Protein AF-A0A2V6HH46-F1 (afdb_monomer)

Structure (mmCIF, N/CA/C/O backbone):
data_AF-A0A2V6HH46-F1
#
_entry.id   AF-A0A2V6HH46-F1
#
loop_
_atom_site.group_PDB
_atom_site.id
_atom_site.type_symbol
_atom_site.label_atom_id
_atom_site.label_alt_id
_atom_site.label_comp_id
_atom_site.label_asym_id
_atom_site.label_entity_id
_atom_site.label_seq_id
_atom_site.pdbx_PDB_ins_code
_atom_site.Cartn_x
_atom_site.Cartn_y
_atom_site.Cartn_z
_atom_site.occupancy
_atom_site.B_iso_or_equiv
_atom_site.auth_seq_id
_atom_site.auth_comp_id
_atom_site.auth_asym_id
_atom_site.auth_atom_id
_atom_site.pdbx_PDB_model_num
ATOM 1 N N . MET A 1 1 ? 27.074 6.984 -1.074 1.00 52.50 1 MET A N 1
ATOM 2 C CA . MET A 1 1 ? 26.754 7.491 0.279 1.00 52.50 1 MET A CA 1
ATOM 3 C C . MET A 1 1 ? 25.608 6.676 0.848 1.00 52.50 1 MET A C 1
ATOM 5 O O . MET A 1 1 ? 24.823 6.157 0.064 1.00 52.50 1 MET A O 1
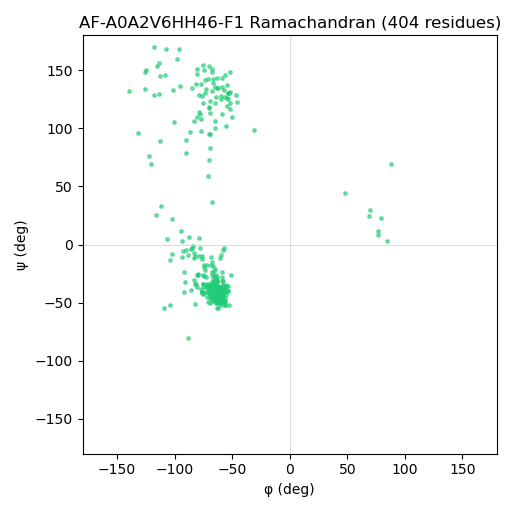ATOM 9 N N . ALA A 1 2 ? 25.541 6.498 2.168 1.00 73.44 2 ALA A N 1
ATOM 10 C CA . ALA A 1 2 ? 24.433 5.781 2.795 1.00 73.44 2 ALA A CA 1
ATOM 11 C C . ALA A 1 2 ? 23.151 6.628 2.731 1.00 73.44 2 ALA A C 1
ATOM 13 O O . ALA A 1 2 ? 23.211 7.841 2.920 1.00 73.44 2 ALA A O 1
ATOM 14 N N . LEU A 1 3 ? 22.002 5.985 2.504 1.00 61.53 3 LEU A N 1
ATOM 15 C CA . LEU A 1 3 ? 20.685 6.637 2.456 1.00 61.53 3 LEU A CA 1
ATOM 16 C C . LEU A 1 3 ? 20.405 7.469 3.715 1.00 61.53 3 LEU A C 1
ATOM 18 O O . LEU A 1 3 ? 19.825 8.542 3.631 1.00 61.53 3 LEU A O 1
ATOM 22 N N . SER A 1 4 ? 20.865 7.000 4.877 1.00 68.00 4 SER A N 1
ATOM 23 C CA . SER A 1 4 ? 20.735 7.722 6.143 1.00 68.00 4 SER A CA 1
ATOM 24 C C . SER A 1 4 ? 21.457 9.069 6.135 1.00 68.00 4 SER A C 1
ATOM 26 O O . SER A 1 4 ? 20.959 10.016 6.723 1.00 68.00 4 SER A O 1
ATOM 28 N N . THR A 1 5 ? 22.613 9.171 5.474 1.00 80.62 5 THR A N 1
ATOM 29 C CA . THR A 1 5 ? 23.376 10.425 5.397 1.00 80.62 5 THR A CA 1
ATOM 30 C C . THR A 1 5 ? 22.644 11.445 4.533 1.00 80.62 5 THR A C 1
ATOM 32 O O . THR A 1 5 ? 22.453 12.563 4.979 1.00 80.62 5 THR A O 1
ATOM 35 N N . GLN A 1 6 ? 22.142 11.027 3.367 1.00 77.62 6 GLN A N 1
ATOM 36 C CA . GLN A 1 6 ? 21.341 11.888 2.485 1.00 77.62 6 GLN A CA 1
ATOM 37 C C . GLN A 1 6 ? 20.013 12.299 3.132 1.00 77.62 6 GLN A C 1
ATOM 39 O O . GLN A 1 6 ? 19.561 13.423 2.980 1.00 77.62 6 GLN A O 1
ATOM 44 N N . LEU A 1 7 ? 19.388 11.397 3.893 1.00 75.50 7 LEU A N 1
ATOM 45 C CA . LEU A 1 7 ? 18.151 11.701 4.601 1.00 75.50 7 LEU A CA 1
ATOM 46 C C . LEU A 1 7 ? 18.378 12.750 5.699 1.00 75.50 7 LEU A C 1
ATOM 48 O O . LEU A 1 7 ? 17.649 13.729 5.759 1.00 75.50 7 LEU A O 1
ATOM 52 N N . PHE A 1 8 ? 19.396 12.580 6.546 1.00 82.50 8 PHE A N 1
ATOM 53 C CA . PHE A 1 8 ? 19.681 13.528 7.632 1.00 82.50 8 PHE A CA 1
ATOM 54 C C . PHE A 1 8 ? 20.399 14.814 7.180 1.00 82.50 8 PHE A C 1
ATOM 56 O O . PHE A 1 8 ? 20.629 15.696 8.005 1.00 82.50 8 PHE A O 1
ATOM 63 N N . GLU A 1 9 ? 20.743 14.935 5.894 1.00 83.81 9 GLU A N 1
ATOM 64 C CA . GLU A 1 9 ? 21.085 16.214 5.254 1.00 83.81 9 GLU A CA 1
ATOM 65 C C . GLU A 1 9 ? 19.829 17.066 5.008 1.00 83.81 9 GLU A C 1
ATOM 67 O O . GLU A 1 9 ? 19.878 18.281 5.180 1.00 83.81 9 GLU A O 1
ATOM 72 N N . GLU A 1 10 ? 18.704 16.429 4.666 1.00 79.19 10 GLU A N 1
ATOM 73 C CA . GLU A 1 10 ? 17.434 17.098 4.342 1.00 79.19 10 GLU A CA 1
ATOM 74 C C . GLU A 1 10 ? 16.523 17.289 5.567 1.00 79.19 10 GLU A C 1
ATOM 76 O O . GLU A 1 10 ? 15.787 18.269 5.652 1.00 79.19 10 GLU A O 1
ATOM 81 N N . ILE A 1 11 ? 16.560 16.367 6.539 1.00 83.88 11 ILE A N 1
ATOM 82 C CA . ILE A 1 11 ? 15.700 16.408 7.732 1.00 83.88 11 ILE A CA 1
ATOM 83 C C . ILE A 1 11 ? 16.492 16.368 9.039 1.00 83.88 11 ILE A C 1
ATOM 85 O O . ILE A 1 11 ? 17.543 15.737 9.160 1.00 83.88 11 ILE A O 1
ATOM 89 N N . ARG A 1 12 ? 15.941 17.000 10.082 1.00 82.56 12 ARG A N 1
ATOM 90 C CA . ARG A 1 12 ? 16.538 17.005 11.427 1.00 82.56 12 ARG A CA 1
ATOM 91 C C . ARG A 1 12 ? 16.594 15.584 11.995 1.00 82.56 12 ARG A C 1
ATOM 93 O O . ARG A 1 12 ? 15.647 14.812 11.867 1.00 82.56 12 ARG A O 1
ATOM 100 N N . SER A 1 13 ? 17.660 15.258 12.725 1.00 82.25 13 SER A N 1
ATOM 101 C CA . SER A 1 13 ? 17.822 13.941 13.366 1.00 82.25 13 SER A CA 1
ATOM 102 C C . SER A 1 13 ? 16.699 13.592 14.353 1.00 82.25 13 SER A C 1
ATOM 104 O O . SER A 1 13 ? 16.388 12.421 14.549 1.00 82.25 13 SER A O 1
ATOM 106 N N . ASP A 1 14 ? 16.068 14.601 14.958 1.00 84.81 14 ASP A N 1
ATOM 107 C CA . ASP A 1 14 ? 14.951 14.437 15.895 1.00 84.81 14 ASP A CA 1
ATOM 108 C C . ASP A 1 14 ? 13.576 14.303 15.211 1.00 84.81 14 ASP A C 1
ATOM 110 O O . ASP A 1 14 ? 12.575 14.125 15.904 1.00 84.81 14 ASP A O 1
ATOM 114 N N . PHE A 1 15 ? 13.490 14.362 13.878 1.00 84.69 15 PHE A N 1
ATOM 115 C CA . PHE A 1 15 ? 12.215 14.376 13.151 1.00 84.69 15 PHE A CA 1
ATOM 116 C C . PHE A 1 15 ? 11.343 13.145 13.457 1.00 84.69 15 PHE A C 1
ATOM 118 O O . PHE A 1 15 ? 10.182 13.270 13.846 1.00 84.69 15 PHE A O 1
ATOM 125 N N . PHE A 1 16 ? 11.913 11.937 13.402 1.00 83.50 16 PHE A N 1
ATOM 126 C CA . PHE A 1 16 ? 11.178 10.698 13.705 1.00 83.50 16 PHE A CA 1
ATOM 127 C C . PHE A 1 16 ? 10.940 10.461 15.197 1.00 83.50 16 PHE A C 1
ATOM 129 O O . PHE A 1 16 ? 10.171 9.572 15.563 1.00 83.50 16 PHE A O 1
ATOM 136 N N . ARG A 1 17 ? 11.570 11.257 16.066 1.00 81.75 17 ARG A N 1
ATOM 137 C CA . ARG A 1 17 ? 11.462 11.108 17.516 1.00 81.75 17 ARG A CA 1
ATOM 138 C C . ARG A 1 17 ? 10.017 11.253 17.982 1.00 81.75 17 ARG A C 1
ATOM 140 O O . ARG A 1 17 ? 9.565 10.527 18.854 1.00 81.75 17 ARG A O 1
ATOM 147 N N . VAL A 1 18 ? 9.264 12.145 17.353 1.00 78.06 18 VAL A N 1
ATOM 148 C CA . VAL A 1 18 ? 7.845 12.371 17.651 1.00 78.06 18 VAL A CA 1
ATOM 149 C C . VAL A 1 18 ? 7.006 11.095 17.492 1.00 78.06 18 VAL A C 1
ATOM 151 O O . VAL A 1 18 ? 6.058 10.888 18.241 1.00 78.06 18 VAL A O 1
ATOM 154 N N . LEU A 1 19 ? 7.390 10.205 16.575 1.00 80.75 19 LEU A N 1
ATOM 155 C CA . LEU A 1 19 ? 6.671 8.964 16.279 1.00 80.75 19 LEU A CA 1
ATOM 156 C C . LEU A 1 19 ? 7.172 7.750 17.079 1.0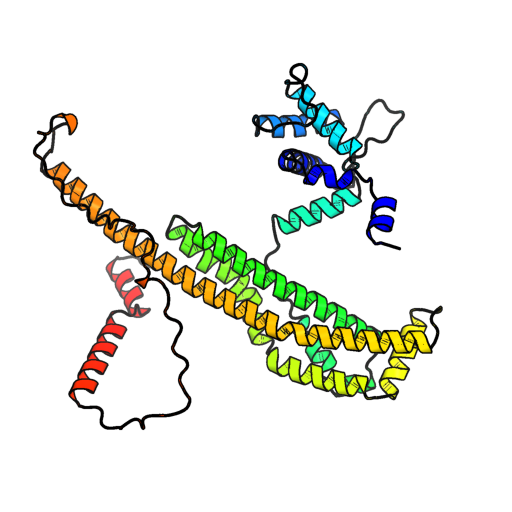0 80.75 19 LEU A C 1
ATOM 158 O O . LEU A 1 19 ? 6.583 6.677 16.975 1.00 80.75 19 LEU A O 1
ATOM 162 N N . SER A 1 20 ? 8.252 7.885 17.855 1.00 77.38 20 SER A N 1
ATOM 163 C CA . SER A 1 20 ? 8.899 6.754 18.538 1.00 77.38 20 SER A CA 1
ATOM 164 C C . SER A 1 20 ? 8.610 6.659 20.039 1.00 77.38 20 SER A C 1
ATOM 166 O O . SER A 1 20 ? 8.950 5.651 20.653 1.00 77.38 20 SER A O 1
ATOM 168 N N . PHE A 1 21 ? 8.045 7.702 20.651 1.00 76.69 21 PHE A N 1
ATOM 169 C CA . PHE A 1 21 ? 7.814 7.771 22.099 1.00 76.69 21 PHE A CA 1
ATOM 170 C C . PHE A 1 21 ? 6.392 7.359 22.506 1.00 76.69 21 PHE A C 1
ATOM 172 O O . PHE A 1 21 ? 5.485 7.262 21.684 1.00 76.69 21 PHE A O 1
ATOM 179 N N . GLU A 1 22 ? 6.186 7.157 23.810 1.00 77.75 22 GLU A N 1
ATOM 180 C CA . GLU A 1 22 ? 4.892 6.791 24.412 1.00 77.75 22 GLU A CA 1
ATOM 181 C C . GLU A 1 22 ? 3.781 7.825 24.135 1.00 77.75 22 GLU A C 1
ATOM 183 O O . GLU A 1 22 ? 2.600 7.494 24.094 1.00 77.75 22 GLU A O 1
ATOM 188 N N . SER A 1 23 ? 4.163 9.074 23.857 1.00 81.88 23 SER A N 1
ATOM 189 C CA . SER A 1 23 ? 3.267 10.182 23.512 1.00 81.88 23 SER A CA 1
ATOM 190 C C . SER A 1 23 ? 3.066 10.394 22.007 1.00 81.88 23 SER A C 1
ATOM 192 O O . SER A 1 23 ? 2.465 11.391 21.608 1.00 81.88 23 SER A O 1
ATOM 194 N N . ALA A 1 24 ? 3.501 9.454 21.160 1.00 85.06 24 ALA A N 1
ATOM 195 C CA . ALA A 1 24 ? 3.399 9.568 19.703 1.00 85.06 24 ALA A CA 1
ATOM 196 C C . ALA A 1 24 ? 1.969 9.818 19.202 1.00 85.06 24 ALA A C 1
ATOM 198 O O . ALA A 1 24 ? 1.775 10.643 18.313 1.00 85.06 24 ALA A O 1
ATOM 199 N N . ALA A 1 25 ? 0.966 9.163 19.799 1.00 85.50 25 ALA A N 1
ATOM 200 C CA . ALA A 1 25 ? -0.435 9.374 19.429 1.00 85.50 25 ALA A CA 1
ATOM 201 C C . ALA A 1 25 ? -0.870 10.830 19.661 1.00 85.50 25 ALA A C 1
ATOM 203 O O . ALA A 1 25 ? -1.444 11.447 18.774 1.00 85.50 25 ALA A O 1
ATOM 204 N N . LEU A 1 26 ? -0.498 11.419 20.804 1.00 87.44 26 LEU A N 1
ATOM 205 C CA . LEU A 1 26 ? -0.824 12.810 21.122 1.00 87.44 26 LEU A CA 1
ATOM 206 C C . LEU A 1 26 ? -0.197 13.778 20.119 1.00 87.44 26 LEU A C 1
ATOM 208 O O . LEU A 1 26 ? -0.859 14.720 19.689 1.00 87.44 26 LEU A O 1
ATOM 212 N N . TYR A 1 27 ? 1.071 13.574 19.765 1.00 89.75 27 TYR A N 1
ATOM 213 C CA . TYR A 1 27 ? 1.738 14.442 18.802 1.00 89.75 27 TYR A CA 1
ATOM 214 C C . TYR A 1 27 ? 1.158 14.301 17.397 1.00 89.75 27 TYR A C 1
ATOM 216 O O . TYR A 1 27 ? 0.977 15.311 16.717 1.00 89.75 27 TYR A O 1
ATOM 224 N N . LEU A 1 28 ? 0.854 13.073 16.974 1.00 88.69 28 LEU A N 1
ATOM 225 C CA . LEU A 1 28 ? 0.257 12.809 15.672 1.00 88.69 28 LEU A CA 1
ATOM 226 C C . LEU A 1 28 ? -1.136 13.434 15.573 1.00 88.69 28 LEU A C 1
ATOM 228 O O . LEU A 1 28 ? -1.381 14.186 14.637 1.00 88.69 28 LEU A O 1
ATOM 232 N N . ASP A 1 29 ? -1.995 13.204 16.568 1.00 89.12 29 ASP A N 1
ATOM 233 C CA . ASP A 1 29 ? -3.342 13.780 16.628 1.00 89.12 29 ASP A CA 1
ATOM 234 C C . ASP A 1 29 ? -3.279 15.314 16.656 1.00 89.12 29 ASP A C 1
ATOM 236 O O . ASP A 1 29 ? -4.030 15.992 15.958 1.00 89.12 29 ASP A O 1
ATOM 240 N N . SER A 1 30 ? -2.335 15.874 17.425 1.00 90.00 30 SER A N 1
ATOM 241 C CA . SER A 1 30 ? -2.097 17.322 17.488 1.00 90.00 30 SER A CA 1
ATOM 242 C C . SER A 1 30 ? -1.685 17.891 16.141 1.00 90.00 30 SER A C 1
ATOM 244 O O . SER A 1 30 ? -2.190 18.932 15.728 1.00 90.00 30 SER A O 1
ATOM 246 N N . THR A 1 31 ? -0.784 17.205 15.443 1.00 90.31 31 THR A N 1
ATOM 247 C CA . THR A 1 31 ? -0.289 17.656 14.142 1.00 90.31 31 THR A CA 1
ATOM 248 C C . THR A 1 31 ? -1.363 17.521 13.070 1.00 90.31 31 THR A C 1
ATOM 250 O O . THR A 1 31 ? -1.533 18.434 12.267 1.00 90.31 31 THR A O 1
ATOM 253 N N . ASP A 1 32 ? -2.132 16.431 13.087 1.00 90.81 32 ASP A N 1
ATOM 254 C CA . ASP A 1 32 ? -3.230 16.202 12.151 1.00 90.81 32 ASP A CA 1
ATOM 255 C C . ASP A 1 32 ? -4.360 17.223 12.321 1.00 90.81 32 ASP A C 1
ATOM 257 O O . ASP A 1 32 ? -4.856 17.767 11.332 1.00 90.81 32 ASP A O 1
ATOM 261 N N . ALA A 1 33 ? -4.723 17.551 13.564 1.00 90.00 33 ALA A N 1
ATOM 262 C CA . ALA A 1 33 ? -5.738 18.559 13.856 1.00 90.00 33 ALA A CA 1
ATOM 263 C C . ALA A 1 33 ? -5.278 19.976 13.491 1.00 90.00 33 ALA A C 1
ATOM 265 O O . ALA A 1 33 ? -6.055 20.748 12.924 1.00 90.00 33 ALA A O 1
ATOM 266 N N . ILE A 1 34 ? -4.011 20.309 13.766 1.00 90.69 34 ILE A N 1
ATOM 267 C CA . ILE A 1 34 ? -3.404 21.571 13.330 1.00 90.69 34 ILE A CA 1
ATOM 268 C C . ILE A 1 34 ? -3.439 21.656 11.802 1.00 90.69 34 ILE A C 1
ATOM 270 O O . ILE A 1 34 ? -3.972 22.624 11.270 1.00 90.69 34 ILE A O 1
ATOM 274 N N . ALA A 1 35 ? -2.950 20.629 11.100 1.00 89.38 35 ALA A N 1
ATOM 275 C CA . ALA A 1 35 ? -2.919 20.583 9.640 1.00 89.38 35 ALA A CA 1
ATOM 276 C C . ALA A 1 35 ? -4.323 20.683 9.023 1.00 89.38 35 ALA A C 1
ATOM 278 O O . ALA A 1 35 ? -4.519 21.404 8.051 1.00 89.38 35 ALA A O 1
ATOM 279 N N . SER A 1 36 ? -5.317 20.014 9.611 1.00 87.50 36 SER A N 1
ATOM 280 C CA . SER A 1 36 ? -6.716 20.072 9.159 1.00 87.50 36 SER A CA 1
ATOM 281 C C . SER A 1 36 ? -7.364 21.445 9.366 1.00 87.50 36 SER A C 1
ATOM 283 O O . SER A 1 36 ? -8.324 21.782 8.677 1.00 87.50 36 SER A O 1
ATOM 285 N N . SER A 1 37 ? -6.842 22.236 10.306 1.00 86.75 37 SER A N 1
ATOM 286 C CA . SER A 1 37 ? -7.300 23.601 10.584 1.00 86.75 37 SER A CA 1
ATOM 287 C C . SER A 1 37 ? -6.573 24.650 9.733 1.00 86.75 37 SER A C 1
ATOM 289 O O . SER A 1 37 ? -6.968 25.816 9.723 1.00 86.75 37 SER A O 1
ATOM 291 N N . MET A 1 38 ? -5.524 24.263 8.995 1.00 88.38 38 MET A N 1
ATOM 292 C CA . MET A 1 38 ? -4.804 25.179 8.113 1.00 88.38 38 MET A CA 1
ATOM 293 C C . MET A 1 38 ? -5.616 25.501 6.845 1.00 88.38 38 MET A C 1
ATOM 295 O O . MET A 1 38 ? -6.247 24.620 6.255 1.00 88.38 38 MET A O 1
ATOM 299 N N . PRO A 1 39 ? -5.582 26.754 6.355 1.00 81.06 39 PRO A N 1
ATOM 300 C CA . PRO A 1 39 ? -6.164 27.105 5.067 1.00 81.06 39 PRO A CA 1
ATOM 301 C C . PRO A 1 39 ? -5.541 26.303 3.915 1.00 81.06 39 PRO A C 1
ATOM 303 O O . PRO A 1 39 ? -4.320 26.271 3.766 1.00 81.06 39 PRO A O 1
ATOM 306 N N . ALA A 1 40 ? -6.377 25.791 3.004 1.00 68.88 40 ALA A N 1
ATOM 307 C CA . ALA A 1 40 ? -5.987 24.965 1.847 1.00 68.88 40 ALA A CA 1
ATOM 308 C C . ALA A 1 40 ? -4.973 25.596 0.859 1.00 68.88 40 ALA A C 1
ATOM 310 O O . ALA A 1 40 ? -4.582 24.963 -0.115 1.00 68.88 40 ALA A O 1
ATOM 311 N N . ARG A 1 41 ? -4.564 26.855 1.062 1.00 61.97 41 ARG A N 1
ATOM 312 C CA . ARG A 1 41 ? -3.581 27.577 0.234 1.00 61.97 41 ARG A CA 1
ATOM 313 C C . ARG A 1 41 ? -2.186 27.649 0.875 1.00 61.97 41 ARG A C 1
ATOM 315 O O . ARG A 1 41 ? -1.433 28.562 0.548 1.00 61.97 41 ARG A O 1
ATOM 322 N N . GLY A 1 42 ? -1.862 26.744 1.801 1.00 63.66 42 GLY A N 1
ATOM 323 C CA . GLY A 1 42 ? -0.582 26.755 2.524 1.00 63.66 42 GLY A CA 1
ATOM 324 C C . GLY A 1 42 ? -0.463 27.924 3.507 1.00 63.66 42 GLY A C 1
ATOM 325 O O . GLY A 1 42 ? 0.622 28.459 3.726 1.00 63.66 42 GLY A O 1
ATOM 326 N N . GLY A 1 43 ? -1.596 28.383 4.048 1.00 76.06 43 GLY A N 1
ATOM 327 C CA . GLY A 1 43 ? -1.608 29.433 5.062 1.00 76.06 43 GLY A CA 1
ATOM 328 C C . GLY A 1 43 ? -1.216 28.873 6.428 1.00 76.06 43 GLY A C 1
ATOM 329 O O . GLY A 1 43 ? -1.679 27.803 6.805 1.00 76.06 43 GLY A O 1
ATOM 330 N N . GLY A 1 44 ? -0.390 29.601 7.177 1.00 84.19 44 GLY A N 1
ATOM 331 C CA . GLY A 1 44 ? -0.127 29.288 8.581 1.00 84.19 44 GLY A CA 1
ATOM 332 C C . GLY A 1 44 ? -1.300 29.700 9.471 1.00 84.19 44 GLY A C 1
ATOM 333 O O . GLY A 1 44 ? -2.043 30.628 9.140 1.00 84.19 44 GLY A O 1
ATOM 334 N N . ILE A 1 45 ? -1.446 29.035 10.614 1.00 90.56 45 ILE A N 1
ATOM 335 C CA . ILE A 1 45 ? -2.431 29.392 11.649 1.00 90.56 45 ILE A CA 1
ATOM 336 C C . ILE A 1 45 ? -1.775 30.225 12.747 1.00 90.56 45 ILE A C 1
ATOM 338 O O . ILE A 1 45 ? -0.552 30.211 12.910 1.00 90.56 45 ILE A O 1
ATOM 342 N N . ALA A 1 46 ? -2.562 30.971 13.520 1.00 90.56 46 ALA A N 1
ATOM 343 C CA . ALA A 1 46 ? -2.008 31.721 14.643 1.00 90.56 46 ALA A CA 1
ATOM 344 C C . ALA A 1 46 ? -1.490 30.761 15.727 1.00 90.56 46 ALA A C 1
ATOM 346 O O . ALA A 1 46 ? -2.128 29.758 16.041 1.00 90.56 46 ALA A O 1
ATOM 347 N N . ARG A 1 47 ? -0.365 31.087 16.379 1.00 89.56 47 ARG A N 1
ATOM 348 C CA . ARG A 1 47 ? 0.187 30.250 17.463 1.00 89.56 47 ARG A CA 1
ATOM 349 C C . ARG A 1 47 ? -0.826 30.004 18.588 1.00 89.56 47 ARG A C 1
ATOM 351 O O . ARG A 1 47 ? -0.853 28.924 19.166 1.00 89.56 47 ARG A O 1
ATOM 358 N N . GLN A 1 48 ? -1.653 31.003 18.899 1.00 89.38 48 GLN A N 1
ATOM 359 C CA . GLN A 1 48 ? -2.697 30.892 19.919 1.00 89.38 48 GLN A CA 1
ATOM 360 C C . GLN A 1 48 ? -3.784 29.881 19.524 1.00 89.38 48 GLN A C 1
ATOM 362 O O . GLN A 1 48 ? -4.175 29.058 20.344 1.00 89.38 48 GLN A O 1
ATOM 367 N N . GLU A 1 49 ? -4.198 29.889 18.259 1.00 90.81 49 GLU A N 1
ATOM 368 C CA . GLU A 1 49 ? -5.149 28.925 17.701 1.00 90.81 49 GLU A CA 1
ATOM 369 C C . GLU A 1 49 ? -4.564 27.503 17.714 1.00 90.81 49 GLU A C 1
ATOM 371 O O . GLU A 1 49 ? -5.214 26.565 18.166 1.00 90.81 49 GLU A O 1
ATOM 376 N N . ALA A 1 50 ? -3.285 27.346 17.349 1.00 90.12 50 ALA A N 1
ATOM 377 C CA . ALA A 1 50 ? -2.583 26.065 17.451 1.00 90.12 50 ALA A CA 1
ATOM 378 C C . ALA A 1 50 ? -2.562 25.523 18.895 1.00 90.12 50 ALA A C 1
ATOM 380 O O . ALA A 1 50 ? -2.777 24.333 19.122 1.00 90.12 50 ALA A O 1
ATOM 381 N N . LEU A 1 51 ? -2.331 26.387 19.892 1.00 91.94 51 LEU A N 1
ATOM 382 C CA . LEU A 1 51 ? -2.362 25.997 21.307 1.00 91.94 51 LEU A CA 1
ATOM 383 C C . LEU A 1 51 ? -3.752 25.561 21.776 1.00 91.94 51 LEU A C 1
ATOM 385 O O . LEU A 1 51 ? -3.850 24.657 22.612 1.00 91.94 51 LEU A O 1
ATOM 389 N N . GLU A 1 52 ? -4.802 26.213 21.279 1.00 92.19 52 GLU A N 1
ATOM 390 C CA . GLU A 1 52 ? -6.191 25.876 21.589 1.00 92.19 52 GLU A CA 1
ATOM 391 C C . GLU A 1 52 ? -6.550 24.495 21.036 1.00 92.19 52 GLU A C 1
ATOM 393 O O . GLU A 1 52 ? -7.011 23.653 21.806 1.00 92.19 52 GLU A O 1
ATOM 398 N N . ILE A 1 53 ? -6.194 24.213 19.778 1.00 91.19 53 ILE A N 1
ATOM 399 C CA . ILE A 1 53 ? -6.379 22.898 19.140 1.00 91.19 53 ILE A CA 1
ATOM 400 C C . ILE A 1 53 ? -5.685 21.788 19.944 1.00 91.19 53 ILE A C 1
ATOM 402 O O . ILE A 1 53 ? -6.292 20.770 20.279 1.00 91.19 53 ILE A O 1
ATOM 406 N N . VAL A 1 54 ? -4.417 21.992 20.320 1.00 90.94 54 VAL A N 1
ATOM 407 C CA . VAL A 1 54 ? -3.679 21.025 21.154 1.00 90.94 54 VAL A CA 1
ATOM 408 C C . VAL A 1 54 ? -4.331 20.874 22.533 1.00 90.94 54 VAL A C 1
ATOM 410 O O . VAL A 1 54 ? -4.402 19.775 23.087 1.00 90.94 54 VAL A O 1
ATOM 413 N N . GLY A 1 55 ? -4.827 21.978 23.097 1.00 89.06 55 GLY A N 1
ATOM 414 C CA . GLY A 1 55 ? -5.545 21.982 24.368 1.00 89.06 55 GLY A CA 1
ATOM 415 C C . GLY A 1 55 ? -6.817 21.141 24.326 1.00 89.06 55 GLY A C 1
ATOM 416 O O . GLY A 1 55 ? -7.088 20.411 25.280 1.00 89.06 55 GLY A O 1
ATOM 417 N N . ASP A 1 56 ? -7.564 21.191 23.228 1.00 91.19 56 ASP A N 1
ATOM 418 C CA . ASP A 1 56 ? -8.768 20.385 23.037 1.00 91.19 56 ASP A CA 1
ATOM 419 C C . ASP A 1 56 ? -8.453 18.889 22.974 1.00 91.19 56 ASP A C 1
ATOM 421 O O . ASP A 1 56 ? -9.107 18.093 23.651 1.00 91.19 56 ASP A O 1
ATOM 425 N N . ILE A 1 57 ? -7.383 18.496 22.283 1.00 88.81 57 ILE A N 1
ATOM 426 C CA . ILE A 1 57 ? -6.940 17.093 22.229 1.00 88.81 57 ILE A CA 1
ATOM 427 C C . ILE A 1 57 ? -6.515 16.592 23.613 1.00 88.81 57 ILE A C 1
ATOM 429 O O . ILE A 1 57 ? -6.877 15.485 24.019 1.00 88.81 57 ILE A O 1
ATOM 433 N N . LEU A 1 58 ? -5.792 17.413 24.378 1.00 87.12 58 LEU A N 1
ATOM 434 C CA . LEU A 1 58 ? -5.401 17.086 25.752 1.00 87.12 58 LEU A CA 1
ATOM 435 C C . LEU A 1 58 ? -6.603 16.971 26.700 1.00 87.12 58 LEU A C 1
ATOM 437 O O . LEU A 1 58 ? -6.564 16.173 27.636 1.00 87.12 58 LEU A O 1
ATOM 441 N N . ARG A 1 59 ? -7.673 17.746 26.477 1.00 87.06 59 ARG A N 1
ATOM 442 C CA . ARG A 1 59 ? -8.927 17.626 27.243 1.00 87.06 59 ARG A CA 1
ATOM 443 C C . ARG A 1 59 ? -9.662 16.329 26.921 1.00 87.06 59 ARG A C 1
ATOM 445 O O . ARG A 1 59 ? -10.229 15.728 27.829 1.00 87.06 59 ARG A O 1
ATOM 452 N N . ILE A 1 60 ? -9.636 15.903 25.658 1.00 85.69 60 ILE A N 1
ATOM 453 C CA . ILE A 1 60 ? -10.210 14.623 25.221 1.00 85.69 60 ILE A CA 1
ATOM 454 C C . ILE A 1 60 ? -9.410 13.451 25.810 1.00 85.69 60 ILE A C 1
ATOM 456 O O . ILE A 1 60 ? -10.000 12.462 26.239 1.00 85.69 60 ILE A O 1
ATOM 460 N N . ASN A 1 61 ? -8.083 13.586 25.906 1.00 80.19 61 ASN A N 1
ATOM 461 C CA . ASN A 1 61 ? -7.175 12.535 26.367 1.00 80.19 61 ASN A CA 1
ATOM 462 C C . ASN A 1 61 ? -6.357 12.955 27.612 1.00 80.19 61 ASN A C 1
ATOM 464 O O . ASN A 1 61 ? -5.131 13.094 27.535 1.00 80.19 61 ASN A O 1
ATOM 468 N N . PRO A 1 62 ? -6.987 13.108 28.796 1.00 73.31 62 PRO A N 1
ATOM 469 C CA . PRO A 1 62 ? -6.336 13.674 29.984 1.00 73.31 62 PRO A CA 1
ATOM 470 C C . PRO A 1 62 ? -5.230 12.789 30.586 1.00 73.31 62 PRO A C 1
ATOM 472 O O . PRO A 1 62 ? -4.407 13.278 31.361 1.00 73.31 62 PRO A O 1
ATOM 475 N N . GLY A 1 63 ? -5.207 11.496 30.244 1.00 70.19 63 GLY A N 1
ATOM 476 C CA . GLY A 1 63 ? -4.230 10.519 30.736 1.00 70.19 63 GLY A CA 1
ATOM 477 C C . GLY A 1 63 ? -2.909 10.469 29.962 1.00 70.19 63 GLY A C 1
ATOM 478 O O . GLY A 1 63 ? -2.025 9.710 30.346 1.00 70.19 63 GLY A O 1
ATOM 479 N N . MET A 1 64 ? -2.759 11.245 28.884 1.00 73.75 64 MET A N 1
ATOM 480 C CA . MET A 1 64 ? -1.549 11.212 28.057 1.00 73.75 64 MET A CA 1
ATOM 481 C C . MET A 1 64 ? -0.372 11.900 28.760 1.00 73.75 64 MET A C 1
ATOM 483 O O . MET A 1 64 ? -0.484 13.028 29.253 1.00 73.75 64 MET A O 1
ATOM 487 N N . ILE A 1 65 ? 0.773 11.216 28.791 1.00 75.12 65 ILE A N 1
ATOM 488 C CA . ILE A 1 65 ? 2.027 11.738 29.346 1.00 75.12 65 ILE A CA 1
ATOM 489 C C . ILE A 1 65 ? 2.657 12.673 28.314 1.00 75.12 65 ILE A C 1
ATOM 491 O O . ILE A 1 65 ? 2.834 12.290 27.163 1.00 75.12 65 ILE A O 1
ATOM 495 N N . VAL A 1 66 ? 3.021 13.893 28.713 1.00 77.81 66 VAL A N 1
ATOM 496 C CA . VAL A 1 66 ? 3.738 14.839 27.842 1.00 77.81 66 VAL A CA 1
ATOM 497 C C . VAL A 1 66 ? 5.218 14.843 28.218 1.00 77.81 66 VAL A C 1
ATOM 499 O O . VAL A 1 66 ? 5.568 14.925 29.396 1.00 77.81 66 VAL A O 1
ATOM 502 N N . GLU A 1 67 ? 6.111 14.765 27.231 1.00 72.69 67 GLU A N 1
ATOM 503 C CA . GLU A 1 67 ? 7.552 14.831 27.496 1.00 72.69 67 GLU A CA 1
ATOM 504 C C . GLU A 1 67 ? 7.950 16.187 28.086 1.00 72.69 67 GLU A C 1
ATOM 506 O O . GLU A 1 67 ? 7.547 17.239 27.594 1.00 72.69 67 GLU A O 1
ATOM 511 N N . GLY A 1 68 ? 8.772 16.167 29.137 1.00 69.88 68 GLY A N 1
ATOM 512 C CA . GLY A 1 68 ? 9.167 17.388 29.843 1.00 69.88 68 GLY A CA 1
ATOM 513 C C . GLY A 1 68 ? 8.081 17.946 30.768 1.00 69.88 68 GLY A C 1
ATOM 514 O O . GLY A 1 68 ? 8.253 19.036 31.313 1.00 69.88 68 GLY A O 1
ATOM 515 N N . GLN A 1 69 ? 6.983 17.210 30.981 1.00 71.75 69 GLN A N 1
ATOM 516 C CA . GLN A 1 69 ? 6.009 17.542 32.014 1.00 71.75 69 GLN A CA 1
ATOM 517 C C . GLN A 1 69 ? 6.655 17.423 33.402 1.00 71.75 69 GLN A C 1
ATOM 519 O O . GLN A 1 69 ? 7.110 16.357 33.812 1.00 71.75 69 GLN A O 1
ATOM 524 N N . THR A 1 70 ? 6.640 18.524 34.148 1.00 72.19 70 THR A N 1
ATOM 525 C CA . THR A 1 70 ? 6.978 18.580 35.575 1.00 72.19 70 THR A CA 1
ATOM 526 C C . THR A 1 70 ? 5.708 18.796 36.403 1.00 72.19 70 THR A C 1
ATOM 528 O O . THR A 1 70 ? 4.650 19.120 35.853 1.00 72.19 70 THR A O 1
ATOM 531 N N . ALA A 1 71 ? 5.790 18.630 37.729 1.00 65.00 71 ALA A N 1
ATOM 532 C CA . ALA A 1 71 ? 4.669 18.922 38.632 1.00 65.00 71 ALA A CA 1
ATOM 533 C C . ALA A 1 71 ? 4.150 20.368 38.462 1.00 65.00 71 ALA A C 1
ATOM 535 O O . ALA A 1 71 ? 2.938 20.598 38.479 1.00 65.00 71 ALA A O 1
ATOM 536 N N . ASP A 1 72 ? 5.065 21.299 38.179 1.00 61.38 72 ASP A N 1
ATOM 537 C CA . ASP A 1 72 ? 4.796 22.731 38.010 1.00 61.38 72 ASP A CA 1
ATOM 538 C C . ASP A 1 72 ? 4.086 23.072 36.684 1.00 61.38 72 ASP A C 1
ATOM 540 O O . ASP A 1 72 ? 3.384 24.076 36.597 1.00 61.38 72 ASP A O 1
ATOM 544 N N . ASN A 1 73 ? 4.187 22.206 35.667 1.00 66.75 73 ASN A N 1
ATOM 545 C CA . ASN A 1 73 ? 3.614 22.408 34.327 1.00 66.75 73 ASN A CA 1
ATOM 546 C C . ASN A 1 73 ? 2.461 21.435 34.021 1.00 66.75 73 ASN A C 1
ATOM 548 O O . ASN A 1 73 ? 2.259 21.009 32.884 1.00 66.75 73 ASN A O 1
ATOM 552 N N . SER A 1 74 ? 1.688 21.068 35.045 1.00 73.31 74 SER A N 1
ATOM 553 C CA . SER A 1 74 ? 0.568 20.125 34.921 1.00 73.31 74 SER A CA 1
ATOM 554 C C . SER A 1 74 ? -0.697 20.721 34.285 1.00 73.31 74 SER A C 1
ATOM 556 O O . SER A 1 74 ? -1.592 19.966 33.897 1.00 73.31 74 SER A O 1
ATOM 558 N N . THR A 1 75 ? -0.779 22.049 34.137 1.00 83.62 75 THR A N 1
ATOM 559 C CA . THR A 1 75 ? -1.931 22.713 33.508 1.00 83.62 75 THR A CA 1
ATOM 560 C C . THR A 1 75 ? -2.023 22.384 32.017 1.00 83.62 75 THR A C 1
ATOM 562 O O . THR A 1 75 ? -1.010 22.216 31.338 1.00 83.62 75 THR A O 1
ATOM 565 N N . VAL A 1 76 ? -3.246 22.336 31.475 1.00 84.31 76 VAL A N 1
ATOM 566 C CA . VAL A 1 76 ? -3.472 22.072 30.040 1.00 84.31 76 VAL A CA 1
ATOM 567 C C . VAL A 1 76 ? -2.739 23.098 29.173 1.00 84.31 76 VAL A C 1
ATOM 569 O O . VAL A 1 76 ? -2.084 22.716 28.217 1.00 84.31 76 VAL A O 1
ATOM 572 N N . ALA A 1 77 ? -2.750 24.379 29.551 1.00 85.81 77 ALA A N 1
ATOM 573 C CA . ALA A 1 77 ? -2.051 25.430 28.811 1.00 85.81 77 ALA A CA 1
ATOM 574 C C . ALA A 1 77 ? -0.522 25.235 28.781 1.00 85.81 77 ALA A C 1
ATOM 576 O O . ALA A 1 77 ? 0.113 25.457 27.746 1.00 85.81 77 ALA A O 1
ATOM 577 N N . ALA A 1 78 ? 0.082 24.805 29.895 1.00 85.50 78 ALA A N 1
ATOM 578 C CA . ALA A 1 78 ? 1.512 24.507 29.943 1.00 85.50 78 ALA A CA 1
ATOM 579 C C . ALA A 1 78 ? 1.850 23.270 29.097 1.00 85.50 78 ALA A C 1
ATOM 581 O O . ALA A 1 78 ? 2.800 23.299 28.314 1.00 85.50 78 ALA A O 1
ATOM 582 N N . LYS A 1 79 ? 1.022 22.221 29.176 1.00 86.62 79 LYS A N 1
ATOM 583 C CA . LYS A 1 79 ? 1.152 21.017 28.345 1.00 86.62 79 LYS A CA 1
ATOM 584 C C . LYS A 1 79 ? 1.004 21.314 26.851 1.00 86.62 79 LYS A C 1
ATOM 586 O O . LYS A 1 79 ? 1.836 20.852 26.077 1.00 86.62 79 LYS A O 1
ATOM 591 N N . SER A 1 80 ? 0.026 22.127 26.446 1.00 88.44 80 SER A N 1
ATOM 592 C CA . SER A 1 80 ? -0.144 22.535 25.045 1.00 88.44 80 SER A CA 1
ATOM 593 C C . SER A 1 80 ? 1.089 23.258 24.511 1.00 88.44 80 SER A C 1
ATOM 595 O O . SER A 1 80 ? 1.524 22.994 23.394 1.00 88.44 80 SER A O 1
ATOM 597 N N . ASN A 1 81 ? 1.701 24.128 25.323 1.00 90.00 81 ASN A N 1
ATOM 598 C CA . ASN A 1 81 ? 2.946 24.795 24.944 1.00 90.00 81 ASN A CA 1
ATOM 599 C C . ASN A 1 81 ? 4.118 23.817 24.815 1.00 90.00 81 ASN A C 1
ATOM 601 O O . ASN A 1 81 ? 4.899 23.949 23.878 1.00 90.00 81 ASN A O 1
ATOM 605 N N . LEU A 1 82 ? 4.244 22.838 25.718 1.00 89.56 82 LEU A N 1
ATOM 606 C CA . LEU A 1 82 ? 5.282 21.806 25.621 1.00 89.56 82 LEU A CA 1
ATOM 607 C C . LEU A 1 82 ? 5.139 20.990 24.333 1.00 89.56 82 LEU A C 1
ATOM 609 O O . LEU A 1 82 ? 6.124 20.809 23.619 1.00 89.56 82 LEU A O 1
ATOM 613 N N . VAL A 1 83 ? 3.917 20.562 24.008 1.00 89.25 83 VAL A N 1
ATOM 614 C CA . VAL A 1 83 ? 3.620 19.813 22.780 1.00 89.25 83 VAL A CA 1
ATOM 615 C C . VAL A 1 83 ? 3.946 20.644 21.540 1.00 89.25 83 VAL A C 1
ATOM 617 O O . VAL A 1 83 ? 4.694 20.183 20.681 1.00 89.25 83 VAL A O 1
ATOM 620 N N . LEU A 1 84 ? 3.462 21.887 21.469 1.00 90.38 84 LEU A N 1
ATOM 621 C CA . LEU A 1 84 ? 3.697 22.758 20.318 1.00 90.38 84 LEU A CA 1
ATOM 622 C C . LEU A 1 84 ? 5.190 23.059 20.121 1.00 90.38 84 LEU A C 1
ATOM 624 O O . LEU A 1 84 ? 5.715 22.922 19.018 1.00 90.38 84 LEU A O 1
ATOM 628 N N . ASN A 1 85 ? 5.902 23.399 21.198 1.00 90.69 85 ASN A N 1
ATOM 629 C CA . ASN A 1 85 ? 7.339 23.665 21.136 1.00 90.69 85 ASN A CA 1
ATOM 630 C C . ASN A 1 85 ? 8.130 22.416 20.733 1.00 90.69 85 ASN A C 1
ATOM 632 O O . ASN A 1 85 ? 9.141 22.530 20.044 1.00 90.69 85 ASN A O 1
ATOM 636 N N . LYS A 1 86 ? 7.681 21.223 21.141 1.00 89.25 86 LYS A N 1
ATOM 637 C CA . LYS A 1 86 ? 8.301 19.963 20.732 1.00 89.25 86 LYS A CA 1
ATOM 638 C C . LYS A 1 86 ? 8.131 19.719 19.236 1.00 89.25 86 LYS A C 1
ATOM 640 O O . LYS A 1 86 ? 9.125 19.403 18.589 1.00 89.25 86 LYS A O 1
ATOM 645 N N . LEU A 1 87 ? 6.925 19.913 18.698 1.00 90.44 87 LEU A N 1
ATOM 646 C CA . LEU A 1 87 ? 6.646 19.777 17.264 1.00 90.44 87 LEU A CA 1
ATOM 647 C C . LEU A 1 87 ? 7.517 20.734 16.434 1.00 90.44 87 LEU A C 1
ATOM 649 O O . LEU A 1 87 ? 8.147 20.302 15.465 1.00 90.44 87 LEU A O 1
ATOM 653 N N . ILE A 1 88 ? 7.661 21.986 16.884 1.00 90.81 88 ILE A N 1
ATOM 654 C CA . ILE A 1 88 ? 8.557 22.975 16.263 1.00 90.81 88 ILE A CA 1
ATOM 655 C C . ILE A 1 88 ? 10.029 22.540 16.369 1.00 90.81 88 ILE A C 1
ATOM 657 O O . ILE A 1 88 ? 10.765 22.522 15.383 1.00 90.81 88 ILE A O 1
ATOM 661 N N . ALA A 1 89 ? 10.477 22.120 17.555 1.00 89.06 89 ALA A N 1
ATOM 662 C CA . ALA A 1 89 ? 11.856 21.682 17.773 1.00 89.06 89 ALA A CA 1
ATOM 663 C C . ALA A 1 89 ? 12.228 20.436 16.951 1.00 89.06 89 ALA A C 1
ATOM 665 O O . ALA A 1 89 ? 13.384 20.286 16.563 1.00 89.06 89 ALA A O 1
ATOM 666 N N . SER A 1 90 ? 11.265 19.557 16.670 1.00 87.81 90 SER A N 1
ATOM 667 C CA . SER A 1 90 ? 11.457 18.372 15.828 1.00 87.81 90 SER A CA 1
ATOM 668 C C . SER A 1 90 ? 11.377 18.643 14.322 1.00 87.81 90 SER A C 1
ATOM 670 O O . SER A 1 90 ? 11.726 17.759 13.547 1.00 87.81 90 SER A O 1
ATOM 672 N N . GLY A 1 91 ? 10.956 19.841 13.903 1.00 86.69 91 GLY A N 1
ATOM 673 C CA . GLY A 1 91 ? 10.795 20.189 12.486 1.00 86.69 91 GLY A CA 1
ATOM 674 C C . GLY A 1 91 ? 9.510 19.657 11.847 1.00 86.69 91 GLY A C 1
ATOM 675 O O . GLY A 1 91 ? 9.471 19.479 10.641 1.00 86.69 91 GLY A O 1
ATOM 676 N N . TRP A 1 92 ? 8.472 19.368 12.638 1.00 90.44 92 TRP A N 1
ATOM 677 C CA . TRP A 1 92 ? 7.137 19.077 12.096 1.00 90.44 92 TRP A CA 1
ATOM 678 C C . TRP A 1 92 ? 6.349 20.357 11.808 1.00 90.44 92 TRP A C 1
ATOM 680 O O . TRP A 1 92 ? 5.515 20.392 10.910 1.00 90.44 92 TRP A O 1
ATOM 690 N N . LEU A 1 93 ? 6.616 21.403 12.590 1.00 90.44 93 LEU A N 1
ATOM 691 C CA . LEU A 1 93 ? 6.016 22.721 12.451 1.00 90.44 93 LEU A CA 1
ATOM 692 C C . LEU A 1 93 ? 7.118 23.775 12.348 1.00 90.44 93 LEU A C 1
ATOM 694 O O . LEU A 1 93 ? 8.167 23.650 12.980 1.00 90.44 93 LEU A O 1
ATOM 698 N N . GLU A 1 94 ? 6.847 24.843 11.614 1.00 89.56 94 GLU A N 1
ATOM 699 C CA . GLU A 1 94 ? 7.742 25.983 11.461 1.00 89.56 94 GLU A CA 1
ATOM 700 C C . GLU A 1 94 ? 7.086 27.250 12.017 1.00 89.56 94 GLU A C 1
ATOM 702 O O . GLU A 1 94 ? 5.957 27.592 11.669 1.00 89.56 94 GLU A O 1
ATOM 707 N N . GLU A 1 95 ? 7.800 27.969 12.882 1.00 87.75 95 GLU A N 1
ATOM 708 C CA . GLU A 1 95 ? 7.420 29.308 13.350 1.00 87.75 95 GLU A CA 1
ATOM 709 C C . GLU A 1 95 ? 8.453 30.298 12.783 1.00 87.75 95 GLU A C 1
ATOM 711 O O . GLU A 1 95 ? 9.490 30.515 13.413 1.00 87.75 95 GLU A O 1
ATOM 716 N N . PRO A 1 96 ? 8.246 30.853 11.570 1.00 82.62 96 PRO A N 1
ATOM 717 C CA . PRO A 1 96 ? 9.188 31.797 10.986 1.00 82.62 96 PRO A CA 1
ATOM 718 C C . PRO A 1 96 ? 9.252 33.073 11.828 1.00 82.62 96 PRO A C 1
ATOM 720 O O . PRO A 1 96 ? 8.222 33.636 12.211 1.00 82.62 96 PRO A O 1
ATOM 723 N N . GLU A 1 97 ? 10.468 33.560 12.078 1.00 69.25 97 GLU A N 1
ATOM 724 C CA . GLU A 1 97 ? 10.713 34.817 12.789 1.00 69.25 97 GLU A CA 1
ATOM 725 C C . GLU A 1 97 ? 10.273 36.008 11.920 1.00 69.25 97 GLU A C 1
ATOM 727 O O . GLU A 1 97 ? 11.060 36.622 11.201 1.00 69.25 97 GLU A O 1
ATOM 732 N N . ARG A 1 98 ? 8.975 36.327 11.939 1.00 66.62 98 ARG A N 1
ATOM 733 C CA . ARG A 1 98 ? 8.452 37.562 11.346 1.00 66.62 98 ARG A CA 1
ATOM 734 C C . ARG A 1 98 ? 8.668 38.742 12.292 1.00 66.62 98 ARG A C 1
ATOM 736 O O . ARG A 1 98 ? 8.569 38.614 13.508 1.00 66.62 98 ARG A O 1
ATOM 743 N N . SER A 1 99 ? 8.897 39.917 11.706 1.00 57.97 99 SER A N 1
ATOM 744 C CA . SER A 1 99 ? 8.919 41.209 12.409 1.00 57.97 99 SER A CA 1
ATOM 745 C C . SER A 1 99 ? 7.548 41.629 12.948 1.00 57.97 99 SER A C 1
ATOM 747 O O . SER A 1 99 ? 7.459 42.536 13.775 1.00 57.97 99 SER A O 1
ATOM 749 N N . ASP A 1 100 ? 6.484 40.981 12.475 1.00 60.44 100 ASP A N 1
ATOM 750 C CA . ASP A 1 100 ? 5.119 41.231 12.913 1.00 60.44 100 ASP A CA 1
ATOM 751 C C . ASP A 1 100 ? 4.845 40.489 14.225 1.00 60.44 100 ASP A C 1
ATOM 753 O O . ASP A 1 100 ? 5.185 39.321 14.388 1.00 60.44 100 ASP A O 1
ATOM 757 N N . TYR A 1 101 ? 4.155 41.148 15.158 1.00 63.00 101 TYR A N 1
ATOM 758 C CA . TYR A 1 101 ? 3.771 40.585 16.463 1.00 63.00 101 TYR A CA 1
ATOM 759 C C . TYR A 1 101 ? 2.884 39.319 16.358 1.00 63.00 101 TYR A C 1
ATOM 761 O O . TYR A 1 101 ? 2.622 38.641 17.352 1.00 63.00 101 TYR A O 1
ATOM 769 N N . GLN A 1 102 ? 2.410 38.985 15.155 1.00 69.12 102 GLN A N 1
ATOM 770 C CA . GLN A 1 102 ? 1.613 37.797 14.880 1.00 69.12 102 GLN A CA 1
ATOM 771 C C . GLN A 1 102 ? 2.512 36.589 14.596 1.00 69.12 102 GLN A C 1
ATOM 773 O O . GLN A 1 102 ? 2.951 36.360 13.470 1.00 69.12 102 GLN A O 1
ATOM 778 N N . ARG A 1 103 ? 2.738 35.780 15.634 1.00 82.19 103 ARG A N 1
ATOM 779 C CA . ARG A 1 103 ? 3.376 34.464 15.516 1.00 82.19 103 ARG A CA 1
ATOM 780 C C . ARG A 1 103 ? 2.436 33.501 14.797 1.00 82.19 103 ARG A C 1
ATOM 782 O O . ARG A 1 103 ? 1.374 33.161 15.327 1.00 82.19 103 ARG A O 1
ATOM 789 N N . GLN A 1 104 ? 2.827 33.086 13.599 1.00 88.00 104 GLN A N 1
ATOM 790 C CA . GLN A 1 104 ? 2.125 32.083 12.804 1.00 88.00 104 GLN A CA 1
ATOM 791 C C . GLN A 1 104 ? 2.928 30.789 12.773 1.00 88.00 104 GLN A C 1
ATOM 793 O O . GLN A 1 104 ? 4.156 30.820 12.763 1.00 88.00 104 GLN A O 1
ATOM 798 N N . VAL A 1 105 ? 2.216 29.669 12.754 1.00 8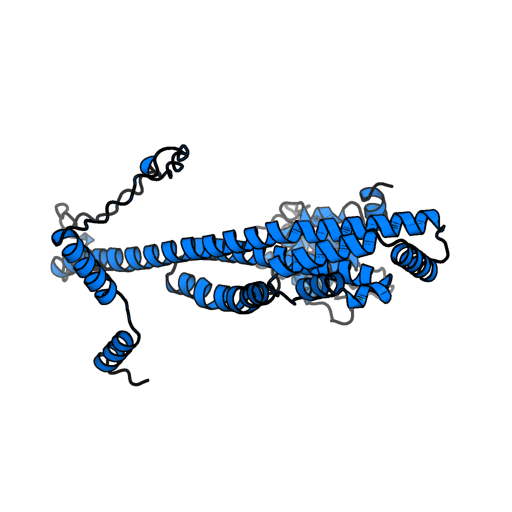9.06 105 VAL A N 1
ATOM 799 C CA . VAL A 1 105 ? 2.780 28.326 12.682 1.00 89.06 105 VAL A CA 1
ATOM 800 C C . VAL A 1 105 ? 2.389 27.710 11.343 1.00 89.06 105 VAL A C 1
ATOM 802 O O . VAL A 1 105 ? 1.215 27.729 10.967 1.00 89.06 105 VAL A O 1
ATOM 805 N N . PHE A 1 106 ? 3.376 27.175 10.638 1.00 89.94 106 PHE A N 1
ATOM 806 C CA . PHE A 1 106 ? 3.249 26.501 9.350 1.00 89.94 106 PHE A CA 1
ATOM 807 C C . PHE A 1 106 ? 3.591 25.020 9.511 1.00 89.94 106 PHE A C 1
ATOM 809 O O . PHE A 1 106 ? 4.288 24.637 10.451 1.00 89.94 106 PHE A O 1
ATOM 816 N N . LEU A 1 107 ? 3.075 24.186 8.614 1.00 90.00 107 LEU A N 1
ATOM 817 C CA . LEU A 1 107 ? 3.459 22.782 8.525 1.00 90.00 107 LEU A CA 1
ATOM 818 C C . LEU A 1 107 ? 4.716 22.668 7.657 1.00 90.00 107 LEU A C 1
ATOM 820 O O . LEU A 1 107 ? 4.780 23.292 6.599 1.00 90.00 107 LEU A O 1
ATOM 824 N N . ASP A 1 108 ? 5.697 21.883 8.100 1.00 90.00 108 ASP A N 1
ATOM 825 C CA . ASP A 1 108 ? 6.875 21.587 7.280 1.00 90.00 108 ASP A CA 1
ATOM 826 C C . ASP A 1 108 ? 6.469 20.745 6.044 1.00 90.00 108 ASP A C 1
ATOM 828 O O . ASP A 1 108 ? 5.657 19.821 6.180 1.00 90.00 108 ASP A O 1
ATOM 832 N N . PRO A 1 109 ? 7.016 20.999 4.838 1.00 87.75 109 PRO A N 1
ATOM 833 C CA . PRO A 1 109 ? 6.655 20.243 3.634 1.00 87.75 109 PRO A CA 1
ATOM 834 C C . PRO A 1 109 ? 6.908 18.730 3.738 1.00 87.75 109 PRO A C 1
ATOM 836 O O . PRO A 1 109 ? 6.131 17.925 3.219 1.00 87.75 109 PRO A O 1
ATOM 839 N N . ASN A 1 110 ? 7.974 18.308 4.423 1.00 88.56 110 ASN A N 1
ATOM 840 C CA . ASN A 1 110 ? 8.253 16.889 4.648 1.00 88.56 110 ASN A CA 1
ATOM 841 C C . ASN A 1 110 ? 7.271 16.290 5.660 1.00 88.56 110 ASN A C 1
ATOM 843 O O . ASN A 1 110 ? 6.877 15.126 5.526 1.00 88.56 110 ASN A O 1
ATOM 847 N N . ALA A 1 111 ? 6.848 17.079 6.653 1.00 87.06 111 ALA A N 1
ATOM 848 C CA . ALA A 1 111 ? 5.799 16.687 7.588 1.00 87.06 111 ALA A CA 1
ATOM 849 C C . ALA A 1 111 ? 4.446 16.512 6.889 1.00 87.06 111 ALA A C 1
ATOM 851 O O . ALA A 1 111 ? 3.746 15.549 7.192 1.00 87.06 111 ALA A O 1
ATOM 852 N N . GLU A 1 112 ? 4.102 17.363 5.919 1.00 88.44 112 GLU A N 1
ATOM 853 C CA . GLU A 1 112 ? 2.890 17.219 5.101 1.00 88.44 112 GLU A CA 1
ATOM 854 C C . GLU A 1 112 ? 2.881 15.890 4.331 1.00 88.44 112 GLU A C 1
ATOM 856 O O . GLU A 1 112 ? 1.936 15.107 4.451 1.00 88.44 112 GLU A O 1
ATOM 861 N N . ILE A 1 113 ? 3.976 15.570 3.629 1.00 87.75 113 ILE A N 1
ATOM 862 C CA . ILE A 1 113 ? 4.119 14.306 2.885 1.00 87.75 113 ILE A CA 1
ATOM 863 C C . ILE A 1 113 ? 3.985 13.097 3.820 1.00 87.75 113 ILE A C 1
ATOM 865 O O . ILE A 1 113 ? 3.311 12.114 3.490 1.00 87.75 113 ILE A O 1
ATOM 869 N N . LEU A 1 114 ? 4.634 13.144 4.987 1.00 89.44 114 LEU A N 1
ATOM 870 C CA . LEU A 1 114 ? 4.582 12.050 5.951 1.00 89.44 114 LEU A CA 1
ATOM 871 C C . LEU A 1 114 ? 3.191 11.914 6.577 1.00 89.44 114 LEU A C 1
ATOM 873 O O . LEU A 1 114 ? 2.700 10.795 6.727 1.00 89.44 114 LEU A O 1
ATOM 877 N N . LEU A 1 115 ? 2.544 13.027 6.914 1.00 88.62 115 LEU A N 1
ATOM 878 C CA . LEU A 1 115 ? 1.196 13.042 7.466 1.00 88.62 115 LEU A CA 1
ATOM 879 C C . LEU A 1 115 ? 0.193 12.470 6.461 1.00 88.62 115 LEU A C 1
ATOM 881 O O . LEU A 1 115 ? -0.618 11.622 6.826 1.00 88.62 115 LEU A O 1
ATOM 885 N N . ASP A 1 116 ? 0.308 12.825 5.185 1.00 86.50 116 ASP A N 1
ATOM 886 C CA . ASP A 1 116 ? -0.498 12.238 4.115 1.00 86.50 116 ASP A CA 1
ATOM 887 C C . ASP A 1 116 ? -0.231 10.743 3.931 1.00 86.50 116 ASP A C 1
ATOM 889 O O . ASP A 1 116 ? -1.165 9.958 3.737 1.00 86.50 116 ASP A O 1
ATOM 893 N N . ALA A 1 117 ? 1.025 10.304 4.047 1.00 85.81 117 ALA A N 1
ATOM 894 C CA . ALA A 1 117 ? 1.349 8.882 4.048 1.00 85.81 117 ALA A CA 1
ATOM 895 C C . ALA A 1 117 ? 0.698 8.155 5.239 1.00 85.81 117 ALA A C 1
ATOM 897 O O . ALA A 1 117 ? 0.113 7.084 5.061 1.00 85.81 117 ALA A O 1
ATOM 898 N N . ILE A 1 118 ? 0.737 8.743 6.439 1.00 87.31 118 ILE A N 1
ATOM 899 C CA . ILE A 1 118 ? 0.093 8.195 7.639 1.00 87.31 118 ILE A CA 1
ATOM 900 C C . ILE A 1 118 ? -1.431 8.155 7.468 1.00 87.31 118 ILE A C 1
ATOM 902 O O . ILE A 1 118 ? -2.039 7.120 7.748 1.00 87.31 118 ILE A O 1
ATOM 906 N N . ARG A 1 119 ? -2.052 9.214 6.934 1.00 86.00 119 ARG A N 1
ATOM 907 C CA . ARG A 1 119 ? -3.490 9.263 6.620 1.00 86.00 119 ARG A CA 1
ATOM 908 C C . ARG A 1 119 ? -3.888 8.166 5.645 1.00 86.00 119 ARG A C 1
ATOM 910 O O . ARG A 1 119 ? -4.846 7.449 5.912 1.00 86.00 119 ARG A O 1
ATOM 917 N N . ARG A 1 120 ? -3.117 7.955 4.574 1.00 83.31 120 ARG A N 1
ATOM 918 C CA . ARG A 1 120 ? -3.340 6.856 3.615 1.00 83.31 120 ARG A CA 1
ATOM 919 C C . ARG A 1 120 ? -3.195 5.475 4.253 1.00 83.31 120 ARG A C 1
ATOM 921 O O . ARG A 1 120 ? -3.864 4.534 3.840 1.00 83.31 120 ARG A O 1
ATOM 928 N N . ILE A 1 121 ? -2.334 5.319 5.257 1.00 81.62 121 ILE A N 1
ATOM 929 C CA . ILE A 1 121 ? -2.209 4.058 6.001 1.00 81.62 121 ILE A CA 1
ATOM 930 C C . ILE A 1 121 ? -3.405 3.861 6.944 1.00 81.62 121 ILE A C 1
ATOM 932 O O . ILE A 1 121 ? -3.930 2.748 7.045 1.00 81.62 121 ILE A O 1
ATOM 936 N N . ALA A 1 122 ? -3.837 4.922 7.630 1.00 78.38 122 ALA A N 1
ATOM 937 C CA . ALA A 1 122 ? -4.953 4.898 8.572 1.00 78.38 122 ALA A CA 1
ATOM 938 C C . ALA A 1 122 ? -6.304 4.696 7.863 1.00 78.38 122 ALA A C 1
ATOM 940 O O . ALA A 1 122 ? -7.139 3.900 8.302 1.00 78.38 122 ALA A O 1
ATOM 941 N N . GLN A 1 123 ? -6.489 5.372 6.732 1.00 75.56 123 GLN A N 1
ATOM 942 C CA . GLN A 1 123 ? -7.660 5.322 5.867 1.00 75.56 123 GLN A CA 1
ATOM 943 C C . GLN A 1 123 ? -7.221 4.887 4.465 1.00 75.56 123 GLN A C 1
ATOM 945 O O . GLN A 1 123 ? -7.102 5.716 3.565 1.00 75.56 123 GLN A O 1
ATOM 950 N N . PRO A 1 124 ? -6.938 3.587 4.262 1.00 68.44 124 PRO A N 1
ATOM 951 C CA . PRO A 1 124 ? -6.530 3.117 2.954 1.00 68.44 124 PRO A CA 1
ATOM 952 C C . PRO A 1 124 ? -7.705 3.230 1.992 1.00 68.44 124 PRO A C 1
ATOM 954 O O . PRO A 1 124 ? -8.813 2.773 2.305 1.00 68.44 124 PRO A O 1
ATOM 957 N N . ASP A 1 125 ? -7.424 3.796 0.822 1.00 67.81 125 ASP A N 1
ATOM 958 C CA . ASP A 1 125 ? -8.350 3.826 -0.300 1.00 67.81 125 ASP A CA 1
ATOM 959 C C . ASP A 1 125 ? -8.867 2.412 -0.603 1.00 67.81 125 ASP A C 1
ATOM 961 O O . ASP A 1 125 ? -8.149 1.418 -0.397 1.00 67.81 125 ASP A O 1
ATOM 965 N N . PRO A 1 126 ? -10.116 2.279 -1.091 1.00 65.44 126 PRO A N 1
ATOM 966 C CA . PRO A 1 126 ? -10.608 0.988 -1.537 1.00 65.44 126 PRO A CA 1
ATOM 967 C C . PRO A 1 126 ? -9.646 0.461 -2.601 1.00 65.44 126 PRO A C 1
ATOM 969 O O . PRO A 1 126 ? -9.343 1.163 -3.567 1.00 65.44 126 PRO A O 1
ATOM 972 N N . ALA A 1 127 ? -9.158 -0.768 -2.413 1.00 68.06 127 ALA A N 1
ATOM 973 C CA . ALA A 1 127 ? -8.313 -1.413 -3.407 1.00 68.06 127 ALA A CA 1
ATOM 974 C C . ALA A 1 127 ? -9.045 -1.377 -4.757 1.00 68.06 127 ALA A C 1
ATOM 976 O O . ALA A 1 127 ? -10.227 -1.715 -4.826 1.00 68.06 127 ALA A O 1
ATOM 977 N N . GLN A 1 128 ? -8.357 -0.928 -5.801 1.00 70.56 128 GLN A N 1
ATOM 978 C CA . GLN A 1 128 ? -8.851 -0.918 -7.172 1.00 70.56 128 GLN A CA 1
ATOM 979 C C . GLN A 1 128 ? -7.833 -1.654 -8.027 1.00 70.56 128 GLN A C 1
ATOM 981 O O . GLN A 1 128 ? -6.633 -1.436 -7.879 1.00 70.56 128 GLN A O 1
ATOM 986 N N . PHE A 1 129 ? -8.322 -2.541 -8.888 1.00 77.56 129 PHE A N 1
ATOM 987 C CA . PHE A 1 129 ? -7.511 -3.161 -9.922 1.00 77.56 129 PHE A CA 1
ATOM 988 C C . PHE A 1 129 ? -7.813 -2.439 -11.230 1.00 77.56 129 PHE A C 1
ATOM 990 O O . PHE A 1 129 ? -8.894 -2.592 -11.794 1.00 77.56 129 PHE A O 1
ATOM 997 N N . THR A 1 130 ? -6.886 -1.604 -11.684 1.00 76.31 130 THR A N 1
ATOM 998 C CA . THR A 1 130 ? -7.098 -0.696 -12.826 1.00 76.31 130 THR A CA 1
ATOM 999 C C . THR A 1 130 ? -6.821 -1.367 -14.173 1.00 76.31 130 THR A C 1
ATOM 1001 O O . THR A 1 130 ? -7.022 -0.776 -15.233 1.00 76.31 130 THR A O 1
ATOM 1004 N N . GLY A 1 131 ? -6.363 -2.622 -14.156 1.00 80.75 131 GLY A N 1
ATOM 1005 C CA . GLY A 1 131 ? -6.016 -3.365 -15.363 1.00 80.75 131 GLY A CA 1
ATOM 1006 C C . GLY A 1 131 ? -4.672 -2.958 -15.973 1.00 80.75 131 GLY A C 1
ATOM 1007 O O . GLY A 1 131 ? -4.371 -3.403 -17.078 1.00 80.75 131 GLY A O 1
ATOM 1008 N N . LEU A 1 132 ? -3.839 -2.182 -15.268 1.00 85.50 132 LEU A N 1
ATOM 1009 C CA . LEU A 1 132 ? -2.492 -1.805 -15.725 1.00 85.50 132 LEU A CA 1
ATOM 1010 C C . LEU A 1 132 ? -1.599 -3.023 -15.996 1.00 85.50 132 LEU A C 1
ATOM 1012 O O . LEU A 1 132 ? -0.879 -3.037 -16.990 1.00 85.50 132 LEU A O 1
ATOM 1016 N N . LEU A 1 133 ? -1.713 -4.092 -15.194 1.00 85.69 133 LEU A N 1
ATOM 1017 C CA . LEU A 1 133 ? -1.011 -5.355 -15.476 1.00 85.69 133 LEU A CA 1
ATOM 1018 C C . LEU A 1 133 ? -1.430 -5.959 -16.815 1.00 85.69 133 LEU A C 1
ATOM 1020 O O . LEU A 1 133 ? -0.596 -6.490 -17.540 1.00 85.69 133 LEU A O 1
ATOM 1024 N N . ARG A 1 134 ? -2.721 -5.875 -17.152 1.00 87.19 134 ARG A N 1
ATOM 1025 C CA . ARG A 1 134 ? -3.248 -6.389 -18.420 1.00 87.19 134 ARG A CA 1
ATOM 1026 C C . ARG A 1 134 ? -2.708 -5.584 -19.598 1.00 87.19 134 ARG A C 1
ATOM 1028 O O . ARG A 1 134 ? -2.424 -6.183 -20.626 1.00 87.19 134 ARG A O 1
ATOM 1035 N N . ILE A 1 135 ? -2.581 -4.264 -19.444 1.00 88.56 135 ILE A N 1
ATOM 1036 C CA . ILE A 1 135 ? -1.979 -3.380 -20.450 1.00 88.56 135 ILE A CA 1
ATOM 1037 C C . ILE A 1 135 ? -0.513 -3.772 -20.649 1.00 88.56 135 ILE A C 1
ATOM 1039 O O . ILE A 1 135 ? -0.159 -4.194 -21.739 1.00 88.56 135 ILE A O 1
ATOM 1043 N N . ALA A 1 136 ? 0.283 -3.813 -19.576 1.00 87.94 136 ALA A N 1
ATOM 1044 C CA . ALA A 1 136 ? 1.691 -4.208 -19.653 1.00 87.94 136 ALA A CA 1
ATOM 1045 C C . ALA A 1 136 ? 1.900 -5.596 -20.289 1.00 87.94 136 ALA A C 1
ATOM 1047 O O . ALA A 1 136 ? 2.772 -5.770 -21.135 1.00 87.94 136 ALA A O 1
ATOM 1048 N N . CYS A 1 137 ? 1.083 -6.590 -19.922 1.00 87.94 137 CYS A N 1
ATOM 1049 C CA . CYS A 1 137 ? 1.195 -7.927 -20.509 1.00 87.94 137 CYS A CA 1
ATOM 1050 C C . CYS A 1 137 ? 0.787 -7.959 -21.989 1.00 87.94 137 CYS A C 1
ATOM 1052 O O . CYS A 1 137 ? 1.351 -8.733 -22.754 1.00 87.94 137 CYS A O 1
ATOM 1054 N N . ASN A 1 138 ? -0.193 -7.147 -22.394 1.00 88.50 138 ASN A N 1
ATOM 1055 C CA . ASN A 1 138 ? -0.589 -7.034 -23.796 1.00 88.50 138 ASN A CA 1
ATOM 1056 C C . ASN A 1 138 ? 0.500 -6.362 -24.632 1.00 88.50 138 ASN A C 1
ATOM 1058 O O . ASN A 1 138 ? 0.818 -6.866 -25.701 1.00 88.50 138 ASN A O 1
ATOM 1062 N N . ASP A 1 139 ? 1.070 -5.266 -24.134 1.00 88.12 139 ASP A N 1
ATOM 1063 C CA . ASP A 1 139 ? 2.088 -4.493 -24.848 1.00 88.12 139 ASP A CA 1
ATOM 1064 C C . ASP A 1 139 ? 3.348 -5.336 -25.091 1.00 88.12 139 ASP A C 1
ATOM 1066 O O . ASP A 1 139 ? 3.937 -5.287 -26.167 1.00 88.12 139 ASP A O 1
ATOM 1070 N N . LEU A 1 140 ? 3.733 -6.162 -24.110 1.00 87.44 140 LEU A N 1
ATOM 1071 C CA . LEU A 1 140 ? 4.841 -7.110 -24.253 1.00 87.44 140 LEU A CA 1
ATOM 1072 C C . LEU A 1 140 ? 4.485 -8.328 -25.109 1.00 87.44 140 LEU A C 1
ATOM 1074 O O . LEU A 1 140 ? 5.354 -8.879 -25.773 1.00 87.44 140 LEU A O 1
ATOM 1078 N N . GLY A 1 141 ? 3.235 -8.789 -25.049 1.00 85.44 141 GLY A N 1
ATOM 1079 C CA . GLY A 1 141 ? 2.781 -9.997 -25.735 1.00 85.44 141 GLY A CA 1
ATOM 1080 C C . GLY A 1 141 ? 2.406 -9.793 -27.204 1.00 85.44 141 GLY A C 1
ATOM 1081 O O . GLY A 1 141 ? 2.196 -10.790 -27.893 1.00 85.44 141 GLY A O 1
ATOM 1082 N N . ASP A 1 142 ? 2.296 -8.549 -27.681 1.00 86.75 142 ASP A N 1
ATOM 1083 C CA . ASP A 1 142 ? 1.918 -8.233 -29.060 1.00 86.75 142 ASP A CA 1
ATOM 1084 C C . ASP A 1 142 ? 3.101 -8.428 -30.032 1.00 86.75 142 ASP A C 1
ATOM 1086 O O . ASP A 1 142 ? 4.056 -7.642 -30.027 1.00 86.75 142 ASP A O 1
ATOM 1090 N N . PRO A 1 143 ? 3.047 -9.427 -30.937 1.00 75.31 143 PRO A N 1
ATOM 1091 C CA . PRO A 1 143 ? 4.114 -9.663 -31.905 1.00 75.31 143 PRO A CA 1
ATOM 1092 C C . PRO A 1 143 ? 4.293 -8.504 -32.895 1.00 75.31 143 PRO A C 1
ATOM 1094 O O . PRO A 1 143 ? 5.390 -8.319 -33.425 1.00 75.31 143 PRO A O 1
ATOM 1097 N N . ALA A 1 144 ? 3.233 -7.730 -33.158 1.00 78.19 144 ALA A N 1
ATOM 1098 C CA . ALA A 1 144 ? 3.277 -6.594 -34.075 1.00 78.19 144 ALA A CA 1
ATOM 1099 C C . ALA A 1 144 ? 4.012 -5.389 -33.467 1.00 78.19 144 ALA A C 1
ATOM 1101 O O . ALA A 1 144 ? 4.628 -4.609 -34.195 1.00 78.19 144 ALA A O 1
ATOM 1102 N N . ALA A 1 145 ? 4.014 -5.269 -32.136 1.00 75.81 145 ALA A N 1
ATOM 1103 C CA . ALA A 1 145 ? 4.670 -4.176 -31.428 1.00 75.81 145 ALA A CA 1
ATOM 1104 C C . ALA A 1 145 ? 6.205 -4.274 -31.462 1.00 75.81 145 ALA A C 1
ATOM 1106 O O . ALA A 1 145 ? 6.890 -3.273 -31.261 1.00 75.81 145 ALA A O 1
ATOM 1107 N N . VAL A 1 146 ? 6.772 -5.446 -31.775 1.00 75.25 146 VAL A N 1
ATOM 1108 C CA . VAL A 1 146 ? 8.226 -5.686 -31.732 1.00 75.25 146 VAL A CA 1
ATOM 1109 C C . VAL A 1 146 ? 9.004 -4.768 -32.682 1.00 75.25 146 VAL A C 1
ATOM 1111 O O . VAL A 1 146 ? 10.102 -4.299 -32.364 1.00 75.25 146 VAL A O 1
ATOM 1114 N N . GLU A 1 147 ? 8.446 -4.471 -33.855 1.00 76.94 147 GLU A N 1
ATOM 1115 C CA . GLU A 1 147 ? 9.118 -3.616 -34.834 1.00 76.94 147 GLU A CA 1
ATOM 1116 C C . GLU A 1 147 ? 9.095 -2.136 -34.458 1.00 76.94 147 GLU A C 1
ATOM 1118 O O . GLU A 1 147 ? 10.028 -1.426 -34.831 1.00 76.94 147 GLU A O 1
ATOM 1123 N N . SER A 1 148 ? 8.111 -1.682 -33.683 1.00 82.44 148 SER A N 1
ATOM 1124 C CA . SER A 1 148 ? 7.972 -0.291 -33.231 1.00 82.44 148 SER A CA 1
ATOM 1125 C C . SER A 1 148 ? 8.407 -0.058 -31.783 1.00 82.44 148 SER A C 1
ATOM 1127 O O . SER A 1 148 ? 8.506 1.097 -31.381 1.00 82.44 148 SER A O 1
ATOM 1129 N N . PHE A 1 149 ? 8.705 -1.120 -31.025 1.00 86.00 149 PHE A N 1
ATOM 1130 C CA . PHE A 1 149 ? 8.989 -1.049 -29.592 1.00 86.00 149 PHE A CA 1
ATOM 1131 C C . PHE A 1 149 ? 10.102 -0.044 -29.275 1.00 86.00 149 PHE A C 1
ATOM 1133 O O . PHE A 1 149 ? 11.203 -0.109 -29.847 1.00 86.00 149 PHE A O 1
ATOM 1140 N N . SER A 1 150 ? 9.792 0.894 -28.383 1.00 89.75 150 SER A N 1
ATOM 1141 C CA . SER A 1 150 ? 10.626 2.036 -28.022 1.00 89.75 150 SER A CA 1
ATOM 1142 C C . SER A 1 150 ? 11.033 2.019 -26.544 1.00 89.75 150 SER A C 1
ATOM 1144 O O . SER A 1 150 ? 10.551 1.229 -25.732 1.00 89.75 150 SER A O 1
ATOM 1146 N N . TRP A 1 151 ? 11.960 2.908 -26.178 1.00 90.00 151 TRP A N 1
ATOM 1147 C CA . TRP A 1 151 ? 12.404 3.053 -24.788 1.00 90.00 151 TRP A CA 1
ATOM 1148 C C . TRP A 1 151 ? 11.287 3.573 -23.871 1.00 90.00 151 TRP A C 1
ATOM 1150 O O . TRP A 1 151 ? 11.231 3.220 -22.692 1.00 90.00 151 TRP A O 1
ATOM 1160 N N . GLU A 1 152 ? 10.384 4.390 -24.410 1.00 89.62 152 GLU A N 1
ATOM 1161 C CA . GLU A 1 152 ? 9.226 4.893 -23.674 1.00 89.62 152 GLU A CA 1
ATOM 1162 C C . GLU A 1 152 ? 8.246 3.760 -23.357 1.00 89.62 152 GLU A C 1
ATOM 1164 O O . GLU A 1 152 ? 7.796 3.669 -22.215 1.00 89.62 152 GLU A O 1
ATOM 1169 N N . ASP A 1 153 ? 8.021 2.842 -24.303 1.00 90.00 153 ASP A N 1
ATOM 1170 C CA . ASP A 1 153 ? 7.173 1.659 -24.102 1.00 90.00 153 ASP A CA 1
ATOM 1171 C C . ASP A 1 153 ? 7.734 0.753 -22.999 1.00 90.00 153 ASP A C 1
ATOM 1173 O O . ASP A 1 153 ? 7.005 0.315 -22.108 1.00 90.00 153 ASP A O 1
ATOM 1177 N N . LEU A 1 154 ? 9.055 0.538 -22.985 1.00 89.38 154 LEU A N 1
ATOM 1178 C CA . LEU A 1 154 ? 9.714 -0.249 -21.941 1.00 89.38 154 LEU A CA 1
ATOM 1179 C C . LEU A 1 154 ? 9.554 0.390 -20.548 1.00 89.38 154 LEU A C 1
ATOM 1181 O O . LEU A 1 154 ? 9.239 -0.294 -19.571 1.00 89.38 154 LEU A O 1
ATOM 1185 N N . ARG A 1 155 ? 9.714 1.716 -20.443 1.00 90.50 155 ARG A N 1
ATOM 1186 C CA . ARG A 1 155 ? 9.500 2.455 -19.184 1.00 90.50 155 ARG A CA 1
ATOM 1187 C C . ARG A 1 155 ? 8.037 2.463 -18.749 1.00 90.50 155 ARG A C 1
ATOM 1189 O O . ARG A 1 155 ? 7.756 2.350 -17.550 1.00 90.50 155 ARG A O 1
ATOM 1196 N N . ALA A 1 156 ? 7.116 2.605 -19.697 1.00 90.06 156 ALA A N 1
ATOM 1197 C CA . ALA A 1 156 ? 5.685 2.528 -19.444 1.00 90.06 156 ALA A CA 1
ATOM 1198 C C . ALA A 1 156 ? 5.313 1.138 -18.915 1.00 90.06 156 ALA A C 1
ATOM 1200 O O . ALA A 1 156 ? 4.619 1.037 -17.903 1.00 90.06 156 ALA A O 1
ATOM 1201 N N . CYS A 1 157 ? 5.868 0.077 -19.505 1.00 90.69 157 CYS A N 1
ATOM 1202 C CA . CYS A 1 157 ? 5.671 -1.291 -19.048 1.00 90.69 157 CYS A CA 1
ATOM 1203 C C . CYS A 1 157 ? 6.120 -1.484 -17.593 1.00 90.69 157 CYS A C 1
ATOM 1205 O O . CYS A 1 157 ? 5.345 -1.997 -16.789 1.00 90.69 157 CYS A O 1
ATOM 1207 N N . ILE A 1 158 ? 7.316 -1.019 -17.211 1.00 91.81 158 ILE A N 1
ATOM 1208 C CA . ILE A 1 158 ? 7.773 -1.082 -15.808 1.00 91.81 158 ILE A CA 1
ATOM 1209 C C . ILE A 1 158 ? 6.823 -0.332 -14.882 1.00 91.81 158 ILE A C 1
ATOM 1211 O O . ILE A 1 158 ? 6.417 -0.859 -13.850 1.00 91.81 158 ILE A O 1
ATOM 1215 N N . THR A 1 159 ? 6.438 0.887 -15.255 1.00 90.56 159 THR A N 1
ATOM 1216 C CA . THR A 1 159 ? 5.555 1.720 -14.429 1.00 90.56 159 THR A CA 1
ATOM 1217 C C . THR A 1 159 ? 4.195 1.047 -14.219 1.00 90.56 159 THR A C 1
ATOM 1219 O O . THR A 1 159 ? 3.663 1.043 -13.104 1.00 90.56 159 THR A O 1
ATOM 1222 N N . ASN A 1 160 ? 3.655 0.429 -15.272 1.00 91.50 160 ASN A N 1
ATOM 1223 C CA . ASN A 1 160 ? 2.393 -0.305 -15.246 1.00 91.50 160 ASN A CA 1
ATOM 1224 C C . ASN A 1 160 ? 2.506 -1.598 -14.425 1.00 91.50 160 ASN A C 1
ATOM 1226 O O . ASN A 1 160 ? 1.597 -1.907 -13.650 1.00 91.50 160 ASN A O 1
ATOM 1230 N N . LEU A 1 161 ? 3.624 -2.325 -14.540 1.00 89.88 161 LEU A N 1
ATOM 1231 C CA . LEU A 1 161 ? 3.910 -3.518 -13.740 1.00 89.88 161 LEU A CA 1
ATOM 1232 C C . LEU A 1 161 ? 4.035 -3.179 -12.255 1.00 89.88 161 LEU A C 1
ATOM 1234 O O . LEU A 1 161 ? 3.347 -3.786 -11.438 1.00 89.88 161 LEU A O 1
ATOM 1238 N N . ASP A 1 162 ? 4.835 -2.177 -11.895 1.00 89.25 162 ASP A N 1
ATOM 1239 C CA . ASP A 1 162 ? 5.010 -1.742 -10.508 1.00 89.25 162 ASP A CA 1
ATOM 1240 C C . ASP A 1 162 ? 3.696 -1.270 -9.888 1.00 89.25 162 ASP A C 1
ATOM 1242 O O . ASP A 1 162 ? 3.361 -1.645 -8.759 1.00 89.25 162 ASP A O 1
ATOM 1246 N N . SER A 1 163 ? 2.931 -0.463 -10.624 1.00 88.88 163 SER A N 1
ATOM 1247 C CA . SER A 1 163 ? 1.622 0.019 -10.176 1.00 88.88 163 SER A CA 1
ATOM 1248 C C . SER A 1 163 ? 0.652 -1.142 -9.982 1.00 88.88 163 SER A C 1
ATOM 1250 O O . SER A 1 163 ? 0.055 -1.275 -8.916 1.00 88.88 163 SER A O 1
ATOM 1252 N N . GLY A 1 164 ? 0.573 -2.057 -10.945 1.00 87.31 164 GLY A N 1
ATOM 1253 C CA . GLY A 1 164 ? -0.286 -3.228 -10.844 1.00 87.31 164 GLY A CA 1
ATOM 1254 C C . GLY A 1 164 ? 0.124 -4.208 -9.734 1.00 87.31 164 GLY A C 1
ATOM 1255 O O . GLY A 1 164 ? -0.726 -4.746 -9.025 1.00 87.31 164 GLY A O 1
ATOM 1256 N N . VAL A 1 165 ? 1.424 -4.395 -9.492 1.00 87.81 165 VAL A N 1
ATOM 1257 C CA . VAL A 1 165 ? 1.939 -5.176 -8.355 1.00 87.81 165 VAL A CA 1
ATOM 1258 C C . VAL A 1 165 ? 1.574 -4.509 -7.024 1.00 87.81 165 VAL A C 1
ATOM 1260 O O . VAL A 1 165 ? 1.220 -5.201 -6.062 1.00 87.81 165 VAL A O 1
ATOM 1263 N N . ARG A 1 166 ? 1.628 -3.173 -6.937 1.00 87.38 166 ARG A N 1
ATOM 1264 C CA . ARG A 1 166 ? 1.161 -2.428 -5.755 1.00 87.38 166 ARG A CA 1
ATOM 1265 C C . ARG A 1 166 ? -0.343 -2.601 -5.546 1.00 87.38 166 ARG A C 1
ATOM 1267 O O . ARG A 1 166 ? -0.742 -2.842 -4.409 1.00 87.38 166 ARG A O 1
ATOM 1274 N N . GLU A 1 167 ? -1.151 -2.569 -6.605 1.00 87.06 167 GLU A N 1
ATOM 1275 C CA . GLU A 1 167 ? -2.597 -2.831 -6.537 1.00 87.06 167 GLU A CA 1
ATOM 1276 C C . GLU A 1 167 ? -2.899 -4.239 -6.003 1.00 87.06 167 GLU A C 1
ATOM 1278 O O . GLU A 1 167 ? -3.694 -4.387 -5.073 1.00 87.06 167 GLU A O 1
ATOM 1283 N N . LEU A 1 168 ? -2.203 -5.273 -6.496 1.00 86.25 168 LEU A N 1
ATOM 1284 C CA . LEU A 1 168 ? -2.349 -6.644 -5.986 1.00 86.25 168 LEU A CA 1
ATOM 1285 C C . LEU A 1 168 ? -1.972 -6.755 -4.501 1.00 86.25 168 LEU A C 1
ATOM 1287 O O . LEU A 1 168 ? -2.674 -7.396 -3.711 1.00 86.25 168 LEU A O 1
ATOM 1291 N N . LYS A 1 169 ? -0.879 -6.105 -4.084 1.00 86.50 169 LYS A N 1
ATOM 1292 C CA . LYS A 1 169 ? -0.469 -6.057 -2.670 1.00 86.50 169 LYS A CA 1
ATOM 1293 C C . LYS A 1 169 ? -1.506 -5.329 -1.809 1.00 86.50 169 LYS A C 1
ATOM 1295 O O . LYS A 1 169 ? -1.845 -5.819 -0.728 1.00 86.50 169 LYS A O 1
ATOM 1300 N N . ALA A 1 170 ? -2.040 -4.205 -2.285 1.00 84.12 170 ALA A N 1
ATOM 1301 C CA . ALA A 1 170 ? -3.087 -3.445 -1.607 1.00 84.12 170 ALA A CA 1
ATOM 1302 C C . ALA A 1 170 ? -4.375 -4.270 -1.459 1.00 84.12 170 ALA A C 1
ATOM 1304 O O . ALA A 1 170 ? -4.940 -4.348 -0.366 1.00 84.12 170 ALA A O 1
ATOM 1305 N N . MET A 1 171 ? -4.782 -4.983 -2.512 1.00 85.00 171 MET A N 1
ATOM 1306 C CA . MET A 1 171 ? -5.912 -5.912 -2.483 1.00 85.00 171 MET A CA 1
ATOM 1307 C C . MET A 1 171 ? -5.704 -7.015 -1.440 1.00 85.00 171 MET A C 1
ATOM 1309 O O . MET A 1 171 ? -6.562 -7.230 -0.581 1.00 85.00 171 MET A O 1
ATOM 1313 N N . SER A 1 172 ? -4.533 -7.659 -1.443 1.00 84.88 172 SER A N 1
ATOM 1314 C CA . SER A 1 172 ? -4.169 -8.682 -0.456 1.00 84.88 172 SER A CA 1
ATOM 1315 C C . SER A 1 172 ? -4.265 -8.159 0.983 1.00 84.88 172 SER A C 1
ATOM 1317 O O . SER A 1 172 ? -4.726 -8.874 1.883 1.00 84.88 172 SER A O 1
ATOM 1319 N N . LYS A 1 173 ? -3.861 -6.903 1.217 1.00 84.81 173 LYS A N 1
ATOM 1320 C CA . LYS A 1 173 ? -3.953 -6.253 2.529 1.00 84.81 173 LYS A CA 1
ATOM 1321 C C . LYS A 1 173 ? -5.388 -5.888 2.907 1.00 84.81 173 LYS A C 1
ATOM 1323 O O . LYS A 1 173 ? -5.753 -6.027 4.076 1.00 84.81 173 LYS A O 1
ATOM 1328 N N . SER A 1 174 ? -6.211 -5.477 1.944 1.00 84.00 174 SER A N 1
ATOM 1329 C CA . SER A 1 174 ? -7.628 -5.188 2.177 1.00 84.00 174 SER A CA 1
ATOM 1330 C C . SER A 1 174 ? -8.389 -6.441 2.626 1.00 84.00 174 SER A C 1
ATOM 1332 O O . SER A 1 174 ? -9.076 -6.402 3.649 1.00 84.00 174 SER A O 1
ATOM 1334 N N . VAL A 1 175 ? -8.169 -7.591 1.968 1.00 83.56 175 VAL A N 1
ATOM 1335 C CA . VAL A 1 175 ? -8.759 -8.881 2.387 1.00 83.56 175 VAL A CA 1
ATOM 1336 C C . VAL A 1 175 ? -8.339 -9.246 3.815 1.00 83.56 175 VAL A C 1
ATOM 1338 O O . VAL A 1 175 ? -9.162 -9.657 4.635 1.00 83.56 175 VAL A O 1
ATOM 1341 N N . GLU A 1 176 ? -7.061 -9.063 4.149 1.00 84.81 176 GLU A N 1
ATOM 1342 C CA . GLU A 1 176 ? -6.534 -9.316 5.495 1.00 84.81 176 GLU A CA 1
ATOM 1343 C C . GLU A 1 176 ? -7.206 -8.413 6.546 1.00 84.81 176 GLU A C 1
ATOM 1345 O O . GLU A 1 176 ? -7.607 -8.881 7.614 1.00 84.81 176 GLU A O 1
ATOM 1350 N N . ARG A 1 177 ? -7.395 -7.125 6.230 1.00 83.75 177 ARG A N 1
ATOM 1351 C CA . ARG A 1 177 ? -8.090 -6.157 7.090 1.00 83.75 177 ARG A CA 1
ATOM 1352 C C . ARG A 1 177 ? -9.547 -6.555 7.322 1.00 83.75 177 ARG A C 1
ATOM 1354 O O . ARG A 1 177 ? -9.987 -6.564 8.471 1.00 83.75 177 ARG A O 1
ATOM 1361 N N . LEU A 1 178 ? -10.281 -6.909 6.266 1.00 83.12 178 LEU A N 1
ATOM 1362 C CA . LEU A 1 178 ? -11.670 -7.368 6.381 1.00 83.12 178 LEU A CA 1
ATOM 1363 C C . LEU A 1 178 ? -11.767 -8.670 7.177 1.00 83.12 178 LEU A C 1
ATOM 1365 O O . LEU A 1 178 ? -12.655 -8.808 8.013 1.00 83.12 178 LEU A O 1
ATOM 1369 N N . THR A 1 179 ? -10.805 -9.579 7.014 1.00 82.50 179 THR A N 1
ATOM 1370 C CA . THR A 1 179 ? -10.718 -10.804 7.823 1.00 82.50 179 THR A CA 1
ATOM 1371 C C . THR A 1 179 ? -10.575 -10.483 9.309 1.00 82.50 179 THR A C 1
ATOM 1373 O O . THR A 1 179 ? -11.278 -11.067 10.132 1.00 82.50 179 THR A O 1
ATOM 1376 N N . ARG A 1 180 ? -9.714 -9.523 9.676 1.00 83.06 180 ARG A N 1
ATOM 1377 C CA . ARG A 1 180 ? -9.573 -9.084 11.075 1.00 83.06 180 ARG A CA 1
ATOM 1378 C C . ARG A 1 180 ? -10.841 -8.413 11.603 1.00 83.06 180 ARG A C 1
ATOM 1380 O O . ARG A 1 180 ? -11.280 -8.752 12.699 1.00 83.06 180 ARG A O 1
ATOM 1387 N N . LYS A 1 181 ? -11.464 -7.525 10.818 1.00 82.31 181 LYS A N 1
ATOM 1388 C CA . LYS A 1 181 ? -12.753 -6.904 11.176 1.00 82.31 181 LYS A CA 1
ATOM 1389 C C . LYS A 1 181 ? -13.839 -7.959 11.408 1.00 82.31 181 LYS A C 1
ATOM 1391 O O . LYS A 1 181 ? -14.588 -7.853 12.373 1.00 82.31 181 LYS A O 1
ATOM 1396 N N . GLN A 1 182 ? -13.882 -8.998 10.574 1.00 79.31 182 GLN A N 1
ATOM 1397 C CA . GLN A 1 182 ? -14.857 -10.079 10.688 1.00 79.31 182 GLN A CA 1
ATOM 1398 C C . GLN A 1 182 ? -14.679 -10.908 11.961 1.00 79.31 182 GLN A C 1
ATOM 1400 O O . GLN A 1 182 ? -15.660 -11.282 12.601 1.00 79.31 182 GLN A O 1
ATOM 1405 N N . LEU A 1 183 ? -13.433 -11.174 12.359 1.00 74.62 183 LEU A N 1
ATOM 1406 C CA . LEU A 1 183 ? -13.142 -11.865 13.617 1.00 74.62 183 LEU A CA 1
ATOM 1407 C C . LEU A 1 183 ? -13.543 -11.028 14.842 1.00 74.62 183 LEU A C 1
ATOM 1409 O O . LEU A 1 183 ? -14.007 -11.589 15.832 1.00 74.62 183 LEU A O 1
ATOM 1413 N N . GLY A 1 184 ? -13.416 -9.700 14.758 1.00 74.44 184 GLY A N 1
ATOM 1414 C CA . GLY A 1 184 ? -13.836 -8.769 15.810 1.00 74.44 184 GLY A CA 1
ATOM 1415 C C . GLY A 1 184 ? -15.341 -8.473 15.856 1.00 74.44 184 GLY A C 1
ATOM 1416 O O . GLY A 1 184 ? -15.805 -7.848 16.807 1.00 74.44 184 GLY A O 1
ATOM 1417 N N . ALA A 1 185 ? -16.126 -8.899 14.861 1.00 77.00 185 ALA A N 1
ATOM 1418 C CA . ALA A 1 185 ? -17.558 -8.614 14.814 1.00 77.00 185 ALA A CA 1
ATOM 1419 C C . ALA A 1 185 ? -18.314 -9.395 15.904 1.00 77.00 185 ALA A C 1
ATOM 1421 O O . ALA A 1 185 ? -18.342 -10.630 15.897 1.00 77.00 185 ALA A O 1
ATOM 1422 N N . ALA A 1 186 ? -18.941 -8.675 16.839 1.00 72.62 186 ALA A N 1
ATOM 1423 C CA . ALA A 1 186 ? -19.693 -9.261 17.952 1.00 72.62 186 ALA A CA 1
ATOM 1424 C C . ALA A 1 186 ? -21.112 -9.715 17.562 1.00 72.62 186 ALA A C 1
ATOM 1426 O O . ALA A 1 186 ? -21.649 -10.632 18.180 1.00 72.62 186 ALA A O 1
ATOM 1427 N N . THR A 1 187 ? -21.712 -9.102 16.537 1.00 77.44 187 THR A N 1
ATOM 1428 C CA . THR A 1 187 ? -23.104 -9.344 16.131 1.00 77.44 187 THR A CA 1
ATOM 1429 C C . THR A 1 187 ? -23.202 -9.975 14.747 1.00 77.44 187 THR A C 1
ATOM 1431 O O . THR A 1 187 ? -22.327 -9.798 13.893 1.00 77.44 187 THR A O 1
ATOM 1434 N N . LEU A 1 188 ? -24.292 -10.719 14.524 1.00 79.81 188 LEU A N 1
ATOM 1435 C CA . LEU A 1 188 ? -24.591 -11.333 13.230 1.00 79.81 188 LEU A CA 1
ATOM 1436 C C . LEU A 1 188 ? -24.772 -10.268 12.143 1.00 79.81 188 LEU A C 1
ATOM 1438 O O . LEU A 1 188 ? -24.170 -10.389 11.084 1.00 79.81 188 LEU A O 1
ATOM 1442 N N . GLU A 1 189 ? -25.525 -9.207 12.435 1.00 81.81 189 GLU A N 1
ATOM 1443 C CA . GLU A 1 189 ? -25.736 -8.074 11.528 1.00 81.81 189 GLU A CA 1
ATOM 1444 C C . GLU A 1 189 ? -24.403 -7.497 11.043 1.00 81.81 189 GLU A C 1
ATOM 1446 O O . GLU A 1 189 ? -24.140 -7.471 9.844 1.00 81.81 189 GLU A O 1
ATOM 1451 N N . ARG A 1 190 ? -23.492 -7.166 11.970 1.00 81.06 190 ARG A N 1
ATOM 1452 C CA . ARG A 1 190 ? -22.174 -6.627 11.620 1.00 81.06 190 ARG A CA 1
ATOM 1453 C C . ARG A 1 190 ? -21.355 -7.605 10.779 1.00 81.06 190 ARG A C 1
ATOM 1455 O O . ARG A 1 190 ? -20.680 -7.186 9.841 1.00 81.06 190 ARG A O 1
ATOM 1462 N N . SER A 1 191 ? -21.422 -8.894 11.106 1.00 81.62 191 SER A N 1
ATOM 1463 C CA . SER A 1 191 ? -20.723 -9.959 10.381 1.00 81.62 191 SER A CA 1
ATOM 1464 C C . SER A 1 191 ? -21.255 -10.148 8.953 1.00 81.62 191 SER A C 1
ATOM 1466 O O . SER A 1 191 ? -20.477 -10.440 8.045 1.00 81.62 191 SER A O 1
ATOM 1468 N N . VAL A 1 192 ? -22.557 -9.942 8.734 1.00 82.88 192 VAL A N 1
ATOM 1469 C CA . VAL A 1 192 ? -23.205 -9.976 7.414 1.00 82.88 192 VAL A CA 1
ATOM 1470 C C . VAL A 1 192 ? -22.878 -8.709 6.618 1.00 82.88 192 VAL A C 1
ATOM 1472 O O . VAL A 1 192 ? -22.510 -8.823 5.449 1.00 82.88 192 VAL A O 1
ATOM 1475 N N . THR A 1 193 ? -22.904 -7.523 7.238 1.00 85.94 193 THR A N 1
ATOM 1476 C CA . THR A 1 193 ? -22.520 -6.254 6.590 1.00 85.94 193 THR A CA 1
ATOM 1477 C C . THR A 1 193 ? -21.089 -6.292 6.060 1.00 85.94 193 THR A C 1
ATOM 1479 O O . THR A 1 193 ? -20.843 -5.865 4.938 1.00 85.94 193 THR A O 1
ATOM 1482 N N . ILE A 1 194 ? -20.141 -6.852 6.818 1.00 83.38 194 ILE A N 1
ATOM 1483 C CA . ILE A 1 194 ? -18.742 -6.963 6.372 1.00 83.38 194 ILE A CA 1
ATOM 1484 C C . ILE A 1 194 ? -18.616 -7.863 5.128 1.00 83.38 194 ILE A C 1
ATOM 1486 O O . ILE A 1 194 ? -17.776 -7.615 4.268 1.00 83.38 194 ILE A O 1
ATOM 1490 N N . VAL A 1 195 ? -19.441 -8.907 5.004 1.00 82.50 195 VAL A N 1
ATOM 1491 C CA . VAL A 1 195 ? -19.376 -9.860 3.880 1.00 82.50 195 VAL A CA 1
ATOM 1492 C C . VAL A 1 195 ? -20.103 -9.329 2.642 1.00 82.50 195 VAL A C 1
ATOM 1494 O O . VAL A 1 195 ? -19.542 -9.307 1.545 1.00 82.50 195 VAL A O 1
ATOM 1497 N N . TYR A 1 196 ? -21.351 -8.895 2.799 1.00 78.31 196 TYR A N 1
ATOM 1498 C CA . TYR A 1 196 ? -22.203 -8.501 1.671 1.00 78.31 196 TYR A CA 1
ATOM 1499 C C . TYR A 1 196 ? -22.123 -7.011 1.334 1.00 78.31 196 TYR A C 1
ATOM 1501 O O . TYR A 1 196 ? -22.368 -6.636 0.192 1.00 78.31 196 TYR A O 1
ATOM 1509 N N . GLY A 1 197 ? -21.740 -6.168 2.291 1.00 80.81 197 GLY A N 1
ATOM 1510 C CA . GLY A 1 197 ? -21.428 -4.760 2.064 1.00 80.81 197 GLY A CA 1
ATOM 1511 C C . GLY A 1 197 ? -19.960 -4.596 1.697 1.00 80.81 197 GLY A C 1
ATOM 1512 O O . GLY A 1 197 ? -19.616 -4.505 0.518 1.00 80.81 197 GLY A O 1
ATOM 1513 N N . ASP A 1 198 ? -19.090 -4.602 2.707 1.00 80.25 198 ASP A N 1
ATOM 1514 C CA . ASP A 1 198 ? -17.688 -4.192 2.567 1.00 80.25 198 ASP A CA 1
ATOM 1515 C C . ASP A 1 198 ? -16.922 -5.103 1.586 1.00 80.25 198 ASP A C 1
ATOM 1517 O O . ASP A 1 198 ? -16.371 -4.636 0.593 1.00 80.25 198 ASP A O 1
ATOM 1521 N N . PHE A 1 199 ? -16.930 -6.425 1.790 1.00 81.19 199 PHE A N 1
ATOM 1522 C CA . PHE A 1 199 ? -16.169 -7.348 0.939 1.00 81.19 199 PHE A CA 1
ATOM 1523 C C . PHE A 1 199 ? -16.725 -7.448 -0.485 1.00 81.19 199 PHE A C 1
ATOM 1525 O O . PHE A 1 199 ? -15.962 -7.435 -1.455 1.00 81.19 199 PHE A O 1
ATOM 1532 N N . SER A 1 200 ? -18.046 -7.550 -0.636 1.00 79.75 200 SER A N 1
ATOM 1533 C CA . SER A 1 200 ? -18.653 -7.720 -1.959 1.00 79.75 200 SER A CA 1
ATOM 1534 C C . SER A 1 200 ? -18.507 -6.461 -2.821 1.00 79.75 200 SER A C 1
ATOM 1536 O O . SER A 1 200 ? -18.197 -6.566 -4.010 1.00 79.75 200 SER A O 1
ATOM 1538 N N . SER A 1 201 ? -18.669 -5.270 -2.232 1.00 77.19 201 SER A N 1
ATOM 1539 C CA . SER A 1 201 ? -18.538 -3.997 -2.952 1.00 77.19 201 SER A CA 1
ATOM 1540 C C . SER A 1 201 ? -17.084 -3.598 -3.227 1.00 77.19 201 SER A C 1
ATOM 1542 O O . SER A 1 201 ? -16.793 -3.131 -4.330 1.00 77.19 201 SER A O 1
ATOM 1544 N N . GLU A 1 202 ? -16.167 -3.799 -2.273 1.00 73.44 202 GLU A N 1
ATOM 1545 C CA . GLU A 1 202 ? -14.766 -3.378 -2.411 1.00 73.44 202 GLU A CA 1
ATOM 1546 C C . GLU A 1 202 ? -13.903 -4.417 -3.131 1.00 73.44 202 GLU A C 1
ATOM 1548 O O . GLU A 1 202 ? -13.050 -4.050 -3.933 1.00 73.44 202 GLU A O 1
ATOM 1553 N N . ILE A 1 203 ? -14.100 -5.713 -2.866 1.00 74.38 203 ILE A N 1
ATOM 1554 C CA . ILE A 1 203 ? -13.163 -6.757 -3.308 1.00 74.38 203 ILE A CA 1
ATOM 1555 C C . ILE A 1 203 ? -13.757 -7.610 -4.423 1.00 74.38 203 ILE A C 1
ATOM 1557 O O . ILE A 1 203 ? -13.147 -7.721 -5.487 1.00 74.38 203 ILE A O 1
ATOM 1561 N N . ALA A 1 204 ? -14.941 -8.193 -4.221 1.00 71.50 204 ALA A N 1
ATOM 1562 C CA . ALA A 1 204 ? -15.505 -9.132 -5.193 1.00 71.50 204 ALA A CA 1
ATOM 1563 C C . ALA A 1 204 ? -15.881 -8.442 -6.517 1.00 71.50 204 ALA A C 1
ATOM 1565 O O . ALA A 1 204 ? -15.505 -8.903 -7.597 1.00 71.50 204 ALA A O 1
ATOM 1566 N N . ASN A 1 205 ? -16.593 -7.313 -6.441 1.00 71.31 205 ASN A N 1
ATOM 1567 C CA . ASN A 1 205 ? -17.128 -6.642 -7.626 1.00 71.31 205 ASN A CA 1
ATOM 1568 C C . ASN A 1 205 ? -16.105 -5.783 -8.372 1.00 71.31 205 ASN A C 1
ATOM 1570 O O . ASN A 1 205 ? -16.159 -5.749 -9.599 1.00 71.31 205 ASN A O 1
ATOM 1574 N N . LYS A 1 206 ? -15.199 -5.107 -7.657 1.00 72.88 206 LYS A N 1
ATOM 1575 C CA . LYS A 1 206 ? -14.234 -4.169 -8.257 1.00 72.88 206 LYS A CA 1
ATOM 1576 C C . LYS A 1 206 ? -12.904 -4.815 -8.627 1.00 72.88 206 LYS A C 1
ATOM 1578 O O . LYS A 1 206 ? -12.368 -4.520 -9.683 1.00 72.88 206 LYS A O 1
ATOM 1583 N N . CYS A 1 207 ? -12.377 -5.698 -7.782 1.00 70.62 207 CYS A N 1
ATOM 1584 C CA . CYS A 1 207 ? -11.014 -6.205 -7.949 1.00 70.62 207 CYS A CA 1
ATOM 1585 C C . CYS A 1 207 ? -10.988 -7.623 -8.502 1.00 70.62 207 CYS A C 1
ATOM 1587 O O . CYS A 1 207 ? -10.338 -7.883 -9.506 1.00 70.62 207 CYS A O 1
ATOM 1589 N N . TYR A 1 208 ? -11.724 -8.543 -7.879 1.00 73.50 208 TYR A N 1
ATOM 1590 C CA . TYR A 1 208 ? -11.664 -9.959 -8.239 1.00 73.50 208 TYR A CA 1
ATOM 1591 C C . TYR A 1 208 ? -12.255 -10.227 -9.625 1.00 73.50 208 TYR A C 1
ATOM 1593 O O . TYR A 1 208 ? -11.692 -10.974 -10.420 1.00 73.50 208 TYR A O 1
ATOM 1601 N N . ARG A 1 209 ? -13.365 -9.558 -9.954 1.00 75.25 209 ARG A N 1
ATOM 1602 C CA . ARG A 1 209 ? -13.967 -9.627 -11.289 1.00 75.25 209 ARG A CA 1
ATOM 1603 C C . ARG A 1 209 ? -13.005 -9.165 -12.380 1.00 75.25 209 ARG A C 1
ATOM 1605 O O . ARG A 1 209 ? -12.904 -9.824 -13.409 1.00 75.25 209 ARG A O 1
ATOM 1612 N N . GLU A 1 210 ? -12.309 -8.057 -12.154 1.00 75.56 210 GLU A N 1
ATOM 1613 C CA . GLU A 1 210 ? -11.346 -7.519 -13.115 1.00 75.56 210 GLU A CA 1
ATOM 1614 C C . GLU A 1 210 ? -10.083 -8.385 -13.196 1.00 75.56 210 GLU A C 1
ATOM 1616 O O . GLU A 1 210 ? -9.572 -8.605 -14.290 1.00 75.56 210 GLU A O 1
ATOM 1621 N N . LEU A 1 211 ? -9.645 -8.981 -12.083 1.00 76.69 211 LEU A N 1
ATOM 1622 C CA . LEU A 1 211 ? -8.551 -9.953 -12.061 1.00 76.69 211 LEU A CA 1
ATOM 1623 C C . LEU A 1 211 ? -8.873 -11.201 -12.899 1.00 76.69 211 LEU A C 1
ATOM 1625 O O . LEU A 1 211 ? -8.068 -11.616 -13.732 1.00 76.69 211 LEU A O 1
ATOM 1629 N N . VAL A 1 212 ? -10.072 -11.765 -12.723 1.00 76.31 212 VAL A N 1
ATOM 1630 C CA . VAL A 1 212 ? -10.549 -12.925 -13.495 1.00 76.31 212 VAL A CA 1
ATOM 1631 C C . VAL A 1 212 ? -10.709 -12.564 -14.974 1.00 76.31 212 VAL A C 1
ATOM 1633 O O . VAL A 1 212 ? -10.254 -13.305 -15.844 1.00 76.31 212 VAL A O 1
ATOM 1636 N N . ARG A 1 213 ? -11.300 -11.401 -15.280 1.00 78.12 213 ARG A N 1
ATOM 1637 C CA . ARG A 1 213 ? -11.441 -10.896 -16.660 1.00 78.12 213 ARG A CA 1
ATOM 1638 C C . ARG A 1 213 ? -10.104 -10.627 -17.335 1.00 78.12 213 ARG A C 1
ATOM 1640 O O . ARG A 1 213 ? -10.008 -10.752 -18.552 1.00 78.12 213 ARG A O 1
ATOM 1647 N N . ALA A 1 214 ? -9.087 -10.239 -16.573 1.00 76.56 214 ALA A N 1
ATOM 1648 C CA . ALA A 1 214 ? -7.776 -9.947 -17.122 1.00 76.56 214 ALA A CA 1
ATOM 1649 C C . ALA A 1 214 ? -7.077 -11.191 -17.688 1.00 76.56 214 ALA A C 1
ATOM 1651 O O . ALA A 1 214 ? -6.173 -11.010 -18.501 1.00 76.56 214 ALA A O 1
ATOM 1652 N N . GLN A 1 215 ? -7.499 -12.410 -17.308 1.00 79.62 215 GLN A N 1
ATOM 1653 C CA . GLN A 1 215 ? -6.909 -13.678 -17.769 1.00 79.62 215 GLN A CA 1
ATOM 1654 C C . GLN A 1 215 ? -5.376 -13.663 -17.656 1.00 79.62 215 GLN A C 1
ATOM 1656 O O . GLN A 1 215 ? -4.649 -14.049 -18.570 1.00 79.62 215 GLN A O 1
ATOM 1661 N N . LEU A 1 216 ? -4.880 -13.163 -16.518 1.00 79.56 216 LEU A N 1
ATOM 1662 C CA . LEU A 1 216 ? -3.455 -12.915 -16.308 1.00 79.56 216 LEU A CA 1
ATOM 1663 C C . LEU A 1 216 ? -2.560 -14.135 -16.570 1.00 79.56 216 LEU A C 1
ATOM 1665 O O . LEU A 1 216 ? -1.522 -13.920 -17.181 1.00 79.56 216 LEU A O 1
ATOM 1669 N N . PRO A 1 217 ? -2.909 -15.384 -16.201 1.00 82.25 217 PRO A N 1
ATOM 1670 C CA . PRO A 1 217 ? -2.017 -16.522 -16.433 1.00 82.25 217 PRO A CA 1
ATOM 1671 C C . PRO A 1 217 ? -1.607 -16.689 -17.904 1.00 82.25 217 PRO A C 1
ATOM 1673 O O . PRO A 1 217 ? -0.420 -16.774 -18.211 1.00 82.25 217 PRO A O 1
ATOM 1676 N N . GLU A 1 218 ? -2.571 -16.651 -18.828 1.00 84.38 218 GLU A N 1
ATOM 1677 C CA . GLU A 1 218 ? -2.297 -16.784 -20.265 1.00 84.38 218 GLU A CA 1
ATOM 1678 C C . GLU A 1 218 ? -1.486 -15.594 -20.790 1.00 84.38 218 GLU A C 1
ATOM 1680 O O . GLU A 1 218 ? -0.500 -15.767 -21.511 1.00 84.38 218 GLU A O 1
ATOM 1685 N N . LYS A 1 219 ? -1.855 -14.380 -20.366 1.00 86.25 219 LYS A N 1
ATOM 1686 C CA . LYS A 1 219 ? -1.167 -13.150 -20.775 1.00 86.25 219 LYS A CA 1
ATOM 1687 C C . LYS A 1 219 ? 0.248 -13.047 -20.228 1.00 86.25 219 LYS A C 1
ATOM 1689 O O . LYS A 1 219 ? 1.108 -12.503 -20.904 1.00 86.25 219 LYS A O 1
ATOM 1694 N N . LEU A 1 220 ? 0.516 -13.585 -19.041 1.00 87.44 220 LEU A N 1
ATOM 1695 C CA . LEU A 1 220 ? 1.856 -13.625 -18.458 1.00 87.44 220 LEU A CA 1
ATOM 1696 C C . LEU A 1 220 ? 2.775 -14.535 -19.266 1.00 87.44 220 LEU A C 1
ATOM 1698 O O . LEU A 1 220 ? 3.922 -14.175 -19.508 1.00 87.44 220 LEU A O 1
ATOM 1702 N N . VAL A 1 221 ? 2.283 -15.693 -19.716 1.00 89.19 221 VAL A N 1
ATOM 1703 C CA . VAL A 1 221 ? 3.064 -16.585 -20.586 1.00 89.19 221 VAL A CA 1
ATOM 1704 C C . VAL A 1 221 ? 3.379 -15.898 -21.916 1.00 89.19 221 VAL A C 1
ATOM 1706 O O . VAL A 1 221 ? 4.515 -15.969 -22.383 1.00 89.19 221 VAL A O 1
ATOM 1709 N N . GLN A 1 222 ? 2.403 -15.205 -22.508 1.00 89.38 222 GLN A N 1
ATOM 1710 C CA . GLN A 1 222 ? 2.607 -14.436 -23.740 1.00 89.38 222 GLN A CA 1
ATOM 1711 C C . GLN A 1 222 ? 3.594 -13.279 -23.539 1.00 89.38 222 GLN A C 1
ATOM 1713 O O . GLN A 1 222 ? 4.526 -13.139 -24.323 1.00 89.38 222 GLN A O 1
ATOM 1718 N N . ALA A 1 223 ? 3.444 -12.510 -22.460 1.00 89.69 223 ALA A N 1
ATOM 1719 C CA . ALA A 1 223 ? 4.316 -11.389 -22.130 1.00 89.69 223 ALA A CA 1
ATOM 1720 C C . ALA A 1 223 ? 5.763 -11.826 -21.876 1.00 89.69 223 ALA A C 1
ATOM 1722 O O . ALA A 1 223 ? 6.678 -11.161 -22.343 1.00 89.69 223 ALA A O 1
ATOM 1723 N N . ARG A 1 224 ? 5.985 -12.953 -21.181 1.00 91.19 224 ARG A N 1
ATOM 1724 C CA . ARG A 1 224 ? 7.333 -13.514 -20.975 1.00 91.19 224 ARG A CA 1
ATOM 1725 C C . ARG A 1 224 ? 7.987 -13.893 -22.301 1.00 91.19 224 ARG A C 1
ATOM 1727 O O . ARG A 1 224 ? 9.108 -13.486 -22.556 1.00 91.19 224 ARG A O 1
ATOM 1734 N N . ARG A 1 225 ? 7.261 -14.601 -23.173 1.00 90.25 225 ARG A N 1
ATOM 1735 C CA . ARG A 1 225 ? 7.771 -14.960 -24.507 1.00 90.25 225 ARG A CA 1
ATOM 1736 C C . ARG A 1 225 ? 8.090 -13.727 -25.348 1.00 90.25 225 ARG A C 1
ATOM 1738 O O . ARG A 1 225 ? 9.134 -13.677 -25.981 1.00 90.25 225 ARG A O 1
ATOM 1745 N N . GLY A 1 226 ? 7.209 -12.729 -25.330 1.00 89.19 226 GLY A N 1
ATOM 1746 C CA . GLY A 1 226 ? 7.448 -11.469 -26.025 1.00 89.19 226 GLY A CA 1
ATOM 1747 C C . GLY A 1 226 ? 8.651 -10.707 -25.463 1.00 89.19 226 GLY A C 1
ATOM 1748 O O . GLY A 1 226 ? 9.440 -10.164 -26.230 1.00 89.19 226 GLY A O 1
ATOM 1749 N N . LEU A 1 227 ? 8.856 -10.732 -24.142 1.00 90.88 227 LEU A N 1
ATOM 1750 C CA . LEU A 1 227 ? 10.033 -10.154 -23.493 1.00 90.88 227 LEU A CA 1
ATOM 1751 C C . LEU A 1 227 ? 11.330 -10.861 -23.910 1.00 90.88 227 LEU A C 1
ATOM 1753 O O . LEU A 1 227 ? 12.304 -10.182 -24.234 1.00 90.88 227 LEU A O 1
ATOM 1757 N N . ASP A 1 228 ? 11.329 -12.195 -23.949 1.00 90.88 228 ASP A N 1
ATOM 1758 C CA . ASP A 1 228 ? 12.466 -13.005 -24.408 1.00 90.88 228 ASP A CA 1
ATOM 1759 C C . ASP A 1 228 ? 12.794 -12.721 -25.883 1.00 90.88 228 ASP A C 1
ATOM 1761 O O . ASP A 1 228 ? 13.957 -12.551 -26.265 1.00 90.88 228 ASP A O 1
ATOM 1765 N N . ASP A 1 229 ? 11.765 -12.592 -26.722 1.00 90.12 229 ASP A N 1
ATOM 1766 C CA . ASP A 1 229 ? 11.919 -12.235 -28.132 1.00 90.12 229 ASP A CA 1
ATOM 1767 C C . ASP A 1 229 ? 12.479 -10.813 -28.305 1.00 90.12 229 ASP A C 1
ATOM 1769 O O . ASP A 1 229 ? 13.322 -10.577 -29.178 1.00 90.12 229 ASP A O 1
ATOM 1773 N N . LEU A 1 230 ? 12.035 -9.854 -27.484 1.00 88.69 230 LEU A N 1
ATOM 1774 C CA . LEU A 1 230 ? 12.515 -8.469 -27.497 1.00 88.69 230 LEU A CA 1
ATOM 1775 C C . LEU A 1 230 ? 13.965 -8.357 -27.013 1.00 88.69 230 LEU A C 1
ATOM 1777 O O . LEU A 1 230 ? 14.746 -7.612 -27.610 1.00 88.69 230 LEU A O 1
ATOM 1781 N N . SER A 1 231 ? 14.332 -9.097 -25.965 1.00 88.19 231 SER A N 1
ATOM 1782 C CA . SER A 1 231 ? 15.674 -9.070 -25.373 1.00 88.19 231 SER A CA 1
ATOM 1783 C C . SER A 1 231 ? 16.715 -9.770 -26.252 1.00 88.19 231 SER A C 1
ATOM 1785 O O . SER A 1 231 ? 17.878 -9.370 -26.271 1.00 88.19 231 SER A O 1
ATOM 1787 N N . THR A 1 232 ? 16.302 -10.758 -27.052 1.00 90.19 232 THR A N 1
ATOM 1788 C CA . THR A 1 232 ? 17.194 -11.498 -27.961 1.00 90.19 232 THR A CA 1
ATOM 1789 C C . THR A 1 232 ? 17.488 -10.730 -29.259 1.00 90.19 232 THR A C 1
ATOM 1791 O O . THR A 1 232 ? 18.529 -10.927 -29.894 1.00 90.19 232 THR A O 1
ATOM 1794 N N . ARG A 1 233 ? 16.593 -9.832 -29.693 1.00 89.75 233 ARG A N 1
ATOM 1795 C CA . ARG A 1 233 ? 16.735 -9.101 -30.965 1.00 89.75 233 ARG A CA 1
ATOM 1796 C C . ARG A 1 233 ? 17.690 -7.915 -30.842 1.00 89.75 233 ARG A C 1
ATOM 1798 O O . ARG A 1 233 ? 17.348 -6.856 -30.321 1.00 89.75 233 ARG A O 1
ATOM 1805 N N . GLU A 1 234 ? 18.857 -8.031 -31.474 1.00 88.56 234 GLU A N 1
ATOM 1806 C CA . GLU A 1 234 ? 19.876 -6.971 -31.479 1.00 88.56 234 GLU A CA 1
ATOM 1807 C C . GLU A 1 234 ? 19.366 -5.629 -32.044 1.00 88.56 234 GLU A C 1
ATOM 1809 O O . GLU A 1 234 ? 19.744 -4.556 -31.566 1.00 88.56 234 GLU A O 1
ATOM 1814 N N . SER A 1 235 ? 18.479 -5.662 -33.045 1.00 89.44 235 SER A N 1
ATOM 1815 C CA . SER A 1 235 ? 17.897 -4.452 -33.641 1.00 89.44 235 SER A CA 1
ATOM 1816 C C . SER A 1 235 ? 17.051 -3.650 -32.647 1.00 89.44 235 SER A C 1
ATOM 1818 O O . SER A 1 235 ? 17.096 -2.417 -32.666 1.00 89.44 235 SER A O 1
ATOM 1820 N N . VAL A 1 236 ? 16.328 -4.340 -31.760 1.00 89.25 236 VAL A N 1
ATOM 1821 C CA . VAL A 1 236 ? 15.519 -3.740 -30.694 1.00 89.25 236 VAL A CA 1
ATOM 1822 C C . VAL A 1 236 ? 16.437 -3.154 -29.627 1.00 89.25 236 VAL A C 1
ATOM 1824 O O . VAL A 1 236 ? 16.317 -1.971 -29.315 1.00 89.25 236 VAL A O 1
ATOM 1827 N N . LEU A 1 237 ? 17.427 -3.917 -29.151 1.00 90.75 237 LEU A N 1
ATOM 1828 C CA . LEU A 1 237 ? 18.384 -3.440 -28.145 1.00 90.75 237 LEU A CA 1
ATOM 1829 C C . LEU A 1 237 ? 19.117 -2.165 -28.589 1.00 90.75 237 LEU A C 1
ATOM 1831 O O . LEU A 1 237 ? 19.182 -1.186 -27.845 1.00 90.75 237 LEU A O 1
ATOM 1835 N N . ARG A 1 238 ? 19.602 -2.123 -29.838 1.00 90.62 238 ARG A N 1
ATOM 1836 C CA . ARG A 1 238 ? 20.256 -0.928 -30.402 1.00 90.62 238 ARG A CA 1
ATOM 1837 C C . ARG A 1 238 ? 19.301 0.265 -30.513 1.00 90.62 238 ARG A C 1
ATOM 1839 O O . ARG A 1 238 ? 19.736 1.410 -30.392 1.00 90.62 238 ARG A O 1
ATOM 1846 N N . ARG A 1 239 ? 18.008 0.035 -30.762 1.00 91.81 239 ARG A N 1
ATOM 1847 C CA . ARG A 1 239 ? 16.998 1.103 -30.802 1.00 91.81 239 ARG A CA 1
ATOM 1848 C C . ARG A 1 239 ? 16.710 1.649 -29.406 1.00 91.81 239 ARG A C 1
ATOM 1850 O O . ARG A 1 239 ? 16.693 2.865 -29.237 1.00 91.81 239 ARG A O 1
ATOM 1857 N N . LEU A 1 240 ? 16.547 0.771 -28.419 1.00 90.88 240 LEU A N 1
ATOM 1858 C CA . LEU A 1 240 ? 16.340 1.139 -27.017 1.00 90.88 240 LEU A CA 1
ATOM 1859 C C . LEU A 1 240 ? 17.530 1.927 -26.465 1.00 90.88 240 LEU A C 1
ATOM 1861 O O . LEU A 1 240 ? 17.337 2.975 -25.857 1.00 90.88 240 LEU A O 1
ATOM 1865 N N . GLN A 1 241 ? 18.753 1.487 -26.772 1.00 93.25 241 GLN A N 1
ATOM 1866 C CA . GLN A 1 241 ? 19.985 2.202 -26.439 1.00 93.25 241 GLN A CA 1
ATOM 1867 C C . GLN A 1 241 ? 19.983 3.625 -27.016 1.00 93.25 241 GLN A C 1
ATOM 1869 O O . GLN A 1 241 ? 20.221 4.586 -26.288 1.00 93.25 241 GLN A O 1
ATOM 1874 N N . LYS A 1 242 ? 19.666 3.783 -28.310 1.00 90.81 242 LYS A N 1
ATOM 1875 C CA . LYS A 1 242 ? 19.564 5.106 -28.951 1.00 90.81 242 LYS A CA 1
ATOM 1876 C C . LYS A 1 242 ? 18.474 5.976 -28.322 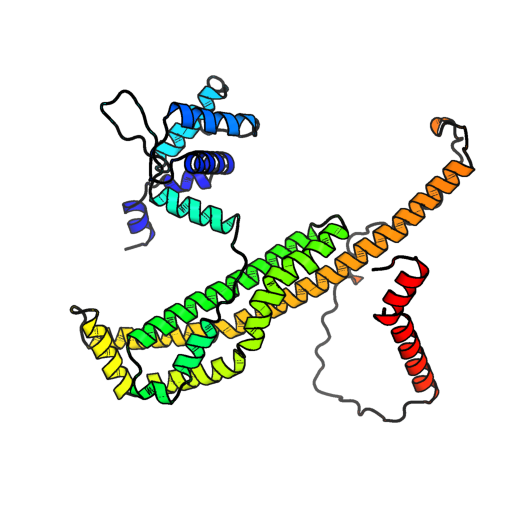1.00 90.81 242 LYS A C 1
ATOM 1878 O O . LYS A 1 242 ? 18.702 7.166 -28.126 1.00 90.81 242 LYS A O 1
ATOM 1883 N N . GLY A 1 243 ? 17.319 5.393 -27.997 1.00 88.88 243 GLY A N 1
ATOM 1884 C CA . GLY A 1 243 ? 16.234 6.084 -27.301 1.00 88.88 243 GLY A CA 1
ATOM 1885 C C . GLY A 1 243 ? 16.675 6.594 -25.929 1.00 88.88 243 GLY A C 1
ATOM 1886 O O . GLY A 1 243 ? 16.524 7.775 -25.631 1.00 88.88 243 GLY A O 1
ATOM 1887 N N . LEU A 1 244 ? 17.320 5.745 -25.126 1.00 90.44 244 LEU A N 1
ATOM 1888 C CA . LEU A 1 244 ? 17.856 6.124 -23.819 1.00 90.44 244 LEU A CA 1
ATOM 1889 C C . LEU A 1 244 ? 18.897 7.250 -23.924 1.00 90.44 244 LEU A C 1
ATOM 1891 O O . LEU A 1 244 ? 18.823 8.218 -23.166 1.00 90.44 244 LEU A O 1
ATOM 1895 N N . MET A 1 245 ? 19.817 7.165 -24.887 1.00 91.69 245 MET A N 1
ATOM 1896 C CA . MET A 1 245 ? 20.814 8.215 -25.138 1.00 91.69 245 MET A CA 1
ATOM 1897 C C . MET A 1 245 ? 20.176 9.545 -25.571 1.00 91.69 245 MET A C 1
ATOM 1899 O O . MET A 1 245 ? 20.727 10.605 -25.290 1.00 91.69 245 MET A O 1
ATOM 1903 N N . HIS A 1 246 ? 19.004 9.521 -26.215 1.00 88.81 246 HIS A N 1
ATOM 1904 C CA . HIS A 1 246 ? 18.266 10.742 -26.547 1.00 88.81 246 HIS A CA 1
ATOM 1905 C C . HIS A 1 246 ? 17.663 11.417 -25.303 1.00 88.81 246 HIS A C 1
ATOM 1907 O O . HIS A 1 246 ? 17.653 12.642 -25.215 1.00 88.81 246 HIS A O 1
ATOM 1913 N N . HIS A 1 247 ? 17.207 10.638 -24.316 1.00 85.25 247 HIS A N 1
ATOM 1914 C CA . HIS A 1 247 ? 16.682 11.176 -23.053 1.00 85.25 247 HIS A CA 1
ATOM 1915 C C . HIS A 1 247 ? 17.771 11.580 -22.051 1.00 85.25 247 HIS A C 1
ATOM 1917 O O . HIS A 1 247 ? 17.516 12.407 -21.176 1.00 85.25 247 HIS A O 1
ATOM 1923 N N . ARG A 1 248 ? 18.964 10.980 -22.133 1.00 86.31 248 ARG A N 1
ATOM 1924 C CA . ARG A 1 248 ? 20.112 11.276 -21.265 1.00 86.31 248 ARG A CA 1
ATOM 1925 C C . ARG A 1 248 ? 21.365 11.481 -22.112 1.00 86.31 248 ARG A C 1
ATOM 1927 O O . ARG A 1 248 ? 22.054 10.520 -22.444 1.00 86.31 248 ARG A O 1
ATOM 1934 N N . ALA A 1 249 ? 21.661 12.745 -22.409 1.00 78.25 249 ALA A N 1
ATOM 1935 C CA . ALA A 1 249 ? 22.777 13.137 -23.271 1.00 78.25 249 ALA A CA 1
ATOM 1936 C C . ALA A 1 249 ? 24.170 12.785 -22.703 1.00 78.25 249 ALA A C 1
ATOM 1938 O O . ALA A 1 249 ? 25.117 12.649 -23.471 1.00 78.25 249 ALA A O 1
ATOM 1939 N N . ASP A 1 250 ? 24.287 12.586 -21.386 1.00 85.88 250 ASP A N 1
ATOM 1940 C CA . ASP A 1 250 ? 25.575 12.413 -20.692 1.00 85.88 250 ASP A CA 1
ATOM 1941 C C . ASP A 1 250 ? 26.012 10.943 -20.522 1.00 85.88 250 ASP A C 1
ATOM 1943 O O . ASP A 1 250 ? 27.027 10.661 -19.885 1.00 85.88 250 ASP A O 1
ATOM 1947 N N . ILE A 1 251 ? 25.247 9.984 -21.053 1.00 91.19 251 ILE A N 1
ATOM 1948 C CA . ILE A 1 251 ? 25.504 8.549 -20.876 1.00 91.19 251 ILE A CA 1
ATOM 1949 C C . ILE A 1 251 ? 26.311 7.972 -22.049 1.00 91.19 251 ILE A C 1
ATOM 1951 O O . ILE A 1 251 ? 26.012 8.213 -23.220 1.00 91.19 251 ILE A O 1
ATOM 1955 N N . SER A 1 252 ? 27.312 7.143 -21.732 1.00 92.06 252 SER A N 1
ATOM 1956 C CA . SER A 1 252 ? 28.066 6.393 -22.739 1.00 92.06 252 SER A CA 1
ATOM 1957 C C . SER A 1 252 ? 27.208 5.291 -23.375 1.00 92.06 252 SER A C 1
ATOM 1959 O O . SER A 1 252 ? 26.295 4.748 -22.754 1.00 92.06 252 SER A O 1
ATOM 1961 N N . ALA A 1 253 ? 27.518 4.896 -24.612 1.00 89.69 253 ALA A N 1
ATOM 1962 C CA . ALA A 1 253 ? 26.779 3.826 -25.284 1.00 89.69 253 ALA A CA 1
ATOM 1963 C C . ALA A 1 253 ? 26.831 2.492 -24.503 1.00 89.69 253 ALA A C 1
ATOM 1965 O O . ALA A 1 253 ? 25.831 1.776 -24.439 1.00 89.69 253 ALA A O 1
ATOM 1966 N N . ALA A 1 254 ? 27.968 2.164 -23.881 1.00 90.19 254 ALA A N 1
ATOM 1967 C CA . ALA A 1 254 ? 28.116 0.945 -23.082 1.00 90.19 254 ALA A CA 1
ATOM 1968 C C . ALA A 1 254 ? 27.239 0.977 -21.816 1.00 90.19 254 ALA A C 1
ATOM 1970 O O . ALA A 1 254 ? 26.552 -0.002 -21.511 1.00 90.19 254 ALA A O 1
ATOM 1971 N N . ASP A 1 255 ? 27.191 2.121 -21.132 1.00 92.19 255 ASP A N 1
ATOM 1972 C CA . ASP A 1 255 ? 26.362 2.299 -19.936 1.00 92.19 255 ASP A CA 1
ATOM 1973 C C . ASP A 1 255 ? 24.868 2.314 -20.290 1.00 92.19 255 ASP A C 1
ATOM 1975 O O . ASP A 1 255 ? 24.062 1.704 -19.589 1.00 92.19 255 ASP A O 1
ATOM 1979 N N . ALA A 1 256 ? 24.491 2.926 -21.421 1.00 90.62 256 ALA A N 1
ATOM 1980 C CA . ALA A 1 256 ? 23.119 2.886 -21.929 1.00 90.62 256 ALA A CA 1
ATOM 1981 C C . ALA A 1 256 ? 22.653 1.449 -22.199 1.00 90.62 256 ALA A C 1
ATOM 1983 O O . ALA A 1 256 ? 21.539 1.083 -21.838 1.00 90.62 256 ALA A O 1
ATOM 1984 N N . MET A 1 257 ? 23.501 0.622 -22.815 1.00 91.75 257 MET A N 1
ATOM 1985 C CA . MET A 1 257 ? 23.166 -0.780 -23.077 1.00 91.75 257 MET A CA 1
ATOM 1986 C C . MET A 1 257 ? 23.011 -1.576 -21.777 1.00 91.75 257 MET A C 1
ATOM 1988 O O . MET A 1 257 ? 22.074 -2.358 -21.641 1.00 91.75 257 MET A O 1
ATOM 1992 N N . THR A 1 258 ? 23.898 -1.338 -20.808 1.00 93.31 258 THR A N 1
ATOM 1993 C CA . THR A 1 258 ? 23.829 -1.968 -19.482 1.00 93.31 258 THR A CA 1
ATOM 1994 C C . THR A 1 258 ? 22.520 -1.623 -18.774 1.00 93.31 258 THR A C 1
ATOM 1996 O O . THR A 1 258 ? 21.852 -2.507 -18.244 1.00 93.31 258 THR A O 1
ATOM 1999 N N . GLU A 1 259 ? 22.102 -0.356 -18.817 1.00 92.44 259 GLU A N 1
ATOM 2000 C CA . GLU A 1 259 ? 20.834 0.073 -18.225 1.00 92.44 259 GLU A CA 1
ATOM 2001 C C . GLU A 1 259 ? 19.626 -0.528 -18.959 1.00 92.44 259 GLU A C 1
ATOM 2003 O O . GLU A 1 259 ? 18.669 -0.938 -18.308 1.00 92.44 259 GLU A O 1
ATOM 2008 N N . VAL A 1 260 ? 19.661 -0.646 -20.293 1.00 92.81 260 VAL A N 1
ATOM 2009 C CA . VAL A 1 260 ? 18.601 -1.326 -21.063 1.00 92.81 260 VAL A CA 1
ATOM 2010 C C . VAL A 1 260 ? 18.459 -2.785 -20.626 1.00 92.81 260 VAL A C 1
ATOM 2012 O O . VAL A 1 260 ? 17.347 -3.219 -20.339 1.00 92.81 260 VAL A O 1
ATOM 2015 N N . ILE A 1 261 ? 19.565 -3.525 -20.515 1.00 92.19 261 ILE A N 1
ATOM 2016 C CA . ILE A 1 261 ? 19.557 -4.924 -20.056 1.00 92.19 261 ILE A CA 1
ATOM 2017 C C . ILE A 1 261 ? 18.993 -5.020 -18.635 1.00 92.19 261 ILE A C 1
ATOM 2019 O O . ILE A 1 261 ? 18.060 -5.779 -18.392 1.00 92.19 261 ILE A O 1
ATOM 2023 N N . ARG A 1 262 ? 19.471 -4.175 -17.717 1.00 93.25 262 ARG A N 1
ATOM 2024 C CA . ARG A 1 262 ? 18.951 -4.102 -16.345 1.00 93.25 262 ARG A CA 1
ATOM 2025 C C . ARG A 1 262 ? 17.451 -3.801 -16.306 1.00 93.25 262 ARG A C 1
ATOM 2027 O O . ARG A 1 262 ? 16.721 -4.304 -15.458 1.00 93.25 262 ARG A O 1
ATOM 2034 N N . THR A 1 263 ? 16.978 -2.963 -17.222 1.00 91.62 263 THR A N 1
ATOM 2035 C CA . THR A 1 263 ? 15.562 -2.607 -17.350 1.00 91.62 263 THR A CA 1
ATOM 2036 C C . THR A 1 263 ? 14.733 -3.823 -17.784 1.00 91.62 263 THR A C 1
ATOM 2038 O O . THR A 1 263 ? 13.666 -4.051 -17.220 1.00 91.62 263 THR A O 1
ATOM 2041 N N . PHE A 1 264 ? 15.238 -4.654 -18.703 1.00 92.75 264 PHE A N 1
ATOM 2042 C CA . PHE A 1 264 ? 14.617 -5.941 -19.042 1.00 92.75 264 PHE A CA 1
ATOM 2043 C C . PHE A 1 264 ? 14.564 -6.900 -17.846 1.00 92.75 264 PHE A C 1
ATOM 2045 O O . PHE A 1 264 ? 13.500 -7.451 -17.572 1.00 92.75 264 PHE A O 1
ATOM 2052 N N . GLU A 1 265 ? 15.655 -7.034 -17.087 1.00 92.62 265 GLU A N 1
ATOM 2053 C CA . GLU A 1 265 ? 15.696 -7.872 -15.875 1.00 92.62 265 GLU A CA 1
ATOM 2054 C C . GLU A 1 265 ? 14.653 -7.426 -14.832 1.00 92.62 265 GLU A C 1
ATOM 205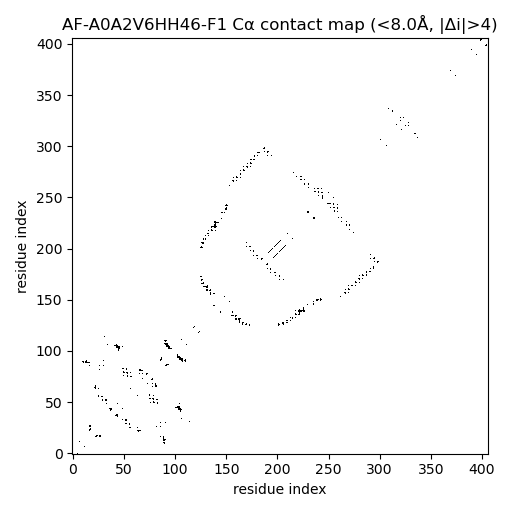6 O O . GLU A 1 265 ? 14.011 -8.250 -14.178 1.00 92.62 265 GLU A O 1
ATOM 2061 N N . LEU A 1 266 ? 14.434 -6.112 -14.687 1.00 91.62 266 LEU A N 1
ATOM 2062 C CA . LEU A 1 266 ? 13.394 -5.570 -13.806 1.00 91.62 266 LEU A CA 1
ATOM 2063 C C . LEU A 1 266 ? 11.982 -5.932 -14.283 1.00 91.62 266 LEU A C 1
ATOM 2065 O O . LEU A 1 266 ? 11.135 -6.284 -13.460 1.00 91.62 266 LEU A O 1
ATOM 2069 N N . VAL A 1 267 ? 11.724 -5.866 -15.593 1.00 92.31 267 VAL A N 1
ATOM 2070 C CA . VAL A 1 267 ? 10.442 -6.290 -16.181 1.00 92.31 267 VAL A CA 1
ATOM 2071 C C . VAL A 1 267 ? 10.216 -7.780 -15.945 1.00 92.31 267 VAL A C 1
ATOM 2073 O O . VAL A 1 267 ? 9.141 -8.172 -15.490 1.00 92.31 267 VAL A O 1
ATOM 2076 N N . GLU A 1 268 ? 11.232 -8.604 -16.190 1.00 92.62 268 GLU A N 1
ATOM 2077 C CA . GLU A 1 268 ? 11.185 -10.052 -15.990 1.00 92.62 268 GLU A CA 1
ATOM 2078 C C . GLU A 1 268 ? 10.881 -10.406 -14.524 1.00 92.62 268 GLU A C 1
ATOM 2080 O O . GLU A 1 268 ? 9.929 -11.141 -14.232 1.00 92.62 268 GLU A O 1
ATOM 2085 N N . ALA A 1 269 ? 11.610 -9.802 -13.579 1.00 90.94 269 ALA A N 1
ATOM 2086 C CA . ALA A 1 269 ? 11.363 -9.958 -12.147 1.00 90.94 269 ALA A CA 1
ATOM 2087 C C . ALA A 1 269 ? 9.946 -9.498 -11.753 1.00 90.94 269 ALA A C 1
ATOM 2089 O O . ALA A 1 269 ? 9.261 -10.166 -10.967 1.00 90.94 269 ALA A O 1
ATOM 2090 N N . GLY A 1 270 ? 9.478 -8.389 -12.335 1.00 88.75 270 GLY A N 1
ATOM 2091 C CA . GLY A 1 270 ? 8.113 -7.892 -12.185 1.00 88.75 270 GLY A CA 1
ATOM 2092 C C . GLY A 1 270 ? 7.079 -8.938 -12.602 1.00 88.75 270 GLY A C 1
ATOM 2093 O O . GLY A 1 270 ? 6.216 -9.294 -11.796 1.00 88.75 270 GLY A O 1
ATOM 2094 N N . LEU A 1 271 ? 7.212 -9.503 -13.805 1.00 90.44 271 LEU A N 1
ATOM 2095 C CA . LEU A 1 271 ? 6.323 -10.544 -14.333 1.00 90.44 271 LEU A CA 1
ATOM 2096 C C . LEU A 1 271 ? 6.343 -11.825 -13.487 1.00 90.44 271 LEU A C 1
ATOM 2098 O O . LEU A 1 271 ? 5.307 -12.468 -13.299 1.00 90.44 271 LEU A O 1
ATOM 2102 N N . HIS A 1 272 ? 7.504 -12.240 -12.971 1.00 89.94 272 HIS A N 1
ATOM 2103 C CA . HIS A 1 272 ? 7.606 -13.398 -12.070 1.00 89.94 272 HIS A CA 1
ATOM 2104 C C . HIS A 1 272 ? 6.926 -13.171 -10.721 1.00 89.94 272 HIS A C 1
ATOM 2106 O O . HIS A 1 272 ? 6.408 -14.115 -10.131 1.00 89.94 272 HIS A O 1
ATOM 2112 N N . SER A 1 273 ? 6.866 -11.929 -10.244 1.00 88.69 273 SER A N 1
ATOM 2113 C CA . SER A 1 273 ? 6.229 -11.618 -8.964 1.00 88.69 273 SER A CA 1
ATOM 2114 C C . SER A 1 273 ? 4.694 -11.669 -8.996 1.00 88.69 273 SER A C 1
ATOM 2116 O O . SER A 1 273 ? 4.075 -11.782 -7.938 1.00 88.69 273 SER A O 1
ATOM 2118 N N . ILE A 1 274 ? 4.068 -11.596 -10.178 1.00 89.06 274 ILE A N 1
ATOM 2119 C CA . ILE A 1 274 ? 2.607 -11.467 -10.309 1.00 89.06 274 ILE A CA 1
ATOM 2120 C C . ILE A 1 274 ? 1.883 -12.746 -9.880 1.00 89.06 274 ILE A C 1
ATOM 2122 O O . ILE A 1 274 ? 0.981 -12.675 -9.050 1.00 89.06 274 ILE A O 1
ATOM 2126 N N . GLU A 1 275 ? 2.297 -13.905 -10.390 1.00 87.50 275 GLU A N 1
ATOM 2127 C CA . GLU A 1 275 ? 1.663 -15.204 -10.116 1.00 87.50 275 GLU A CA 1
ATOM 2128 C C . GLU A 1 275 ? 1.585 -15.555 -8.612 1.00 87.50 275 GLU A C 1
ATOM 2130 O O . GLU A 1 275 ? 0.477 -15.751 -8.100 1.00 87.50 275 GLU A O 1
ATOM 2135 N N . PRO A 1 276 ? 2.685 -15.509 -7.830 1.00 89.12 276 PRO A N 1
ATOM 2136 C CA . PRO A 1 276 ? 2.605 -15.775 -6.392 1.00 89.12 276 PRO A CA 1
ATOM 2137 C C . PRO A 1 276 ? 1.795 -14.713 -5.628 1.00 89.12 276 PRO A C 1
ATOM 2139 O O . PRO A 1 276 ? 1.299 -14.975 -4.528 1.00 89.12 276 PRO A O 1
ATOM 2142 N N . LEU A 1 277 ? 1.657 -13.492 -6.162 1.00 85.62 277 LEU A N 1
ATOM 2143 C CA . LEU A 1 277 ? 0.801 -12.463 -5.567 1.00 85.62 277 LEU A CA 1
ATOM 2144 C C . LEU A 1 277 ? -0.680 -12.729 -5.842 1.00 85.62 277 LEU A C 1
ATOM 2146 O O . LEU A 1 277 ? -1.483 -12.563 -4.921 1.00 85.62 277 LEU A O 1
ATOM 2150 N N . THR A 1 278 ? -1.041 -13.168 -7.048 1.00 85.38 278 THR A N 1
ATOM 2151 C CA . THR A 1 278 ? -2.421 -13.547 -7.380 1.00 85.38 278 THR A CA 1
ATOM 2152 C C . THR A 1 278 ? -2.872 -14.757 -6.570 1.00 85.38 278 THR A C 1
ATOM 2154 O O . THR A 1 278 ? -3.907 -14.688 -5.911 1.00 85.38 278 THR A O 1
ATOM 2157 N N . GLU A 1 279 ? -2.040 -15.797 -6.461 1.00 86.19 279 GLU A N 1
ATOM 2158 C CA . GLU A 1 279 ? -2.345 -16.965 -5.622 1.00 86.19 279 GLU A CA 1
ATOM 2159 C C . GLU A 1 279 ? -2.535 -16.585 -4.149 1.00 86.19 279 GLU A C 1
ATOM 2161 O O . GLU A 1 279 ? -3.426 -17.083 -3.460 1.00 86.19 279 GLU A O 1
ATOM 2166 N N . ARG A 1 280 ? -1.719 -15.652 -3.642 1.00 86.81 280 ARG A N 1
ATOM 2167 C CA . ARG A 1 280 ? -1.846 -15.150 -2.268 1.00 86.81 280 ARG A CA 1
ATOM 2168 C C . ARG A 1 280 ? -3.156 -14.402 -2.050 1.00 86.81 280 ARG A C 1
ATOM 2170 O O . ARG A 1 280 ? -3.740 -14.503 -0.968 1.00 86.81 280 ARG A O 1
ATOM 2177 N N . VAL A 1 281 ? -3.589 -13.610 -3.026 1.00 84.75 281 VAL A N 1
ATOM 2178 C CA . VAL A 1 281 ? -4.882 -12.919 -2.986 1.00 84.75 281 VAL A CA 1
ATOM 2179 C C . VAL A 1 281 ? -6.020 -13.940 -2.957 1.00 84.75 281 VAL A C 1
ATOM 2181 O O . VAL A 1 281 ? -6.882 -13.846 -2.080 1.00 84.75 281 VAL A O 1
ATOM 2184 N N . ASP A 1 282 ? -5.972 -14.951 -3.821 1.00 84.25 282 ASP A N 1
ATOM 2185 C CA . ASP A 1 282 ? -6.973 -16.018 -3.908 1.00 84.25 282 ASP A CA 1
ATOM 2186 C C . ASP A 1 282 ? -7.053 -16.835 -2.617 1.00 84.25 282 ASP A C 1
ATOM 2188 O O . ASP A 1 282 ? -8.132 -17.022 -2.047 1.00 84.25 282 ASP A O 1
ATOM 2192 N N . ALA A 1 283 ? -5.902 -17.251 -2.085 1.00 86.44 283 ALA A N 1
ATOM 2193 C CA . ALA A 1 283 ? -5.809 -17.983 -0.828 1.00 86.44 283 ALA A CA 1
ATOM 2194 C C . ALA A 1 283 ? -6.433 -17.196 0.336 1.00 86.44 283 ALA A C 1
ATOM 2196 O O . ALA A 1 283 ? -7.206 -17.760 1.121 1.00 86.44 283 ALA A O 1
ATOM 2197 N N . ARG A 1 284 ? -6.153 -15.887 0.423 1.00 84.38 284 ARG A N 1
ATOM 2198 C CA . ARG A 1 284 ? -6.725 -14.999 1.447 1.00 84.38 284 ARG A CA 1
ATOM 2199 C C . ARG A 1 284 ? -8.219 -14.772 1.251 1.00 84.38 284 ARG A C 1
ATOM 2201 O O . ARG A 1 284 ? -8.953 -14.763 2.235 1.00 84.38 284 ARG A O 1
ATOM 2208 N N . ALA A 1 285 ? -8.686 -14.603 0.017 1.00 84.31 285 ALA A N 1
ATOM 2209 C CA . ALA A 1 285 ? -10.109 -14.441 -0.275 1.00 84.31 285 ALA A CA 1
ATOM 2210 C C . ALA A 1 285 ? -10.893 -15.710 0.097 1.00 84.31 285 ALA A C 1
ATOM 2212 O O . ALA A 1 285 ? -11.927 -15.641 0.766 1.00 84.31 285 ALA A O 1
ATOM 2213 N N . ALA A 1 286 ? -10.355 -16.883 -0.241 1.00 84.44 286 ALA A N 1
ATOM 2214 C CA . ALA A 1 286 ? -10.935 -18.164 0.136 1.00 84.44 286 ALA A CA 1
ATOM 2215 C C . ALA A 1 286 ? -10.920 -18.373 1.661 1.00 84.44 286 ALA A C 1
ATOM 2217 O O . ALA A 1 286 ? -11.888 -18.872 2.241 1.00 84.44 286 ALA A O 1
ATOM 2218 N N . GLU A 1 287 ? -9.842 -17.975 2.341 1.00 85.25 287 GLU A N 1
ATOM 2219 C CA . GLU A 1 287 ? -9.763 -17.997 3.803 1.00 85.25 287 GLU A CA 1
ATOM 2220 C C . GLU A 1 287 ? -10.798 -17.070 4.448 1.00 85.25 287 GLU A C 1
ATOM 2222 O O . GLU A 1 287 ? -11.496 -17.493 5.375 1.00 85.25 287 GLU A O 1
ATOM 2227 N N . PHE A 1 288 ? -10.954 -15.851 3.929 1.00 86.12 288 PHE A N 1
ATOM 2228 C CA . PHE A 1 288 ? -11.984 -14.912 4.361 1.00 86.12 288 PHE A CA 1
ATOM 2229 C C . PHE A 1 288 ? -13.384 -15.516 4.215 1.00 86.12 288 PHE A C 1
ATOM 2231 O O . PHE A 1 288 ? -14.159 -15.479 5.172 1.00 86.12 288 PHE A O 1
ATOM 2238 N N . ALA A 1 289 ? -13.702 -16.124 3.068 1.00 82.81 289 ALA A N 1
ATOM 2239 C CA . ALA A 1 289 ? -14.998 -16.757 2.833 1.00 82.81 289 ALA A CA 1
ATOM 2240 C C . ALA A 1 289 ? -15.263 -17.904 3.825 1.00 82.81 289 ALA A C 1
ATOM 2242 O O . ALA A 1 289 ? -16.317 -17.946 4.467 1.00 82.81 289 ALA A O 1
ATOM 2243 N N . ARG A 1 290 ? -14.280 -18.796 4.028 1.00 81.88 290 ARG A N 1
ATOM 2244 C CA . ARG A 1 290 ? -14.380 -19.905 4.996 1.00 81.88 290 ARG A CA 1
ATOM 2245 C C . ARG A 1 290 ? -14.611 -19.401 6.420 1.00 81.88 290 ARG A C 1
ATOM 2247 O O . ARG A 1 290 ? -15.517 -19.883 7.102 1.00 81.88 290 ARG A O 1
ATOM 2254 N N . ARG A 1 291 ? -13.814 -18.425 6.867 1.00 81.81 291 ARG A N 1
ATOM 2255 C CA . ARG A 1 291 ? -13.912 -17.846 8.217 1.00 81.81 291 ARG A CA 1
ATOM 2256 C C . ARG A 1 291 ? -15.222 -17.102 8.424 1.00 81.81 291 ARG A C 1
ATOM 2258 O O . ARG A 1 291 ? -15.853 -17.265 9.463 1.00 81.81 291 ARG A O 1
ATOM 2265 N N . SER A 1 292 ? -15.654 -16.339 7.427 1.00 80.62 292 SER A N 1
ATOM 2266 C CA . SER A 1 292 ? -16.924 -15.619 7.463 1.00 80.62 292 SER A CA 1
ATOM 2267 C C . SER A 1 292 ? -18.104 -16.572 7.590 1.00 80.62 292 SER A C 1
ATOM 2269 O O . SER A 1 292 ? -18.953 -16.366 8.454 1.00 80.62 292 SER A O 1
ATOM 2271 N N . ARG A 1 293 ? -18.117 -17.667 6.817 1.00 82.50 293 ARG A N 1
ATOM 2272 C CA . ARG A 1 293 ? -19.158 -18.699 6.922 1.00 82.50 293 ARG A CA 1
ATOM 2273 C C . ARG A 1 293 ? -19.188 -19.334 8.310 1.00 82.50 293 ARG A C 1
ATOM 2275 O O . ARG A 1 293 ? -20.254 -19.436 8.910 1.00 82.50 293 ARG A O 1
ATOM 2282 N N . ALA A 1 294 ? -18.026 -19.721 8.839 1.00 80.75 294 ALA A N 1
ATOM 2283 C CA . ALA A 1 294 ? -17.921 -20.296 10.179 1.00 80.75 294 ALA A CA 1
ATOM 2284 C C . ALA A 1 294 ? -18.407 -19.320 11.265 1.00 80.75 294 ALA A C 1
ATOM 2286 O O . ALA A 1 294 ? -19.122 -19.722 12.181 1.00 80.75 294 ALA A O 1
ATOM 2287 N N . ARG A 1 295 ? -18.073 -18.028 11.144 1.00 80.69 295 ARG A N 1
ATOM 2288 C CA . ARG A 1 295 ? -18.488 -16.991 12.096 1.00 80.69 295 ARG A CA 1
ATOM 2289 C C . ARG A 1 295 ? -19.992 -16.734 12.058 1.00 80.69 295 ARG A C 1
ATOM 2291 O O . ARG A 1 295 ? -20.611 -16.694 13.116 1.00 80.69 295 ARG A O 1
ATOM 2298 N N . ILE A 1 296 ? -20.576 -16.608 10.868 1.00 81.44 296 ILE A N 1
ATOM 2299 C CA . ILE A 1 296 ? -22.024 -16.440 10.682 1.00 81.44 296 ILE A CA 1
ATOM 2300 C C . ILE A 1 296 ? -22.774 -17.653 11.244 1.00 81.44 296 ILE A C 1
ATOM 2302 O O . ILE A 1 296 ? -23.736 -17.490 11.996 1.00 81.44 296 ILE A O 1
ATOM 2306 N N . HIS A 1 297 ? -22.301 -18.869 10.955 1.00 80.12 297 HIS A N 1
ATOM 2307 C CA . HIS A 1 297 ? -22.875 -20.092 11.516 1.00 80.12 297 HIS A CA 1
ATOM 2308 C C . HIS A 1 297 ? -22.775 -20.115 13.048 1.00 80.12 297 HIS A C 1
ATOM 2310 O O . HIS A 1 297 ? -23.752 -20.396 13.731 1.00 80.12 297 HIS A O 1
ATOM 2316 N N . TYR A 1 298 ? -21.618 -19.761 13.613 1.00 79.25 298 TYR A N 1
ATOM 2317 C CA . TYR A 1 298 ? -21.451 -19.669 15.062 1.00 79.25 298 TYR A CA 1
ATOM 2318 C C . TYR A 1 298 ? -22.418 -18.654 15.687 1.00 79.25 298 TYR A C 1
ATOM 2320 O O . TYR A 1 298 ? -23.119 -18.985 16.635 1.00 79.25 298 TYR A O 1
ATOM 2328 N N . LEU A 1 299 ? -22.490 -17.430 15.159 1.00 77.38 299 LEU A N 1
ATOM 2329 C CA . LEU A 1 299 ? -23.341 -16.376 15.718 1.00 77.38 299 LEU A CA 1
ATOM 2330 C C . LEU A 1 299 ? -24.835 -16.701 15.582 1.00 77.38 299 LEU A C 1
ATOM 2332 O O . LEU A 1 299 ? -25.597 -16.423 16.505 1.00 77.38 299 LEU A O 1
ATOM 2336 N N . SER A 1 300 ? -25.252 -17.335 14.484 1.00 76.44 300 SER A N 1
ATOM 2337 C CA . SER A 1 300 ? -26.637 -17.794 14.302 1.00 76.44 300 SER A CA 1
ATOM 2338 C C . SER A 1 300 ? -26.990 -18.978 15.210 1.00 76.44 300 SER A C 1
ATOM 2340 O O . SER A 1 300 ? -28.046 -18.966 15.849 1.00 76.44 300 SER A O 1
ATOM 2342 N N . ALA A 1 301 ? -26.100 -19.964 15.349 1.00 71.94 301 ALA A N 1
ATOM 2343 C CA . ALA A 1 301 ? -26.306 -21.122 16.220 1.00 71.94 301 ALA A CA 1
ATOM 2344 C C . ALA A 1 301 ? -26.289 -20.741 17.711 1.00 71.94 301 ALA A C 1
ATOM 2346 O O . ALA A 1 301 ? -27.151 -21.163 18.482 1.00 71.94 301 ALA A O 1
ATOM 2347 N N . VAL A 1 302 ? -25.338 -19.901 18.126 1.00 65.62 302 VAL A N 1
ATOM 2348 C CA . VAL A 1 302 ? -25.207 -19.450 19.519 1.00 65.62 302 VAL A CA 1
ATOM 2349 C C . VAL A 1 302 ? -26.301 -18.453 19.885 1.00 65.62 302 VAL A C 1
ATOM 2351 O O . VAL A 1 302 ? -26.868 -18.566 20.970 1.00 65.62 302 VAL A O 1
ATOM 2354 N N . GLY A 1 303 ? -26.643 -17.524 18.987 1.00 57.75 303 GLY A N 1
ATOM 2355 C CA . GLY A 1 303 ? -27.713 -16.552 19.203 1.00 57.75 303 GLY A CA 1
ATOM 2356 C C . GLY A 1 303 ? -29.080 -17.213 19.370 1.00 57.75 303 GLY A C 1
ATOM 2357 O O . GLY A 1 303 ? -29.786 -16.912 20.324 1.00 57.75 303 GLY A O 1
ATOM 2358 N N . SER A 1 304 ? -29.431 -18.173 18.510 1.00 57.50 304 SER A N 1
ATOM 2359 C CA . SER A 1 304 ? -30.737 -18.848 18.568 1.00 57.50 304 SER A CA 1
ATOM 2360 C C . SER A 1 304 ? -30.843 -19.877 19.698 1.00 57.50 304 SER A C 1
ATOM 2362 O O . SER A 1 304 ? -31.858 -19.918 20.392 1.00 57.50 304 SER A O 1
ATOM 2364 N N . SER A 1 305 ? -29.801 -20.682 19.939 1.00 57.03 305 SER A N 1
ATOM 2365 C CA . SER A 1 305 ? -29.848 -21.732 20.963 1.00 57.03 305 SER A CA 1
ATOM 2366 C C . SER A 1 305 ? -29.708 -21.181 22.382 1.00 57.03 305 SER A C 1
ATOM 2368 O O . SER A 1 305 ? -30.415 -21.646 23.275 1.00 57.03 305 SER A O 1
ATOM 2370 N N . ARG A 1 306 ? -28.822 -20.201 22.622 1.00 57.59 306 ARG A N 1
ATOM 2371 C CA . ARG A 1 306 ? -28.646 -19.638 23.973 1.00 57.59 306 ARG A CA 1
ATOM 2372 C C . ARG A 1 306 ? -29.761 -18.675 24.340 1.00 57.59 306 ARG A C 1
ATOM 2374 O O . ARG A 1 306 ? -30.208 -18.726 25.477 1.00 57.59 306 ARG A O 1
ATOM 2381 N N . ALA A 1 307 ? -30.258 -17.857 23.407 1.00 57.28 307 ALA A N 1
ATOM 2382 C CA . ALA A 1 307 ? -31.410 -17.000 23.690 1.00 57.28 307 ALA A CA 1
ATOM 2383 C C . ALA A 1 307 ? -32.654 -17.833 24.015 1.00 57.28 307 ALA A C 1
ATOM 2385 O O . ALA A 1 307 ? -33.347 -17.528 24.978 1.00 57.28 307 ALA A O 1
ATOM 2386 N N . ARG A 1 308 ? -32.885 -18.935 23.286 1.00 58.22 308 ARG A N 1
ATOM 2387 C CA . ARG A 1 308 ? -33.991 -19.858 23.565 1.00 58.22 308 ARG A CA 1
ATOM 2388 C C . ARG A 1 308 ? -33.819 -20.587 24.900 1.00 58.22 308 ARG A C 1
ATOM 2390 O O . ARG A 1 308 ? -34.780 -20.688 25.647 1.00 58.22 308 ARG A O 1
ATOM 2397 N N . GLN A 1 309 ? -32.610 -21.040 25.241 1.00 63.31 309 GLN A N 1
ATOM 2398 C CA . GLN A 1 309 ? -32.332 -21.640 26.556 1.00 63.31 309 GLN A CA 1
ATOM 2399 C C . GLN A 1 309 ? -32.475 -20.631 27.702 1.00 63.31 309 GLN A C 1
ATOM 2401 O O . GLN A 1 309 ? -33.012 -20.972 28.749 1.00 63.31 309 GLN A O 1
ATOM 2406 N N . MET A 1 310 ? -32.037 -19.386 27.511 1.00 59.28 310 MET A N 1
ATOM 2407 C CA . MET A 1 310 ? -32.183 -18.332 28.514 1.00 59.28 310 MET A CA 1
ATOM 2408 C C . MET A 1 310 ? -33.653 -17.930 28.684 1.00 59.28 310 MET A C 1
ATOM 2410 O O . MET A 1 310 ? -34.114 -17.778 29.809 1.00 59.28 310 MET A O 1
ATOM 2414 N N . GLN A 1 311 ? -34.404 -17.809 27.583 1.00 64.19 311 GLN A N 1
ATOM 2415 C CA . GLN A 1 311 ? -35.854 -17.605 27.611 1.00 64.19 311 GLN A CA 1
ATOM 2416 C C . GLN A 1 311 ? -36.565 -18.756 28.314 1.00 64.19 311 GLN A C 1
ATOM 2418 O O . GLN A 1 311 ? -37.462 -18.499 29.102 1.00 64.19 311 GLN A O 1
ATOM 2423 N N . GLU A 1 312 ? -36.149 -20.000 28.084 1.00 69.81 312 GLU A N 1
ATOM 2424 C CA . GLU A 1 312 ? -36.701 -21.164 28.773 1.00 69.81 312 GLU A CA 1
ATOM 2425 C C . GLU A 1 312 ? -36.446 -21.095 30.284 1.00 69.81 312 GLU A C 1
ATOM 2427 O O . GLU A 1 312 ? -37.368 -21.266 31.075 1.00 69.81 312 GLU A O 1
ATOM 2432 N N . VAL A 1 313 ? -35.220 -20.760 30.698 1.00 69.81 313 VAL A N 1
ATOM 2433 C CA . VAL A 1 313 ? -34.877 -20.579 32.116 1.00 69.81 313 VAL A CA 1
ATOM 2434 C C . VAL A 1 313 ? -35.690 -19.442 32.736 1.00 69.81 313 VAL A C 1
ATOM 2436 O O . VAL A 1 313 ? -36.286 -19.629 33.795 1.00 69.81 313 VAL A O 1
ATOM 2439 N N . PHE A 1 314 ? -35.771 -18.282 32.082 1.00 69.56 314 PHE A N 1
ATOM 2440 C CA . PHE A 1 314 ? -36.558 -17.156 32.587 1.00 69.56 314 PHE A CA 1
ATOM 2441 C C . PHE A 1 314 ? -38.060 -17.433 32.579 1.00 69.56 314 PHE A C 1
ATOM 2443 O O . PHE A 1 314 ? -38.747 -16.980 33.489 1.00 69.56 314 PHE A O 1
ATOM 2450 N N . ARG A 1 315 ? -38.569 -18.211 31.620 1.00 76.25 315 ARG A N 1
ATOM 2451 C CA . ARG A 1 315 ? -39.954 -18.687 31.612 1.00 76.25 315 ARG A CA 1
ATOM 2452 C C . ARG A 1 315 ? -40.222 -19.578 32.819 1.00 76.25 315 ARG A C 1
ATOM 2454 O O . ARG A 1 315 ? -41.149 -19.292 33.564 1.00 76.25 315 ARG A O 1
ATOM 2461 N N . VAL A 1 316 ? -39.372 -20.576 33.073 1.00 74.62 316 VAL A N 1
ATOM 2462 C CA . VAL A 1 316 ? -39.497 -21.471 34.238 1.00 74.62 316 VAL A CA 1
ATOM 2463 C C . VAL A 1 316 ? -39.429 -20.685 35.552 1.00 74.62 316 VAL A C 1
ATOM 2465 O O . VAL A 1 316 ? -40.222 -20.929 36.458 1.00 74.62 316 VAL A O 1
ATOM 2468 N N . ILE A 1 317 ? -38.525 -19.706 35.656 1.00 71.81 317 ILE A N 1
ATOM 2469 C CA . ILE A 1 317 ? -38.441 -18.818 36.825 1.00 71.81 317 ILE A CA 1
ATOM 2470 C C . ILE A 1 317 ? -39.718 -17.974 36.955 1.00 71.81 317 ILE A C 1
ATOM 2472 O O . ILE A 1 317 ? -40.285 -17.878 38.040 1.00 71.81 317 ILE A O 1
ATOM 2476 N N . SER A 1 318 ? -40.196 -17.378 35.862 1.00 71.50 318 SER A N 1
ATOM 2477 C CA . SER A 1 318 ? -41.369 -16.500 35.870 1.00 71.50 318 SER A CA 1
ATOM 2478 C C . SER A 1 318 ? -42.675 -17.245 36.160 1.00 71.50 318 SER A C 1
ATOM 2480 O O . SER A 1 318 ? -43.544 -16.682 36.818 1.00 71.50 318 SER A O 1
ATOM 2482 N N . GLU A 1 319 ? -42.825 -18.487 35.695 1.00 76.81 319 GLU A N 1
ATOM 2483 C CA . GLU A 1 319 ? -43.981 -19.348 35.986 1.00 76.81 319 GLU A CA 1
ATOM 2484 C C . GLU A 1 319 ? -43.981 -19.829 37.442 1.00 76.81 319 GLU A C 1
ATOM 2486 O O . GLU A 1 319 ? -45.033 -19.912 38.071 1.00 76.81 319 GLU A O 1
ATOM 2491 N N . ARG A 1 320 ? -42.802 -20.131 38.002 1.00 68.19 320 ARG A N 1
ATOM 2492 C CA . ARG A 1 320 ? -42.662 -20.667 39.365 1.00 68.19 320 ARG A CA 1
ATOM 2493 C C . ARG A 1 320 ? -42.725 -19.586 40.448 1.00 68.19 320 ARG A C 1
ATOM 2495 O O . ARG A 1 320 ? -43.225 -19.850 41.537 1.00 68.19 320 ARG A O 1
ATOM 2502 N N . PHE A 1 321 ? -42.217 -18.389 40.158 1.00 67.69 321 PHE A N 1
ATOM 2503 C CA . PHE A 1 321 ? -42.080 -17.289 41.120 1.00 67.69 321 PHE A CA 1
ATOM 2504 C C . PHE A 1 321 ? -42.926 -16.063 40.751 1.00 67.69 321 PHE A C 1
ATOM 2506 O O . PHE A 1 321 ? -42.607 -14.941 41.152 1.00 67.69 321 PHE A O 1
ATOM 2513 N N . SER A 1 322 ? -44.015 -16.250 39.997 1.00 58.34 322 SER A N 1
ATOM 2514 C CA . SER A 1 322 ? -44.913 -15.155 39.621 1.00 58.34 322 SER A CA 1
ATOM 2515 C C . SER A 1 322 ? -45.402 -14.401 40.867 1.00 58.34 322 SER A C 1
ATOM 2517 O O . SER A 1 322 ? -46.051 -14.985 41.734 1.00 58.34 322 SER A O 1
ATOM 2519 N N . GLY A 1 323 ? -45.092 -13.106 40.964 1.00 64.25 323 GLY A N 1
ATOM 2520 C CA . GLY A 1 323 ? -45.499 -12.259 42.092 1.00 64.25 323 GLY A CA 1
ATOM 2521 C C . GLY A 1 323 ? -44.582 -12.296 43.323 1.00 64.25 323 GLY A C 1
ATOM 2522 O O . GLY A 1 323 ? -44.873 -11.602 44.295 1.00 64.25 323 GLY A O 1
ATOM 2523 N N . MET A 1 324 ? -43.464 -13.030 43.293 1.00 62.91 324 MET A N 1
ATOM 2524 C CA . MET A 1 324 ? -42.462 -13.050 44.367 1.00 62.91 324 MET A CA 1
ATOM 2525 C C . MET A 1 324 ? -41.134 -12.430 43.916 1.00 62.91 324 MET A C 1
ATOM 2527 O O . MET A 1 324 ? -40.714 -12.557 42.768 1.00 62.91 324 MET A O 1
ATOM 2531 N N . ARG A 1 325 ? -40.438 -11.741 44.831 1.00 58.38 325 ARG A N 1
ATOM 2532 C CA . ARG A 1 325 ? -39.064 -11.278 44.582 1.00 58.38 325 ARG A CA 1
ATOM 2533 C C . ARG A 1 325 ? -38.118 -12.472 44.701 1.00 58.38 325 ARG A C 1
ATOM 2535 O O . ARG A 1 325 ? -38.116 -13.128 45.734 1.00 58.38 325 ARG A O 1
ATOM 2542 N N . LEU A 1 326 ? -37.274 -12.693 43.691 1.00 57.31 326 LEU A N 1
ATOM 2543 C CA . LEU A 1 326 ? -36.277 -13.780 43.637 1.00 57.31 326 LEU A CA 1
ATOM 2544 C C . LEU A 1 326 ? -35.372 -13.881 44.880 1.00 57.31 326 LEU A C 1
ATOM 2546 O O . LEU A 1 326 ? -34.906 -14.964 45.198 1.00 57.31 326 LEU A O 1
ATOM 2550 N N . ALA A 1 327 ? -35.161 -12.780 45.606 1.00 60.12 327 ALA A N 1
ATOM 2551 C CA . ALA A 1 327 ? -34.400 -12.756 46.858 1.00 60.12 327 ALA A CA 1
ATOM 2552 C C . ALA A 1 327 ? -35.085 -13.480 48.041 1.00 60.12 327 ALA A C 1
ATOM 2554 O O . ALA A 1 327 ? -34.467 -13.638 49.086 1.00 60.12 327 ALA A O 1
ATOM 2555 N N . LEU A 1 328 ? -36.358 -13.865 47.898 1.00 56.47 328 LEU A N 1
ATOM 2556 C CA . LEU A 1 328 ? -37.141 -14.614 48.890 1.00 56.47 328 LEU A CA 1
ATOM 2557 C C . LEU A 1 328 ? -37.360 -16.080 48.474 1.00 56.47 328 LEU A C 1
ATOM 2559 O O . LEU A 1 328 ? -38.118 -16.787 49.132 1.00 56.47 328 LEU A O 1
ATOM 2563 N N . ALA A 1 329 ? -36.761 -16.521 47.364 1.00 59.56 329 ALA A N 1
ATOM 2564 C CA . ALA A 1 329 ? -36.845 -17.906 46.921 1.00 59.56 329 ALA A CA 1
ATOM 2565 C C . ALA A 1 329 ? -35.992 -18.804 47.835 1.00 59.56 329 ALA A C 1
ATOM 2567 O O . ALA A 1 329 ? -34.860 -18.454 48.154 1.00 59.56 329 ALA A O 1
ATOM 2568 N N . GLU A 1 330 ? -36.546 -19.942 48.261 1.00 59.62 330 GLU A N 1
ATOM 2569 C CA . GLU A 1 330 ? -35.850 -20.934 49.093 1.00 59.62 330 GLU A CA 1
ATOM 2570 C C . GLU A 1 330 ? -34.581 -21.475 48.401 1.00 59.62 330 GLU A C 1
ATOM 2572 O O . GLU A 1 330 ? -34.576 -21.703 47.187 1.00 59.62 330 GLU A O 1
ATOM 2577 N N . ASP A 1 331 ? -33.528 -21.733 49.189 1.00 57.62 331 ASP A N 1
ATOM 2578 C CA . ASP A 1 331 ? -32.190 -22.167 48.733 1.00 57.62 331 ASP A CA 1
ATOM 2579 C C . ASP A 1 331 ? -32.171 -23.506 47.959 1.00 57.62 331 ASP A C 1
ATOM 2581 O O . ASP A 1 331 ? -31.174 -23.841 47.320 1.00 57.62 331 ASP A O 1
ATOM 2585 N N . ASP A 1 332 ? -33.264 -24.275 47.966 1.00 56.84 332 ASP A N 1
ATOM 2586 C CA . ASP A 1 332 ? -33.344 -25.614 47.361 1.00 56.84 332 ASP A CA 1
ATOM 2587 C C . ASP A 1 332 ? -33.740 -25.613 45.865 1.00 56.84 332 ASP A C 1
ATOM 2589 O O . ASP A 1 332 ? -33.946 -26.666 45.246 1.00 56.84 332 ASP A O 1
ATOM 2593 N N . PHE A 1 333 ? -33.842 -24.437 45.234 1.00 61.38 333 PHE A N 1
ATOM 2594 C CA . PHE A 1 333 ? -34.203 -24.340 43.819 1.00 61.38 333 PHE A CA 1
ATOM 2595 C C . PHE A 1 333 ? -33.034 -24.693 42.886 1.00 61.38 333 PHE A C 1
ATOM 2597 O O . PHE A 1 333 ? -32.096 -23.922 42.674 1.00 61.38 333 PHE A O 1
ATOM 2604 N N . ARG A 1 334 ? -33.131 -25.857 42.236 1.00 59.16 334 ARG A N 1
ATOM 2605 C CA . ARG A 1 334 ? -32.207 -26.265 41.171 1.00 59.16 334 ARG A CA 1
ATOM 2606 C C . ARG A 1 334 ? -32.636 -25.663 39.836 1.00 59.16 334 ARG A C 1
ATOM 2608 O O . ARG A 1 334 ? -33.592 -26.128 39.215 1.00 59.16 334 ARG A O 1
ATOM 2615 N N . LEU A 1 335 ? -31.898 -24.652 39.380 1.00 58.56 335 LEU A N 1
ATOM 2616 C CA . LEU A 1 335 ? -32.019 -24.133 38.018 1.00 58.56 335 LEU A CA 1
ATOM 2617 C C . LEU A 1 335 ? -31.805 -25.265 36.996 1.00 58.56 335 LEU A C 1
ATOM 2619 O O . LEU A 1 335 ? -30.974 -26.150 37.233 1.00 58.56 335 LEU A O 1
ATOM 2623 N N . PRO A 1 336 ? -32.503 -25.240 35.844 1.00 59.50 336 PRO A N 1
ATOM 2624 C CA . PRO A 1 336 ? -32.176 -26.128 34.739 1.00 59.50 336 PRO A CA 1
ATOM 2625 C C . PRO A 1 336 ? -30.686 -25.989 34.429 1.00 59.50 336 PRO A C 1
ATOM 2627 O O . PRO A 1 336 ? -30.189 -24.866 34.323 1.00 59.50 336 PRO A O 1
ATOM 2630 N N . LEU A 1 337 ? -29.974 -27.113 34.303 1.00 56.47 337 LEU A N 1
ATOM 2631 C CA . LEU A 1 337 ? -28.561 -27.118 33.930 1.00 56.47 337 LEU A CA 1
ATOM 2632 C C . LEU A 1 337 ? -28.413 -26.357 32.612 1.00 56.47 337 LEU A C 1
ATOM 2634 O O . LEU A 1 337 ? -28.723 -26.880 31.538 1.00 56.47 337 LEU A O 1
ATOM 2638 N N . LEU A 1 338 ? -27.945 -25.111 32.696 1.00 53.62 338 LEU A N 1
ATOM 2639 C CA . LEU A 1 338 ? -27.473 -24.389 31.533 1.00 53.62 338 LEU A CA 1
ATOM 2640 C C . LEU A 1 338 ? -26.352 -25.257 30.978 1.00 53.62 338 LEU A C 1
ATOM 2642 O O . LEU A 1 338 ? -25.319 -25.429 31.625 1.00 53.62 338 LEU A O 1
ATOM 2646 N N . ARG A 1 339 ? -26.558 -25.837 29.793 1.00 50.69 339 ARG A N 1
ATOM 2647 C CA . ARG A 1 339 ? -25.493 -26.498 29.036 1.00 50.69 339 ARG A CA 1
ATOM 2648 C C . ARG A 1 339 ? -24.540 -25.424 28.505 1.00 50.69 339 ARG A C 1
ATOM 2650 O O . ARG A 1 339 ? -24.367 -25.260 27.300 1.00 50.69 339 ARG A O 1
ATOM 2657 N N . VAL A 1 340 ? -23.952 -24.647 29.412 1.00 48.53 340 VAL A N 1
ATOM 2658 C CA . VAL A 1 340 ? -22.732 -23.904 29.153 1.00 48.53 340 VAL A CA 1
ATOM 2659 C C . VAL A 1 340 ? -21.689 -24.995 29.032 1.00 48.53 340 VAL A C 1
ATOM 2661 O O . VAL A 1 340 ? -21.230 -25.530 30.035 1.00 48.53 340 VAL A O 1
ATOM 2664 N N . GLY A 1 341 ? -21.400 -25.418 27.801 1.00 45.88 341 GLY A N 1
ATOM 2665 C CA . GLY A 1 341 ? -20.203 -26.212 27.580 1.00 45.88 341 GLY A CA 1
ATOM 2666 C C . GLY A 1 341 ? -19.058 -25.432 28.208 1.00 45.88 341 GLY A C 1
ATOM 2667 O O . GLY A 1 341 ? -18.880 -24.257 27.868 1.00 45.88 341 GLY A O 1
ATOM 2668 N N . GLU A 1 342 ? -18.357 -26.041 29.166 1.00 38.62 342 GLU A N 1
ATOM 2669 C CA . GLU A 1 342 ? -17.073 -25.521 29.609 1.00 38.62 342 GLU A CA 1
ATOM 2670 C C . GLU A 1 342 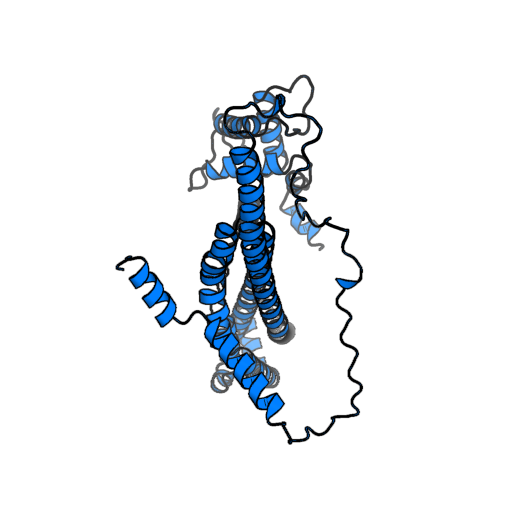? -16.296 -25.191 28.340 1.00 38.62 342 GLU A C 1
ATOM 2672 O O . GLU A 1 342 ? -16.128 -26.042 27.462 1.00 38.62 342 GLU A O 1
ATOM 2677 N N . ALA A 1 343 ? -15.878 -23.935 28.1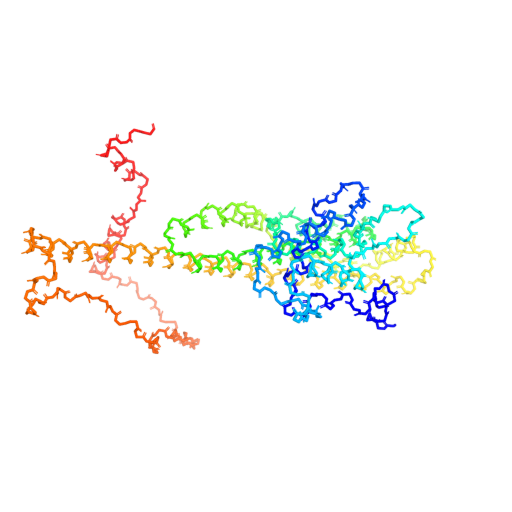98 1.00 44.66 343 ALA A N 1
ATOM 2678 C CA . ALA A 1 343 ? -14.878 -23.586 27.209 1.00 44.66 343 ALA A CA 1
ATOM 2679 C C . ALA A 1 343 ? -13.559 -24.198 27.698 1.00 44.66 343 ALA A C 1
ATOM 2681 O O . ALA A 1 343 ? -12.691 -23.508 28.225 1.00 44.66 343 ALA A O 1
ATOM 2682 N N . GLY A 1 344 ? -13.464 -25.524 27.595 1.00 38.66 344 GLY A N 1
ATOM 2683 C CA . GLY A 1 344 ? -12.241 -26.265 27.788 1.00 38.66 344 GLY A CA 1
ATOM 2684 C C . GLY A 1 344 ? -11.222 -25.716 26.807 1.00 38.66 344 GLY A C 1
ATOM 2685 O O . GLY A 1 344 ? -11.520 -25.484 25.632 1.00 38.66 344 GLY A O 1
ATOM 2686 N N . ILE A 1 345 ? -10.029 -25.454 27.322 1.00 42.94 345 ILE A N 1
ATOM 2687 C CA . ILE A 1 345 ? -8.858 -25.108 26.527 1.00 42.94 345 ILE A CA 1
ATOM 2688 C C . ILE A 1 345 ? -8.779 -26.109 25.371 1.00 42.94 345 ILE A C 1
ATOM 2690 O O . ILE A 1 345 ? -8.883 -27.311 25.603 1.00 42.94 345 ILE A O 1
ATOM 2694 N N . ILE A 1 346 ? -8.647 -25.574 24.153 1.00 43.56 346 ILE A N 1
ATOM 2695 C CA . ILE A 1 346 ? -8.537 -26.272 22.864 1.00 43.56 346 ILE A CA 1
ATOM 2696 C C . ILE A 1 346 ? -7.834 -27.625 23.059 1.00 43.56 346 ILE A C 1
ATOM 2698 O O . ILE A 1 346 ? -6.610 -27.685 23.170 1.00 43.56 346 ILE A O 1
ATOM 2702 N N . SER A 1 347 ? -8.607 -28.708 23.152 1.00 43.03 347 SER A N 1
ATOM 2703 C CA . SER A 1 347 ? -8.058 -30.054 23.281 1.00 43.03 347 SER A CA 1
ATOM 2704 C C . SER A 1 347 ? -7.491 -30.494 21.930 1.00 43.03 347 SER A C 1
ATOM 2706 O O . SER A 1 347 ? -7.962 -30.072 20.867 1.00 43.03 347 SER A O 1
ATOM 2708 N N . GLY A 1 348 ? -6.459 -31.343 21.964 1.00 48.81 348 GLY A N 1
ATOM 2709 C CA . GLY A 1 348 ? -5.684 -31.789 20.797 1.00 48.81 348 GLY A CA 1
ATOM 2710 C C . GLY A 1 348 ? -6.479 -32.476 19.677 1.00 48.81 348 GLY A C 1
ATOM 2711 O O . GLY A 1 348 ? -5.917 -32.732 18.618 1.00 48.81 348 GLY A O 1
ATOM 2712 N N . GLU A 1 349 ? -7.777 -32.721 19.856 1.00 45.25 349 GLU A N 1
ATOM 2713 C CA . GLU A 1 349 ? -8.688 -33.186 18.799 1.00 45.25 349 GLU A CA 1
ATOM 2714 C C . GLU A 1 349 ? -9.072 -32.077 17.803 1.00 45.25 349 GLU A C 1
ATOM 2716 O O . GLU A 1 349 ? -9.490 -32.361 16.683 1.00 45.25 349 GLU A O 1
ATOM 2721 N N . SER A 1 350 ? -8.869 -30.808 18.176 1.00 43.44 350 SER A N 1
ATOM 2722 C CA . SER A 1 350 ? -9.060 -29.639 17.300 1.00 43.44 350 SER A CA 1
ATOM 2723 C C . SER A 1 350 ? -7.846 -29.354 16.407 1.00 43.44 350 SER A C 1
ATOM 2725 O O . SER A 1 350 ? -7.897 -28.478 15.539 1.00 43.44 350 SER A O 1
ATOM 2727 N N . LEU A 1 351 ? -6.732 -30.066 16.613 1.00 45.88 351 LEU A N 1
ATOM 2728 C CA . LEU A 1 351 ? -5.578 -29.987 15.731 1.00 45.88 351 LEU A CA 1
ATOM 2729 C C . LEU A 1 351 ? -5.860 -30.835 14.495 1.00 45.88 351 LEU A C 1
ATOM 2731 O O . LEU A 1 351 ? -5.962 -32.060 14.554 1.00 45.88 351 LEU A O 1
ATOM 2735 N N . ARG A 1 352 ? -5.971 -30.153 13.354 1.00 44.56 352 ARG A N 1
ATOM 2736 C CA . ARG A 1 352 ? -6.010 -30.773 12.032 1.00 44.56 352 ARG A CA 1
ATOM 2737 C C . ARG A 1 352 ? -4.830 -31.742 11.926 1.00 44.56 352 ARG A C 1
ATOM 2739 O O . ARG A 1 352 ? -3.687 -31.297 11.852 1.00 44.56 352 ARG A O 1
ATOM 2746 N N . ARG A 1 353 ? -5.097 -33.052 11.907 1.00 51.16 353 ARG A N 1
ATOM 2747 C CA . ARG A 1 353 ? -4.080 -34.025 11.496 1.00 51.16 353 ARG A CA 1
ATOM 2748 C C . ARG A 1 353 ? -3.695 -33.668 10.057 1.00 51.16 353 ARG A C 1
ATOM 2750 O O . ARG A 1 353 ? -4.606 -33.512 9.234 1.00 51.16 353 ARG A O 1
ATOM 2757 N N . PRO A 1 354 ? -2.406 -33.445 9.748 1.00 47.50 354 PRO A N 1
ATOM 2758 C CA . PRO A 1 354 ? -1.997 -33.260 8.366 1.00 47.50 354 PRO A CA 1
ATOM 2759 C C . PRO A 1 354 ? -2.492 -34.476 7.572 1.00 47.50 354 PRO A C 1
ATOM 2761 O O . PRO A 1 354 ? -2.446 -35.591 8.102 1.00 47.50 354 PRO A O 1
ATOM 2764 N N . PRO A 1 355 ? -3.045 -34.286 6.361 1.00 49.69 355 PRO A N 1
ATOM 2765 C CA . PRO A 1 355 ? -3.390 -35.422 5.523 1.00 49.69 355 PRO A CA 1
ATOM 2766 C C . PRO A 1 355 ? -2.126 -36.267 5.369 1.00 49.69 355 PRO A C 1
ATOM 2768 O O . PRO A 1 355 ? -1.071 -35.725 5.039 1.00 49.69 355 PRO A O 1
ATOM 2771 N N . ALA A 1 356 ? -2.219 -37.561 5.682 1.00 50.19 356 ALA A N 1
ATOM 2772 C CA . ALA A 1 356 ? -1.129 -38.482 5.409 1.00 50.19 356 ALA A CA 1
ATOM 2773 C C . ALA A 1 356 ? -0.773 -38.343 3.925 1.00 50.19 356 ALA A C 1
ATOM 2775 O O . ALA A 1 356 ? -1.677 -38.333 3.081 1.00 50.19 356 ALA A O 1
ATOM 2776 N N . GLU A 1 357 ? 0.514 -38.165 3.620 1.00 47.12 357 GLU A N 1
ATOM 2777 C CA . GLU A 1 357 ? 0.988 -38.221 2.243 1.00 47.12 357 GLU A CA 1
ATOM 2778 C C . GLU A 1 357 ? 0.478 -39.526 1.642 1.00 47.12 357 GLU A C 1
ATOM 2780 O O . GLU A 1 357 ? 0.789 -40.616 2.124 1.00 47.12 357 GLU A O 1
ATOM 2785 N N . ARG A 1 358 ? -0.370 -39.408 0.618 1.00 46.50 358 ARG A N 1
ATOM 2786 C CA . ARG A 1 358 ? -0.747 -40.550 -0.201 1.00 46.50 358 ARG A CA 1
ATOM 2787 C C . ARG A 1 358 ? 0.523 -40.999 -0.907 1.00 46.50 358 ARG A C 1
ATOM 2789 O O . ARG A 1 358 ? 0.938 -40.384 -1.886 1.00 46.50 358 ARG A O 1
ATOM 2796 N N . THR A 1 359 ? 1.149 -42.050 -0.392 1.00 41.78 359 THR A N 1
ATOM 2797 C CA . THR A 1 359 ? 2.093 -42.843 -1.170 1.00 41.78 359 THR A CA 1
ATOM 2798 C C . THR A 1 359 ? 1.400 -43.252 -2.464 1.00 41.78 359 THR A C 1
ATOM 2800 O O . THR A 1 359 ? 0.262 -43.710 -2.455 1.00 41.78 359 THR A O 1
ATOM 2803 N N . LEU A 1 360 ? 2.086 -43.016 -3.579 1.00 47.94 360 LEU A N 1
ATOM 2804 C CA . LEU A 1 360 ? 1.648 -43.167 -4.970 1.00 47.94 360 LEU A CA 1
ATOM 2805 C C . LEU A 1 360 ? 1.408 -44.631 -5.396 1.00 47.94 360 LEU A C 1
ATOM 2807 O O . LEU A 1 360 ? 1.723 -45.029 -6.514 1.00 47.94 360 LEU A O 1
ATOM 2811 N N . SER A 1 361 ? 0.883 -45.477 -4.520 1.00 48.19 361 SER A N 1
ATOM 2812 C CA . SER A 1 361 ? 0.566 -46.864 -4.845 1.00 48.19 361 SER A CA 1
ATOM 2813 C C . SER A 1 361 ? -0.759 -47.243 -4.204 1.00 48.19 361 SER A C 1
ATOM 2815 O O . SER A 1 361 ? -0.968 -46.959 -3.031 1.00 48.19 361 SER A O 1
ATOM 2817 N N . GLU A 1 362 ? -1.611 -47.850 -5.032 1.00 47.81 362 GLU A N 1
ATOM 2818 C CA . GLU A 1 362 ? -3.008 -48.244 -4.794 1.00 47.81 362 GLU A CA 1
ATOM 2819 C C . GLU A 1 362 ? -4.032 -47.145 -5.117 1.00 47.81 362 GLU A C 1
ATOM 2821 O O . GLU A 1 362 ? -4.708 -46.551 -4.281 1.00 47.81 362 GLU A O 1
ATOM 2826 N N . VAL A 1 363 ? -4.144 -46.886 -6.426 1.00 46.38 363 VAL A N 1
ATOM 2827 C CA . VAL A 1 363 ? -5.429 -46.538 -7.038 1.00 46.38 363 VAL A CA 1
ATOM 2828 C C . VAL A 1 363 ? -6.260 -47.815 -6.999 1.00 46.38 363 VAL A C 1
ATOM 2830 O O . VAL A 1 363 ? -6.113 -48.670 -7.874 1.00 46.38 363 VAL A O 1
ATOM 2833 N N . ASP A 1 364 ? -7.089 -47.960 -5.971 1.00 46.53 364 ASP A N 1
ATOM 2834 C CA . ASP A 1 364 ? -8.165 -48.942 -6.011 1.00 46.53 364 ASP A CA 1
ATOM 2835 C C . ASP A 1 364 ? -9.064 -48.606 -7.200 1.00 46.53 364 ASP A C 1
ATOM 2837 O O . ASP A 1 364 ? -9.474 -47.458 -7.416 1.00 46.53 364 ASP A O 1
ATOM 2841 N N . THR A 1 365 ? -9.297 -49.616 -8.028 1.00 48.78 365 THR A N 1
ATOM 2842 C CA . THR A 1 365 ? -10.230 -49.538 -9.145 1.00 48.78 365 THR A CA 1
ATOM 2843 C C . THR A 1 365 ? -11.616 -49.320 -8.550 1.00 48.78 365 THR A C 1
ATOM 2845 O O . THR A 1 365 ? -12.024 -50.040 -7.645 1.00 48.78 365 THR A O 1
ATOM 2848 N N . ILE A 1 366 ? -12.318 -48.286 -9.012 1.00 47.06 366 ILE A N 1
ATOM 2849 C CA . ILE A 1 366 ? -13.707 -48.042 -8.621 1.00 47.06 366 ILE A CA 1
ATOM 2850 C C . ILE A 1 366 ? -14.515 -49.220 -9.175 1.00 47.06 366 ILE A C 1
ATOM 2852 O O . ILE A 1 366 ? -14.671 -49.332 -10.390 1.00 47.06 366 ILE A O 1
ATOM 2856 N N . GLU A 1 367 ? -14.953 -50.132 -8.308 1.00 55.47 367 GLU A N 1
ATOM 2857 C CA . GLU A 1 367 ? -15.934 -51.152 -8.675 1.00 55.47 367 GLU A CA 1
ATOM 2858 C C . GLU A 1 367 ? -17.288 -50.458 -8.898 1.00 55.47 367 GLU A C 1
ATOM 2860 O O . GLU A 1 367 ? -17.778 -49.731 -8.035 1.00 55.47 367 GLU A O 1
ATOM 2865 N N . ASP A 1 368 ? -17.860 -50.647 -10.090 1.00 54.50 368 ASP A N 1
ATOM 2866 C CA . ASP A 1 368 ? -19.075 -49.973 -10.581 1.00 54.50 368 ASP A CA 1
ATOM 2867 C C . ASP A 1 368 ? -20.395 -50.554 -10.020 1.00 54.50 368 ASP A C 1
ATOM 2869 O O . ASP A 1 368 ? -21.481 -50.117 -10.412 1.00 54.50 368 ASP A O 1
ATOM 2873 N N . ASP A 1 369 ? -20.346 -51.507 -9.087 1.00 60.47 369 ASP A N 1
ATOM 2874 C CA . ASP A 1 369 ? -21.549 -52.115 -8.507 1.00 60.47 369 ASP A CA 1
ATOM 2875 C C . ASP A 1 369 ? -22.021 -51.344 -7.266 1.00 60.47 369 ASP A C 1
ATOM 2877 O O . ASP A 1 369 ? -21.811 -51.736 -6.120 1.00 60.47 369 ASP A O 1
ATOM 2881 N N . VAL A 1 370 ? -22.703 -50.222 -7.511 1.00 60.69 370 VAL A N 1
ATOM 2882 C CA . VAL A 1 370 ? -23.483 -49.520 -6.480 1.00 60.69 370 VAL A CA 1
ATOM 2883 C C . VAL A 1 370 ? -24.707 -50.367 -6.140 1.00 60.69 370 VAL A C 1
ATOM 2885 O O . VAL A 1 370 ? -25.559 -50.593 -7.004 1.00 60.69 370 VAL A O 1
ATOM 2888 N N . SER A 1 371 ? -24.824 -50.811 -4.887 1.00 74.50 371 SER A N 1
ATOM 2889 C CA . SER A 1 371 ? -26.000 -51.577 -4.455 1.00 74.50 371 SER A CA 1
ATOM 2890 C C . SER A 1 371 ? -27.264 -50.707 -4.462 1.00 74.50 371 SER A C 1
ATOM 2892 O O . SER A 1 371 ? -27.204 -49.490 -4.256 1.00 74.50 371 SER A O 1
ATOM 2894 N N . ASP A 1 372 ? -28.432 -51.317 -4.680 1.00 73.75 372 ASP A N 1
ATOM 2895 C CA . ASP A 1 372 ? -29.706 -50.583 -4.700 1.00 73.75 372 ASP A CA 1
ATOM 2896 C C . ASP A 1 372 ? -29.973 -49.839 -3.373 1.00 73.75 372 ASP A C 1
ATOM 2898 O O . ASP A 1 372 ? -30.486 -48.718 -3.388 1.00 73.75 372 ASP A O 1
ATOM 2902 N N . ASP A 1 373 ? -29.491 -50.375 -2.247 1.00 74.38 373 ASP A N 1
ATOM 2903 C CA . ASP A 1 373 ? -29.552 -49.735 -0.925 1.00 74.38 373 ASP A CA 1
ATOM 2904 C C . ASP A 1 373 ? -28.698 -48.453 -0.842 1.00 74.38 373 ASP A C 1
ATOM 2906 O O . ASP A 1 373 ? -29.052 -47.486 -0.160 1.00 74.38 373 ASP A O 1
ATOM 2910 N N . GLU A 1 374 ? -27.550 -48.413 -1.522 1.00 68.12 374 GLU A N 1
ATOM 2911 C CA . GLU A 1 374 ? -26.686 -47.227 -1.575 1.00 68.12 374 GLU A CA 1
ATOM 2912 C C . GLU A 1 374 ? -27.257 -46.156 -2.499 1.00 68.12 374 GLU A C 1
ATOM 2914 O O . GLU A 1 374 ? -27.156 -44.962 -2.197 1.00 68.12 374 GLU A O 1
ATOM 2919 N N . ARG A 1 375 ? -27.922 -46.570 -3.584 1.00 71.94 375 ARG A N 1
ATOM 2920 C CA . ARG A 1 375 ? -28.711 -45.664 -4.424 1.00 71.94 375 ARG A CA 1
ATOM 2921 C C . ARG A 1 375 ? -29.838 -45.021 -3.635 1.00 71.94 375 ARG A C 1
ATOM 2923 O O . ARG A 1 375 ? -29.978 -43.802 -3.702 1.00 71.94 375 ARG A O 1
ATOM 2930 N N . GLU A 1 376 ? -30.595 -45.802 -2.872 1.00 78.12 376 GLU A N 1
ATOM 2931 C CA . GLU A 1 376 ? -31.714 -45.289 -2.079 1.00 78.12 376 GLU A CA 1
ATOM 2932 C C . GLU A 1 376 ? -31.229 -44.290 -1.018 1.00 78.12 376 GLU A C 1
ATOM 2934 O O . GLU A 1 376 ? -31.738 -43.171 -0.942 1.00 78.12 376 GLU A O 1
ATOM 2939 N N . ARG A 1 377 ? -30.129 -44.594 -0.315 1.00 70.06 377 ARG A N 1
ATOM 2940 C CA . ARG A 1 377 ? -29.501 -43.647 0.628 1.00 70.06 377 ARG A CA 1
ATOM 2941 C C . ARG A 1 377 ? -29.002 -42.368 -0.044 1.00 70.06 377 ARG A C 1
ATOM 2943 O O . ARG A 1 377 ? -29.144 -41.285 0.523 1.00 70.06 377 ARG A O 1
ATOM 2950 N N . CYS A 1 378 ? -28.420 -42.462 -1.239 1.00 67.81 378 CYS A N 1
ATOM 2951 C CA . CYS A 1 378 ? -27.979 -41.288 -1.996 1.00 67.81 378 CYS A CA 1
ATOM 2952 C C . CYS A 1 378 ? -29.161 -40.425 -2.454 1.00 67.81 378 CYS A C 1
ATOM 2954 O O . CYS A 1 378 ? -29.078 -39.195 -2.397 1.00 67.81 378 CYS A O 1
ATOM 2956 N N . VAL A 1 379 ? -30.264 -41.052 -2.870 1.00 78.50 379 VAL A N 1
ATOM 2957 C CA . VAL A 1 379 ? -31.503 -40.359 -3.243 1.00 78.50 379 VAL A CA 1
ATOM 2958 C C . VAL A 1 379 ? -32.112 -39.666 -2.028 1.00 78.50 379 VAL A C 1
ATOM 2960 O O . VAL A 1 379 ? -32.434 -38.484 -2.123 1.00 78.50 379 VAL A O 1
ATOM 2963 N N . ASP A 1 380 ? -32.171 -40.327 -0.873 1.00 75.38 380 ASP A N 1
ATOM 2964 C CA . ASP A 1 380 ? -32.654 -39.727 0.375 1.00 75.38 380 ASP A CA 1
ATOM 2965 C C . ASP A 1 380 ? -31.776 -38.556 0.826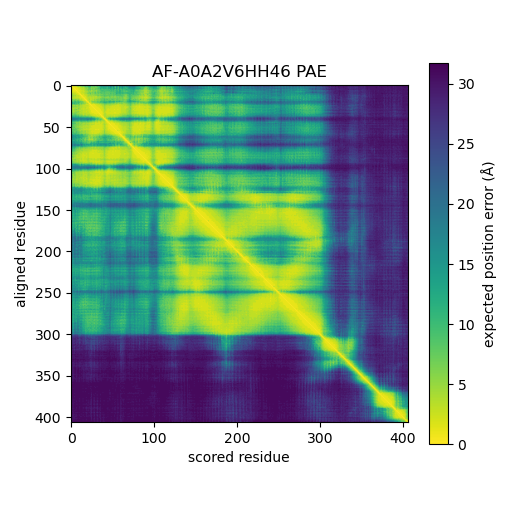 1.00 75.38 380 ASP A C 1
ATOM 2967 O O . ASP A 1 380 ? -32.267 -37.510 1.263 1.00 75.38 380 ASP A O 1
ATOM 2971 N N . GLN A 1 381 ? -30.458 -38.682 0.665 1.00 66.56 381 GLN A N 1
ATOM 2972 C CA . GLN A 1 381 ? -29.516 -37.618 0.985 1.00 66.56 381 GLN A CA 1
ATOM 2973 C C . GLN A 1 381 ? -29.645 -36.430 0.020 1.00 66.56 381 GLN A C 1
ATOM 2975 O O . GLN A 1 381 ? -29.600 -35.276 0.456 1.00 66.56 381 GLN A O 1
ATOM 2980 N N . MET A 1 382 ? -29.862 -36.677 -1.276 1.00 64.81 382 MET A N 1
ATOM 2981 C CA . MET A 1 382 ? -30.171 -35.631 -2.255 1.00 64.81 382 MET A CA 1
ATOM 2982 C C . MET A 1 382 ? -31.523 -34.970 -1.972 1.00 64.81 382 MET A C 1
ATOM 2984 O O . MET A 1 382 ? -31.604 -33.743 -1.987 1.00 64.81 382 MET A O 1
ATOM 2988 N N . ALA A 1 383 ? -32.560 -35.746 -1.657 1.00 67.19 383 ALA A N 1
ATOM 2989 C CA . ALA A 1 383 ? -33.887 -35.242 -1.322 1.00 67.19 383 ALA A CA 1
ATOM 2990 C C . ALA A 1 383 ? -33.850 -34.372 -0.059 1.00 67.19 383 ALA A C 1
ATOM 2992 O O . ALA A 1 383 ? -34.420 -33.281 -0.044 1.00 67.19 383 ALA A O 1
ATOM 2993 N N . SER A 1 384 ? -33.102 -34.796 0.964 1.00 65.69 384 SER A N 1
ATOM 2994 C CA . SER A 1 384 ? -32.841 -34.008 2.170 1.00 65.69 384 SER A CA 1
ATOM 2995 C C . SER A 1 384 ? -32.094 -32.711 1.840 1.00 65.69 384 SER A C 1
ATOM 2997 O O . SER A 1 384 ? -32.530 -31.626 2.221 1.00 65.69 384 SER A O 1
ATOM 2999 N N . ASN A 1 385 ? -31.028 -32.773 1.038 1.00 60.72 385 ASN A N 1
ATOM 3000 C CA . ASN A 1 385 ? -30.271 -31.581 0.644 1.00 60.72 385 ASN A CA 1
ATOM 3001 C C . ASN A 1 385 ? -31.112 -30.586 -0.174 1.00 60.72 385 ASN A C 1
ATOM 3003 O O . ASN A 1 385 ? -31.004 -29.378 0.038 1.00 60.72 385 ASN A O 1
ATOM 3007 N N . ILE A 1 386 ? -31.989 -31.070 -1.058 1.00 65.19 386 ILE A N 1
ATOM 3008 C CA . ILE A 1 386 ? -32.943 -30.234 -1.801 1.00 65.19 386 ILE A CA 1
ATOM 3009 C C . ILE A 1 386 ? -33.982 -29.640 -0.842 1.00 65.19 386 ILE A C 1
ATOM 3011 O O . ILE A 1 386 ? -34.274 -28.445 -0.917 1.00 65.19 386 ILE A O 1
ATOM 3015 N N . ALA A 1 387 ? -34.480 -30.426 0.117 1.00 60.31 387 ALA A N 1
ATOM 3016 C CA . ALA A 1 387 ? -35.422 -29.971 1.134 1.00 60.31 387 ALA A CA 1
ATOM 3017 C C . ALA A 1 387 ? -34.825 -28.932 2.100 1.00 60.31 387 ALA A C 1
ATOM 3019 O O . ALA A 1 387 ? -35.577 -28.100 2.607 1.00 60.31 387 ALA A O 1
ATOM 3020 N N . PHE A 1 388 ? -33.510 -28.931 2.327 1.00 54.78 388 PHE A N 1
ATOM 3021 C CA . PHE A 1 388 ? -32.809 -27.921 3.131 1.00 54.78 388 PHE A CA 1
ATOM 3022 C C . PHE A 1 388 ? -32.241 -26.755 2.310 1.00 54.78 388 PHE A C 1
ATOM 3024 O O . PHE A 1 388 ? -31.849 -25.737 2.884 1.00 54.78 388 PHE A O 1
ATOM 3031 N N . SER A 1 389 ? -32.223 -26.854 0.978 1.00 54.16 389 SER A N 1
ATOM 3032 C CA . SER A 1 389 ? -31.851 -25.735 0.116 1.00 54.16 389 SER A CA 1
ATOM 3033 C C . SER A 1 389 ? -32.997 -24.717 0.042 1.00 54.16 389 SER A C 1
ATOM 3035 O O . SER A 1 389 ? -34.133 -25.037 -0.316 1.00 54.16 389 SER A O 1
ATOM 3037 N N . VAL A 1 390 ? -32.715 -23.471 0.425 1.00 51.94 390 VAL A N 1
ATOM 3038 C CA . VAL A 1 390 ? -33.655 -22.357 0.263 1.00 51.94 390 VAL A CA 1
ATOM 3039 C C . VAL A 1 390 ? -33.624 -21.945 -1.206 1.00 51.94 390 VAL A C 1
ATOM 3041 O O . VAL A 1 390 ? -32.725 -21.230 -1.642 1.00 51.94 390 VAL A O 1
ATOM 3044 N N . THR A 1 391 ? -34.582 -22.441 -1.984 1.00 64.06 391 THR A N 1
ATOM 3045 C CA . THR A 1 391 ? -34.821 -21.988 -3.357 1.00 64.06 391 THR A CA 1
ATOM 3046 C C . THR A 1 391 ? -35.625 -20.688 -3.355 1.00 64.06 391 THR A C 1
ATOM 3048 O O . THR A 1 391 ? -36.413 -20.430 -2.443 1.00 64.06 391 THR A O 1
ATOM 3051 N N . VAL A 1 392 ? -35.428 -19.863 -4.388 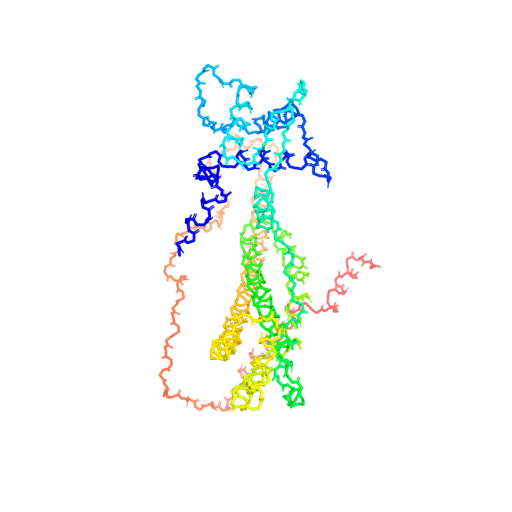1.00 56.81 392 VAL A N 1
ATOM 3052 C CA . VAL A 1 392 ? -36.095 -18.557 -4.554 1.00 56.81 392 VAL A CA 1
ATOM 3053 C C . VAL A 1 392 ? -37.621 -18.694 -4.463 1.00 56.81 392 VAL A C 1
ATOM 3055 O O . VAL A 1 392 ? -38.260 -17.931 -3.747 1.00 56.81 392 VAL A O 1
ATOM 3058 N N . ASP A 1 393 ? -38.190 -19.753 -5.045 1.00 61.94 393 ASP A N 1
ATOM 3059 C CA . ASP A 1 393 ? -39.631 -20.042 -4.983 1.00 61.94 393 ASP A CA 1
ATOM 3060 C C . ASP A 1 393 ? -40.148 -20.330 -3.568 1.00 61.94 393 ASP A C 1
ATOM 3062 O O . ASP A 1 393 ? -41.318 -20.095 -3.265 1.00 61.94 393 ASP A O 1
ATOM 3066 N N . ARG A 1 394 ? -39.296 -20.865 -2.686 1.00 60.69 394 ARG A N 1
ATOM 3067 C CA . ARG A 1 394 ? -39.653 -21.160 -1.293 1.00 60.69 394 ARG A CA 1
ATOM 3068 C C . ARG A 1 394 ? -39.542 -19.918 -0.416 1.00 60.69 394 ARG A C 1
ATOM 3070 O O . ARG A 1 394 ? -40.349 -19.753 0.490 1.00 60.69 394 ARG A O 1
ATOM 3077 N N . ALA A 1 395 ? -38.585 -19.039 -0.717 1.00 58.53 395 ALA A N 1
ATOM 3078 C CA . ALA A 1 395 ? -38.502 -17.714 -0.113 1.00 58.53 395 ALA A CA 1
ATOM 3079 C C . ALA A 1 395 ? -39.702 -16.840 -0.517 1.00 58.53 395 ALA A C 1
ATOM 3081 O O . ALA A 1 395 ? -40.271 -16.177 0.341 1.00 58.53 395 ALA A O 1
ATOM 3082 N N . HIS A 1 396 ? -40.139 -16.902 -1.780 1.00 60.56 396 HIS A N 1
ATOM 3083 C CA . HIS A 1 396 ? -41.331 -16.191 -2.256 1.00 60.56 396 HIS A CA 1
ATOM 3084 C C . HIS A 1 396 ? -42.614 -16.716 -1.599 1.00 60.56 396 HIS A C 1
ATOM 3086 O O . HIS A 1 396 ? -43.369 -15.928 -1.045 1.00 60.56 396 HIS A O 1
ATOM 3092 N N . ARG A 1 397 ? -42.811 -18.042 -1.526 1.00 65.81 397 ARG A N 1
ATOM 3093 C CA . ARG A 1 397 ? -43.968 -18.623 -0.815 1.00 65.81 397 ARG A CA 1
ATOM 3094 C C . ARG A 1 397 ? -44.015 -18.265 0.671 1.00 65.81 397 ARG A C 1
ATOM 3096 O O . ARG A 1 397 ? -45.090 -18.060 1.215 1.00 65.81 397 ARG A O 1
ATOM 3103 N N . PHE A 1 398 ? -42.859 -18.188 1.325 1.00 68.44 398 PHE A N 1
ATOM 3104 C CA . PHE A 1 398 ? -42.771 -17.772 2.724 1.00 68.44 398 PHE A CA 1
ATOM 3105 C C . PHE A 1 398 ? -43.106 -16.283 2.913 1.00 68.44 398 PHE A C 1
ATOM 3107 O O . PHE A 1 398 ? -43.698 -15.914 3.923 1.00 68.44 398 PHE A O 1
ATOM 3114 N N . LEU A 1 399 ? -42.762 -15.428 1.943 1.00 63.53 399 LEU A N 1
ATOM 3115 C CA . LEU A 1 399 ? -43.164 -14.016 1.935 1.00 63.53 399 LEU A CA 1
ATOM 3116 C C . LEU A 1 399 ? -44.675 -13.859 1.702 1.00 63.53 399 LEU A C 1
ATOM 3118 O O . LEU A 1 399 ? -45.308 -13.076 2.413 1.00 63.53 399 LEU A O 1
ATOM 3122 N N . ASP A 1 400 ? -45.254 -14.669 0.809 1.00 71.31 400 ASP A N 1
ATOM 3123 C CA . ASP A 1 400 ? -46.704 -14.727 0.575 1.00 71.31 400 ASP A CA 1
ATOM 3124 C C . ASP A 1 400 ? -47.464 -15.208 1.829 1.00 71.31 400 ASP A C 1
ATOM 3126 O O . ASP A 1 400 ? -48.486 -14.634 2.200 1.00 71.31 400 ASP A O 1
ATOM 3130 N N . GLU A 1 401 ? -46.948 -16.222 2.538 1.00 71.44 401 GLU A N 1
ATOM 3131 C CA . GLU A 1 401 ? -47.540 -16.745 3.784 1.00 71.44 401 GLU A CA 1
ATOM 3132 C C . GLU A 1 401 ? -47.468 -15.755 4.961 1.00 71.44 401 GLU A C 1
ATOM 3134 O O . GLU A 1 401 ? -48.305 -15.808 5.864 1.00 71.44 401 GLU A O 1
ATOM 3139 N N . ILE A 1 402 ? -46.496 -14.838 4.958 1.00 75.12 402 ILE A N 1
ATOM 3140 C CA . ILE A 1 402 ? -46.337 -13.793 5.985 1.00 75.12 402 ILE A CA 1
ATOM 3141 C C . ILE A 1 402 ? -47.104 -12.509 5.615 1.00 75.12 402 ILE A C 1
ATOM 3143 O O . ILE A 1 402 ? -47.210 -11.592 6.431 1.00 75.12 402 ILE A O 1
ATOM 3147 N N . GLY A 1 403 ? -47.714 -12.455 4.425 1.00 52.03 403 GLY A N 1
ATOM 3148 C CA . GLY A 1 403 ? -48.494 -11.305 3.967 1.00 52.03 403 GLY A CA 1
ATOM 3149 C C . GLY A 1 403 ? -47.639 -10.067 3.688 1.00 52.03 403 GLY A C 1
ATOM 3150 O O . GLY A 1 403 ? -48.138 -8.945 3.758 1.00 52.03 403 GLY A O 1
ATOM 3151 N N . CYS A 1 404 ? -46.350 -10.255 3.400 1.00 52.38 404 CYS A N 1
ATOM 3152 C CA . CYS A 1 404 ? -45.484 -9.179 2.941 1.00 52.38 404 CYS A CA 1
ATOM 3153 C C . CYS A 1 404 ? -45.543 -9.117 1.414 1.00 52.38 404 CYS A C 1
ATOM 3155 O O . CYS A 1 404 ? -44.744 -9.761 0.737 1.00 52.38 404 CYS A O 1
ATOM 3157 N N . GLU A 1 405 ? -46.481 -8.336 0.877 1.00 44.72 405 GLU A N 1
ATOM 3158 C CA . GLU A 1 405 ? -46.382 -7.880 -0.512 1.00 44.72 405 GLU A CA 1
ATOM 3159 C C . GLU A 1 405 ? -45.118 -7.013 -0.667 1.00 44.72 405 GLU A C 1
ATOM 3161 O O . GLU A 1 405 ? -44.809 -6.188 0.199 1.00 44.72 405 GLU A O 1
ATOM 3166 N N . ALA A 1 406 ? -44.364 -7.274 -1.738 1.00 47.81 406 ALA A N 1
ATOM 3167 C CA . ALA A 1 406 ? -43.137 -6.567 -2.106 1.00 47.81 406 ALA A CA 1
ATOM 3168 C C . ALA A 1 406 ? -43.394 -5.135 -2.594 1.00 47.81 406 ALA A C 1
ATOM 3170 O O . ALA A 1 406 ? -44.422 -4.919 -3.277 1.00 47.81 406 ALA A O 1
#

Radius of gyration: 32.84 Å; Cα contacts (8 Å, |Δi|>4): 326; chains: 1; bounding box: 77×93×84 Å

pLDDT: mean 77.16, std 13.73, range [38.62, 93.31]

Foldseek 3Di:
DDPVVVVCVVFPPCQCVCCPDQQVVLLLQLLVQLVVPAPPVQHFDFPVVSLVSSLVSCVVVVPGDAPPDDPVQSDSSSSSVSSVVSCCVRQQKDFDPDPDPGTTIGGHPVNVVVSVVVVCVVVPDQQAQPCLLLVLLCCLLDPVNLVVDELVNLVSSLVSLVVNLVSLVSLLVLLVVLLVQLVVDPALVSLVCSVVPVCCVRHVPGPVVVVVVSVLVVSLVSNLVSLVVQLPDPVNLVRHLVRQCVVPVPDDSVRSSVVVVVSSVSSVVSSVSVVVSVVSSVVSNVVSVVSSVVSSVCNVVCVVPVVVVVVVQVVVVCVVQPPHDPVPDDPPDDGDPPPPPPPPDDPPVPDPDPPPPPDPDDPDDPDPDDDPVNVVVVVVVVVVVVVPDDDPVNVVVVCVVVVPDD

Mean predicted aligned error: 17.36 Å

Secondary structure (DSSP, 8-state):
--HHHHHHHHS-TTGGGGGTSTTHHHHHHHHHHHHHHS-TTTPPEEHHHHHHHHHHHHHH-TTPPPTT--GGG-SHHHHHHHHHHHHHHHTSEE----SSS--EEEE-HHHHHHHHHHHHHHSPPPP---SHHHHHHHHHH-GGGGGT--HHHHHHHHHHHHHHHHHHHHHHHHHHHHHHHHHH--SHHHHHIIIIIIIIIIIIIIIIHHHHHHTHHHHHHHHHHHHHHHHH-HHHHHHHHHHHHHH-TT--HHHHHHHHHHHHHHHHHHHHHHHHHHHHHHHHHHHHHHHHHHHHHHHHHHHHHHHHHHHHHHHHHHHHSTTS-GGGS-TT---------------GGGS-PPPPP--S-----------HHHHHHHHHHHHHHHHHS--HHHHHHHHHHHT---

Solvent-accessible surface area (backbone atoms only — not comparable to full-atom values): 23144 Å² total; per-residue (Å²): 133,59,70,68,59,62,49,55,71,77,39,58,87,50,43,64,52,56,73,71,46,97,42,18,65,62,51,50,53,40,51,51,54,48,58,71,69,32,51,96,82,80,44,55,40,48,48,68,57,50,36,49,56,34,33,52,54,43,67,76,44,72,86,67,67,60,84,89,63,46,88,91,39,69,48,59,71,50,43,19,49,46,53,51,52,47,38,38,74,26,55,44,29,40,67,70,93,60,95,54,93,72,58,38,37,34,74,26,72,69,39,50,56,49,48,52,52,49,46,44,68,77,56,59,73,75,45,57,53,85,53,37,44,48,50,31,24,47,63,36,38,37,79,78,43,63,85,70,58,45,43,64,56,56,52,49,32,43,54,24,38,55,52,33,52,50,31,50,52,44,39,40,48,49,47,52,50,52,42,53,52,49,73,66,42,88,45,58,67,58,42,46,42,48,51,66,45,54,40,36,58,41,40,48,63,44,25,49,48,46,52,63,70,50,45,49,73,65,37,49,56,39,16,51,53,31,46,54,55,49,74,68,34,64,72,43,49,56,46,30,29,53,43,47,38,70,80,37,81,89,57,52,74,68,57,34,44,52,51,52,52,53,50,50,52,50,45,51,52,48,61,63,51,46,59,67,48,51,52,52,35,50,55,46,50,51,48,37,52,55,52,49,52,53,48,50,51,48,44,53,53,50,52,55,53,49,50,52,51,50,49,50,52,51,46,56,49,48,73,73,41,66,96,54,64,77,91,73,59,69,92,83,71,79,71,79,82,72,84,68,70,75,85,65,74,87,52,79,85,77,55,79,74,75,79,74,80,76,67,98,69,80,84,74,78,83,76,87,79,76,50,72,69,57,52,52,52,50,50,52,51,50,52,49,52,55,72,70,47,87,46,71,72,56,55,49,51,53,32,60,76,67,68,55,81,130

Sequence (406 aa):
MALSTQLFEEIRSDFFRVLSFESAALYLDSTDAIASSMPARGGGIARQEALEIVGDILRINPGMIVEGQTADNSTVAAKSNLVLNKLIASGWLEEPERSDYQRQVFLDPNAEILLDAIRRIAQPDPAQFTGLLRIACNDLGDPAAVESFSWEDLRACITNLDSGVRELKAMSKSVERLTRKQLGAATLERSVTIVYGDFSSEIANKCYRELVRAQLPEKLVQARRGLDDLSTRESVLRRLQKGLMHHRADISAADAMTEVIRTFELVEAGLHSIEPLTERVDARAAEFARRSRARIHYLSAVGSSRARQMQEVFRVISERFSGMRLALAEDDFRLPLLRVGEAGIISGESLRRPPAERTLSEVDTIEDDVSDDERERCVDQMASNIAFSVTVDRAHRFLDEIGCEA

Nearest PDB structures (foldseek):
  7a0g-assembly1_HHH  TM=2.404E-01  e=1.591E-01  Serratia marcescens
  6grj-assembly1_H  TM=2.380E-01  e=4.109E-01  Aeromonas hydrophila
  8glv-assembly1_Em  TM=1.981E-01  e=3.015E+00  Chlamydomonas reinhardtii